Protein AF-A0A397FSR9-F1 (afdb_monomer)

Secondary structure (DSSP, 8-state):
--------HHHHHHH--GGGGG-HHHHHHHHHHHHHHHHHHHHHHHHHHHHTT--S--GGGG--GGGS-HHHHHHHHHHHHHHHHHHHHHHHHTT--TTHHHH--S-GGG---TTTT-HHHHHHHHHHHHHHHGGGGGS-HHHHHHHHHHHHHHHHHHT--TTTS-HHHHHHHHHHHHHHTT--HHHHHHHHHBPPSS-TTSHHHHHHHHHHHHHHHHHHHTTHHHHHHHHTTS---S-HHHHHHHHHHHHHTS-HHHHHH--SSPBPPHHHHHHHHHHHHHH---HHHHHHHHHHHHHHHHHHTSSSP--GGGS-GGGTTHHHHHHH---HHHHHHHHHHHHHHHHHHHHHHHHHHHHS-----TTSHHHHHHHHHHHHHHHHHHHHHHTT-

Sequence (393 aa):
MENEKKWCKHCKNEYFPEELNKNPETKKLKDKLKARNHDSWCLNCVKTAHDNNFQGEWAGNNLSPGDLPDDEYDHTHWQFRHVVMWLEKYIEVLSYYPDWPQRKQLDNSSIKRKDVNDPQKIERTFPTMLGFLRLLVYNPPWLLNELKEEFYKWINATGINADNCPERLKHYLFGIHEILEGETEKFDKERKNRKRELHPNSPEYAEKVKEGFNVINEILASGEVDKIKENEKGRFNGNVERGKETFQQIANSISNNDYQNFHFFPQMSSEEREEYKRKKGKDYISPILHGWRTNSINEITQALNQEPKITNNDLELNNQNWEEQINQTEDIIKIQNIKGAVLADIQTKRQEKKQAESISPKTNYVLWTGLGISGFLLISLIIWLATKKKNKQ

Mean predicted aligned error: 13.32 Å

Structure (mmCIF, N/CA/C/O backbone):
data_AF-A0A397FSR9-F1
#
_entry.id   AF-A0A397FSR9-F1
#
loop_
_atom_site.group_PDB
_atom_site.id
_atom_site.type_symbol
_atom_site.label_atom_id
_atom_site.label_alt_id
_atom_site.label_comp_id
_atom_site.label_asym_id
_atom_site.label_entity_id
_atom_site.label_seq_id
_atom_site.pdbx_PDB_ins_code
_atom_site.Cartn_x
_atom_site.Cartn_y
_atom_site.Cartn_z
_atom_site.occupancy
_atom_site.B_iso_or_equiv
_atom_site.auth_seq_id
_atom_site.auth_comp_id
_atom_site.auth_asym_id
_atom_site.auth_atom_id
_atom_site.pdbx_PDB_model_num
ATOM 1 N N . MET A 1 1 ? 20.168 14.176 34.497 1.00 34.56 1 MET A N 1
ATOM 2 C CA . MET A 1 1 ? 18.992 15.047 34.309 1.00 34.56 1 MET A CA 1
ATOM 3 C C . MET A 1 1 ? 19.287 15.996 33.165 1.00 34.56 1 MET A C 1
ATOM 5 O O . MET A 1 1 ? 19.690 17.113 33.417 1.00 34.56 1 MET A O 1
ATOM 9 N N . GLU A 1 2 ? 19.169 15.501 31.938 1.00 30.52 2 GLU A N 1
ATOM 10 C CA . GLU A 1 2 ? 18.970 16.240 30.681 1.00 30.52 2 GLU A CA 1
ATOM 11 C C . GLU A 1 2 ? 18.974 15.167 29.582 1.00 30.52 2 GLU A C 1
ATOM 13 O O . GLU A 1 2 ? 19.747 14.216 29.675 1.00 30.52 2 GLU A O 1
ATOM 18 N N . ASN A 1 3 ? 18.053 15.270 28.623 1.00 32.31 3 ASN A N 1
ATOM 19 C CA . ASN A 1 3 ? 17.619 14.251 27.644 1.00 32.31 3 ASN A CA 1
ATOM 20 C C . ASN A 1 3 ? 16.425 13.367 28.048 1.00 32.31 3 ASN A C 1
ATOM 22 O O . ASN A 1 3 ? 16.297 12.231 27.591 1.00 32.31 3 ASN A O 1
ATOM 26 N N . GLU A 1 4 ? 15.471 13.908 28.815 1.00 32.56 4 GLU A N 1
ATOM 27 C CA . GLU A 1 4 ? 14.097 13.398 28.749 1.00 32.56 4 GLU A CA 1
ATOM 28 C C . GLU A 1 4 ? 13.348 14.019 27.561 1.00 32.56 4 GLU A C 1
ATOM 30 O O . GLU A 1 4 ? 13.047 15.211 27.512 1.00 32.56 4 GLU A O 1
ATOM 35 N N . LYS A 1 5 ? 13.088 13.139 26.593 1.00 43.34 5 LYS A N 1
ATOM 36 C CA . LYS A 1 5 ? 12.301 13.271 25.365 1.00 43.34 5 LYS A CA 1
ATOM 37 C C . LYS A 1 5 ? 11.139 14.272 25.483 1.00 43.34 5 LYS A C 1
ATOM 39 O O . LYS A 1 5 ? 10.229 14.086 26.295 1.00 43.34 5 LYS A O 1
ATOM 44 N N . LYS A 1 6 ? 11.120 15.275 24.596 1.00 36.06 6 LYS A N 1
ATOM 45 C CA . LYS A 1 6 ? 9.954 16.134 24.327 1.00 36.06 6 LYS A CA 1
ATOM 46 C C . LYS A 1 6 ? 8.839 15.298 23.692 1.00 36.06 6 LYS A C 1
ATOM 48 O O . LYS A 1 6 ? 8.717 15.219 22.478 1.00 36.06 6 LYS A O 1
ATOM 53 N N . TRP A 1 7 ? 8.016 14.677 24.525 1.00 39.28 7 TRP A N 1
ATOM 54 C CA . TRP A 1 7 ? 6.690 14.222 24.116 1.00 39.28 7 TRP A CA 1
ATOM 55 C C . TRP A 1 7 ? 5.735 15.414 24.146 1.00 39.28 7 TRP A C 1
ATOM 57 O O . TRP A 1 7 ? 5.850 16.275 25.022 1.00 39.28 7 TRP A O 1
ATOM 67 N N . CYS A 1 8 ? 4.771 15.456 23.225 1.00 34.31 8 CYS A N 1
ATOM 68 C CA . CYS A 1 8 ? 3.673 16.411 23.305 1.00 34.31 8 CYS A CA 1
ATOM 69 C C . CYS A 1 8 ? 2.993 16.270 24.679 1.00 34.31 8 CYS A C 1
ATOM 71 O O . CYS A 1 8 ? 2.439 15.219 25.011 1.00 34.31 8 CYS A O 1
ATOM 73 N N . LYS A 1 9 ? 3.072 17.329 25.498 1.00 38.12 9 LYS A N 1
ATOM 74 C CA . LYS A 1 9 ? 2.559 17.387 26.880 1.00 38.12 9 LYS A CA 1
ATOM 75 C C . LYS A 1 9 ? 1.065 17.034 26.967 1.00 38.12 9 LYS A C 1
ATOM 77 O O . LYS A 1 9 ? 0.605 16.600 28.016 1.00 38.12 9 LYS A O 1
ATOM 82 N N . HIS A 1 10 ? 0.339 17.186 25.860 1.00 34.22 10 HIS A N 1
ATOM 83 C CA . HIS A 1 10 ? -1.078 16.865 25.742 1.00 34.22 10 HIS A CA 1
ATOM 84 C C . HIS A 1 10 ? -1.333 15.344 25.735 1.00 34.22 10 HIS A C 1
ATOM 86 O O . HIS A 1 10 ? -2.089 14.845 26.561 1.00 34.22 10 HIS A O 1
ATOM 92 N N . CYS A 1 11 ? -0.593 14.576 24.927 1.00 33.81 11 CYS A N 1
ATOM 93 C CA . CYS A 1 11 ? -0.803 13.128 24.789 1.00 33.81 11 CYS A CA 1
ATOM 94 C C . CYS A 1 11 ? -0.321 12.314 26.003 1.00 33.81 11 CYS A C 1
ATOM 96 O O . CYS A 1 11 ? -0.809 11.213 26.255 1.00 33.81 11 CYS A O 1
ATOM 98 N N . LYS A 1 12 ? 0.651 12.836 26.767 1.00 39.62 12 LYS A N 1
ATOM 99 C CA . LYS A 1 12 ? 1.211 12.142 27.941 1.00 39.62 12 LYS A CA 1
ATOM 100 C C . LYS A 1 12 ? 0.197 12.027 29.089 1.00 39.62 12 LYS A C 1
ATOM 102 O O . LYS A 1 12 ? 0.242 11.044 29.823 1.00 39.62 12 LYS A O 1
ATOM 107 N N . ASN A 1 13 ? -0.715 12.993 29.212 1.00 37.91 13 ASN A N 1
ATOM 108 C CA . ASN A 1 13 ? -1.638 13.088 30.343 1.00 37.91 13 ASN A CA 1
ATOM 109 C C . ASN A 1 13 ? -3.002 12.427 30.088 1.00 37.91 13 ASN A C 1
ATOM 111 O O . ASN A 1 13 ? -3.634 12.000 31.047 1.00 37.91 13 ASN A O 1
ATOM 115 N N . GLU A 1 14 ? -3.435 12.286 28.831 1.00 36.69 14 GLU A N 1
ATOM 116 C CA . GLU A 1 14 ? -4.731 11.666 28.499 1.00 36.69 14 GLU A CA 1
ATOM 117 C C . GLU A 1 14 ? -4.742 10.135 28.622 1.00 36.69 14 GLU A C 1
ATOM 119 O O . GLU A 1 14 ? -5.774 9.557 28.946 1.00 36.69 14 GLU A O 1
ATOM 124 N N . TYR A 1 15 ? -3.606 9.461 28.404 1.00 39.03 15 TYR A N 1
ATOM 125 C CA . TYR A 1 15 ? -3.593 7.997 28.249 1.00 39.03 15 TYR A CA 1
ATOM 126 C C . TYR A 1 15 ? -2.833 7.233 29.340 1.00 39.03 15 TYR A C 1
ATOM 128 O O . TYR A 1 15 ? -2.964 6.012 29.436 1.00 39.03 15 TYR A O 1
ATOM 136 N N . PHE A 1 16 ? -2.036 7.909 30.175 1.00 46.44 16 PHE A N 1
ATOM 137 C CA . PHE A 1 16 ? -1.234 7.250 31.212 1.00 46.44 16 PHE A CA 1
ATOM 138 C C . PHE A 1 16 ? -1.088 8.124 32.468 1.00 46.44 16 PHE A C 1
ATOM 140 O O . PHE A 1 16 ? -0.041 8.754 32.640 1.00 46.44 16 PHE A O 1
ATOM 147 N N . PRO A 1 17 ? -2.085 8.146 33.374 1.00 48.88 17 PRO A N 1
ATOM 148 C CA . PRO A 1 17 ? -1.955 8.849 34.649 1.00 48.88 17 PRO A CA 1
ATOM 149 C C . PRO A 1 17 ? -0.727 8.351 35.428 1.00 48.88 17 PRO A C 1
ATOM 151 O O . PRO A 1 17 ? -0.427 7.151 35.455 1.00 48.88 17 PRO A O 1
ATOM 154 N N . GLU A 1 18 ? -0.002 9.280 36.061 1.00 51.16 18 GLU A N 1
ATOM 155 C CA . GLU A 1 18 ? 1.285 9.037 36.738 1.00 51.16 18 GLU A CA 1
ATOM 156 C C . GLU A 1 18 ? 1.226 7.928 37.804 1.00 51.16 18 GLU A C 1
ATOM 158 O O . GLU A 1 18 ? 2.236 7.285 38.103 1.00 51.16 18 GLU A O 1
ATOM 163 N N . GLU A 1 19 ? 0.037 7.643 38.331 1.00 51.78 19 GLU A N 1
ATOM 164 C CA . GLU A 1 19 ? -0.209 6.624 39.351 1.00 51.78 19 GLU A CA 1
ATOM 165 C C . GLU A 1 19 ? 0.068 5.189 38.871 1.00 51.78 19 GLU A C 1
ATOM 167 O O . GLU A 1 19 ? 0.509 4.350 39.660 1.00 51.78 19 GLU A O 1
ATOM 172 N N . LEU A 1 20 ? -0.072 4.905 37.569 1.00 47.72 20 LEU A N 1
ATOM 173 C CA . LEU A 1 20 ? 0.173 3.571 36.998 1.00 47.72 20 LEU A CA 1
ATOM 174 C C . LEU A 1 20 ? 1.666 3.197 36.915 1.00 47.72 20 LEU A C 1
ATOM 176 O O . LEU A 1 20 ? 1.992 2.028 36.708 1.00 47.72 20 LEU A O 1
ATOM 180 N N . ASN A 1 21 ? 2.588 4.150 37.098 1.00 53.78 21 ASN A N 1
ATOM 181 C CA . ASN A 1 21 ? 4.035 3.900 37.027 1.00 53.78 21 ASN A CA 1
ATOM 182 C C . ASN A 1 21 ? 4.641 3.349 38.333 1.00 53.78 21 ASN A C 1
ATOM 184 O O . ASN A 1 21 ? 5.829 3.029 38.357 1.00 53.78 21 ASN A O 1
ATOM 188 N N . LYS A 1 22 ? 3.861 3.228 39.415 1.00 60.66 22 LYS A N 1
ATOM 189 C CA . LYS A 1 22 ? 4.370 2.783 40.726 1.00 60.66 22 LYS A CA 1
ATOM 190 C C . LYS A 1 22 ? 4.362 1.260 40.918 1.00 60.66 22 LYS A C 1
ATOM 192 O O . LYS A 1 22 ? 5.003 0.775 41.845 1.00 60.66 22 LYS A O 1
ATOM 197 N N . ASN A 1 23 ? 3.680 0.502 40.054 1.00 65.19 23 ASN A N 1
ATOM 198 C CA . ASN A 1 23 ? 3.584 -0.957 40.158 1.00 65.19 23 ASN A CA 1
ATOM 199 C C . ASN A 1 23 ? 4.460 -1.666 39.087 1.00 65.19 23 ASN A C 1
ATOM 201 O O . ASN A 1 23 ? 4.245 -1.461 37.886 1.00 65.19 23 ASN A O 1
ATOM 205 N N . PRO A 1 24 ? 5.429 -2.518 39.491 1.00 66.00 24 PRO A N 1
ATOM 206 C CA . PRO A 1 24 ? 6.317 -3.253 38.581 1.00 66.00 24 PRO A CA 1
ATOM 207 C C . PRO A 1 24 ? 5.605 -4.175 37.580 1.00 66.00 24 PRO A C 1
ATOM 209 O O . PRO A 1 24 ? 6.072 -4.333 36.450 1.00 66.00 24 PRO A O 1
ATOM 212 N N . GLU A 1 25 ? 4.473 -4.773 37.954 1.00 50.41 25 GLU A N 1
ATOM 213 C CA . GLU A 1 25 ? 3.711 -5.659 37.065 1.00 50.41 25 GLU A CA 1
ATOM 214 C C . GLU A 1 25 ? 2.961 -4.869 35.992 1.00 50.41 25 GLU A C 1
ATOM 216 O O . GLU A 1 25 ? 2.939 -5.258 34.822 1.00 50.41 25 GLU A O 1
ATOM 221 N N . THR A 1 26 ? 2.443 -3.697 36.359 1.00 51.66 26 THR A N 1
ATOM 222 C CA . THR A 1 26 ? 1.799 -2.761 35.432 1.00 51.66 26 THR A CA 1
ATOM 223 C C . THR A 1 26 ? 2.806 -2.173 34.448 1.00 51.66 26 THR A C 1
ATOM 225 O O . THR A 1 26 ? 2.486 -2.001 33.274 1.00 51.66 26 THR A O 1
ATOM 228 N N . LYS A 1 27 ? 4.056 -1.952 34.880 1.00 63.66 27 LYS A N 1
ATOM 229 C CA . LYS A 1 27 ? 5.170 -1.575 33.998 1.00 63.66 27 LYS A CA 1
ATOM 230 C C . LYS A 1 27 ? 5.466 -2.671 32.967 1.00 63.66 27 LYS A C 1
ATOM 232 O O . LYS A 1 27 ? 5.503 -2.392 31.775 1.00 63.66 27 LYS A O 1
ATOM 237 N N . LYS A 1 28 ? 5.556 -3.933 33.400 1.00 60.41 28 LYS A N 1
ATOM 238 C CA . LYS A 1 28 ? 5.797 -5.085 32.512 1.00 60.41 28 LYS A CA 1
ATOM 239 C C . LYS A 1 28 ? 4.648 -5.326 31.521 1.00 60.41 28 LYS A C 1
ATOM 241 O O . LYS A 1 28 ? 4.890 -5.706 30.376 1.00 60.41 28 LYS A O 1
ATOM 246 N N . LEU A 1 29 ? 3.401 -5.103 31.940 1.00 43.91 29 LEU A N 1
ATOM 247 C CA . LEU A 1 29 ? 2.222 -5.179 31.071 1.00 43.91 29 LEU A CA 1
ATOM 248 C C . LEU A 1 29 ? 2.177 -4.012 30.070 1.00 43.91 29 LEU A C 1
ATOM 250 O O . LEU A 1 29 ? 1.883 -4.229 28.898 1.00 43.91 29 LEU A O 1
ATOM 254 N N . LYS A 1 30 ? 2.538 -2.799 30.505 1.00 55.22 30 LYS A N 1
ATOM 255 C CA . LYS A 1 30 ? 2.681 -1.607 29.655 1.00 55.22 30 LYS A CA 1
ATOM 256 C C . LYS A 1 30 ? 3.757 -1.792 28.589 1.00 55.22 30 LYS A C 1
ATOM 258 O O . LYS A 1 30 ? 3.516 -1.430 27.445 1.00 55.22 30 LYS A O 1
ATOM 263 N N . ASP A 1 31 ? 4.891 -2.396 28.929 1.00 58.66 31 ASP A N 1
ATOM 264 C CA . ASP A 1 31 ? 5.962 -2.674 27.967 1.00 58.66 31 ASP A CA 1
ATOM 265 C C . ASP A 1 31 ? 5.518 -3.715 26.919 1.00 58.66 31 ASP A C 1
ATOM 267 O O . ASP A 1 31 ? 5.780 -3.553 25.729 1.00 58.66 31 ASP A O 1
ATOM 271 N N . LYS A 1 32 ? 4.732 -4.725 27.326 1.00 46.69 32 LYS A N 1
ATOM 272 C CA . LYS A 1 32 ? 4.120 -5.704 26.405 1.00 46.69 32 LYS A CA 1
ATOM 273 C C . LYS A 1 32 ? 3.010 -5.120 25.522 1.00 46.69 32 LYS A C 1
ATOM 275 O O . LYS A 1 32 ? 2.873 -5.537 24.376 1.00 46.69 32 LYS A O 1
ATOM 280 N N . LEU A 1 33 ? 2.203 -4.198 26.048 1.00 41.31 33 LEU A N 1
ATOM 281 C CA . LEU A 1 33 ? 1.117 -3.547 25.304 1.00 41.31 33 LEU A CA 1
ATOM 282 C C . LEU A 1 33 ? 1.637 -2.457 24.360 1.00 41.31 33 LEU A C 1
ATOM 284 O O . LEU A 1 33 ? 1.129 -2.338 23.250 1.00 41.31 33 LEU A O 1
ATOM 288 N N . LYS A 1 34 ? 2.685 -1.719 24.752 1.00 50.97 34 LYS A N 1
ATOM 289 C CA . LYS A 1 34 ? 3.392 -0.777 23.872 1.00 50.97 34 LYS A CA 1
ATOM 290 C C . LYS A 1 34 ? 3.928 -1.468 22.624 1.00 50.97 34 LYS A C 1
ATOM 292 O O . LYS A 1 34 ? 3.707 -0.958 21.540 1.00 50.97 34 LYS A O 1
ATOM 297 N N . ALA A 1 35 ? 4.537 -2.644 22.772 1.00 47.69 35 ALA A N 1
ATOM 298 C CA . ALA A 1 35 ? 5.074 -3.399 21.641 1.00 47.69 35 ALA A CA 1
ATOM 299 C C . ALA A 1 35 ? 3.998 -3.932 20.672 1.00 47.69 35 ALA A C 1
ATOM 301 O O . ALA A 1 35 ? 4.303 -4.180 19.517 1.00 47.69 35 ALA A O 1
ATOM 302 N N . ARG A 1 36 ? 2.746 -4.127 21.120 1.00 39.75 36 ARG A N 1
ATOM 303 C CA . ARG A 1 36 ? 1.662 -4.680 20.280 1.00 39.75 36 ARG A CA 1
ATOM 304 C C . ARG A 1 36 ? 0.735 -3.631 19.667 1.00 39.75 36 ARG A C 1
ATOM 306 O O . ARG A 1 36 ? 0.133 -3.898 18.636 1.00 39.75 36 ARG A O 1
ATOM 313 N N . ASN A 1 37 ? 0.591 -2.467 20.301 1.00 43.50 37 ASN A N 1
ATOM 314 C CA . ASN A 1 37 ? -0.313 -1.410 19.836 1.00 43.50 37 ASN A CA 1
ATOM 315 C C . ASN A 1 37 ? 0.381 -0.322 19.000 1.00 43.50 37 ASN A C 1
ATOM 317 O O . ASN A 1 37 ? -0.322 0.515 18.440 1.00 43.50 37 ASN A O 1
ATOM 321 N N . HIS A 1 38 ? 1.716 -0.319 18.903 1.00 41.62 38 HIS A N 1
ATOM 322 C CA . HIS A 1 38 ? 2.473 0.674 18.129 1.00 41.62 38 HIS A CA 1
ATOM 323 C C . HIS A 1 38 ? 2.137 0.606 16.626 1.00 41.62 38 HIS A C 1
ATOM 325 O O . HIS A 1 38 ? 1.745 1.613 16.035 1.00 41.62 38 HIS A O 1
ATOM 331 N N . ASP A 1 39 ? 2.103 -0.602 16.056 1.00 39.78 39 ASP A N 1
ATOM 332 C CA . ASP A 1 39 ? 1.809 -0.831 14.631 1.00 39.78 39 ASP A CA 1
ATOM 333 C C . ASP A 1 39 ? 0.393 -0.382 14.227 1.00 39.78 39 ASP A C 1
ATOM 335 O O . ASP A 1 39 ? 0.178 0.225 13.176 1.00 39.78 39 ASP A O 1
ATOM 339 N N . SER A 1 40 ? -0.598 -0.622 15.093 1.00 36.47 40 SER A N 1
ATOM 340 C CA . SER A 1 40 ? -1.979 -0.176 14.862 1.00 36.47 40 SER A CA 1
ATOM 341 C C . SER A 1 40 ? -2.153 1.337 15.041 1.00 36.47 40 SER A C 1
ATOM 343 O O . SER A 1 40 ? -3.137 1.896 14.548 1.00 36.47 40 SER A O 1
ATOM 345 N N . TRP A 1 41 ? -1.257 1.998 15.773 1.00 39.78 41 TRP A N 1
ATOM 346 C CA . TRP A 1 41 ? -1.346 3.422 16.083 1.00 39.78 41 TRP A CA 1
ATOM 347 C C . TRP A 1 41 ? -0.724 4.279 14.970 1.00 39.78 41 TRP A C 1
ATOM 349 O O . TRP A 1 41 ? -1.361 5.238 14.533 1.00 39.78 41 TRP A O 1
ATOM 359 N N . CYS A 1 42 ? 0.421 3.873 14.403 1.00 44.97 42 CYS A N 1
ATOM 360 C CA . CYS A 1 42 ? 1.050 4.579 13.275 1.00 44.97 42 CYS A CA 1
ATOM 361 C C . CYS A 1 42 ? 0.177 4.580 12.008 1.00 44.97 42 CYS A C 1
ATOM 363 O O . CYS A 1 42 ? -0.019 5.629 11.390 1.00 44.97 42 CYS A O 1
ATOM 365 N N . LEU A 1 43 ? -0.461 3.451 11.674 1.00 40.97 43 LEU A N 1
ATOM 366 C CA . LEU A 1 43 ? -1.416 3.374 10.556 1.00 40.97 43 LEU A CA 1
ATOM 367 C C . LEU A 1 43 ? -2.620 4.319 10.728 1.00 40.97 43 LEU A C 1
ATOM 369 O O . LEU A 1 43 ? -3.132 4.855 9.743 1.00 40.97 43 LEU A O 1
ATOM 373 N N . ASN A 1 44 ? -3.062 4.560 11.967 1.00 42.50 44 ASN A N 1
ATOM 374 C CA . ASN A 1 44 ? -4.160 5.481 12.262 1.00 42.50 44 ASN A CA 1
ATOM 375 C C . ASN A 1 44 ? -3.722 6.954 12.223 1.00 42.50 44 ASN A C 1
ATOM 377 O O . ASN A 1 44 ? -4.487 7.783 11.732 1.00 42.50 44 ASN A O 1
ATOM 381 N N . CYS A 1 45 ? -2.502 7.296 12.646 1.00 38.81 45 CYS A N 1
ATOM 382 C CA . CYS A 1 45 ? -1.976 8.665 12.556 1.00 38.81 45 CYS A CA 1
ATOM 383 C C . CYS A 1 45 ? -1.751 9.107 11.099 1.00 38.81 45 CYS A C 1
ATOM 385 O O . CYS A 1 45 ? -2.210 10.179 10.702 1.00 38.81 45 CYS A O 1
ATOM 387 N N . VAL A 1 46 ? -1.142 8.249 10.271 1.00 42.47 46 VAL A N 1
ATOM 388 C CA . VAL A 1 46 ? -0.919 8.517 8.835 1.00 42.47 46 VAL A CA 1
ATOM 389 C C . VAL A 1 46 ? -2.246 8.676 8.084 1.00 42.47 46 VAL A C 1
ATOM 391 O O . VAL A 1 46 ? -2.404 9.562 7.242 1.00 42.47 46 VAL A O 1
ATOM 394 N N . LYS A 1 47 ? -3.251 7.868 8.436 1.00 43.16 47 LYS A N 1
ATOM 395 C CA . LYS A 1 47 ? -4.600 7.968 7.869 1.00 43.16 47 LYS A CA 1
ATOM 396 C C . LYS A 1 47 ? -5.342 9.235 8.318 1.00 43.16 47 LYS A C 1
ATOM 398 O O . LYS A 1 47 ? -5.970 9.889 7.491 1.00 43.16 47 LYS A O 1
ATOM 403 N N . THR A 1 48 ? -5.210 9.623 9.588 1.00 42.28 48 THR A N 1
ATOM 404 C CA . THR A 1 48 ? -5.776 10.876 10.129 1.00 42.28 48 THR A CA 1
ATOM 405 C C . THR A 1 48 ? -5.239 12.107 9.392 1.00 42.28 48 THR A C 1
ATOM 407 O O . THR A 1 48 ? -5.979 13.060 9.161 1.00 42.28 48 THR A O 1
ATOM 410 N N . ALA A 1 49 ? -3.975 12.101 8.969 1.00 43.03 49 ALA A N 1
ATOM 411 C CA . ALA A 1 49 ? -3.414 13.195 8.179 1.00 43.03 49 ALA A CA 1
ATOM 412 C C . ALA A 1 49 ? -3.937 13.227 6.726 1.00 43.03 49 ALA A C 1
ATOM 414 O O . ALA A 1 49 ? -4.124 14.306 6.163 1.00 43.03 49 ALA A O 1
ATOM 415 N N . HIS A 1 50 ? -4.220 12.059 6.132 1.00 39.31 50 HIS A N 1
ATOM 416 C CA . HIS A 1 50 ? -4.758 11.934 4.768 1.00 39.31 50 HIS A CA 1
ATOM 417 C C . HIS A 1 50 ? -6.205 12.431 4.649 1.00 39.31 50 HIS A C 1
ATOM 419 O O . HIS A 1 50 ? -6.519 13.167 3.713 1.00 39.31 50 HIS A O 1
ATOM 425 N N . ASP A 1 51 ? -7.065 12.082 5.607 1.00 42.06 51 ASP A N 1
ATOM 426 C CA . ASP A 1 51 ? -8.493 12.430 5.561 1.00 42.06 51 ASP A CA 1
ATOM 427 C C . ASP A 1 51 ? -8.757 13.923 5.865 1.00 42.06 51 ASP A C 1
ATOM 429 O O . ASP A 1 51 ? -9.768 14.474 5.431 1.00 42.06 51 ASP A O 1
ATOM 433 N N . ASN A 1 52 ? -7.826 14.614 6.536 1.00 39.72 52 ASN A N 1
ATOM 434 C CA . ASN A 1 52 ? -7.998 16.011 6.956 1.00 39.72 52 ASN A CA 1
ATOM 435 C C . ASN A 1 52 ? -7.503 17.068 5.956 1.00 39.72 52 ASN A C 1
ATOM 437 O O . ASN A 1 52 ? -7.581 18.257 6.261 1.00 39.72 52 ASN A O 1
ATOM 441 N N . ASN A 1 53 ? -6.979 16.674 4.787 1.00 40.66 53 ASN A N 1
ATOM 442 C CA . ASN A 1 53 ? -6.394 17.605 3.808 1.00 40.66 53 ASN A CA 1
ATOM 443 C C . ASN A 1 53 ? -5.442 18.623 4.481 1.00 40.66 53 ASN A C 1
ATOM 445 O O . ASN A 1 53 ? -5.445 19.816 4.168 1.00 40.66 53 ASN A O 1
ATOM 449 N N . PHE A 1 54 ? -4.698 18.153 5.491 1.00 37.38 54 PHE A N 1
ATOM 450 C CA . PHE A 1 54 ? -3.912 18.994 6.382 1.00 37.38 54 PHE A CA 1
ATOM 451 C C . PHE A 1 54 ? -2.699 19.513 5.598 1.00 37.38 54 PHE A C 1
ATOM 453 O O . PHE A 1 54 ? -1.686 18.834 5.478 1.00 37.38 54 PHE A O 1
ATOM 460 N N . GLN A 1 55 ? -2.821 20.717 5.033 1.00 38.84 55 GLN A N 1
ATOM 461 C CA . GLN A 1 55 ? -1.707 21.480 4.450 1.00 38.84 55 GLN A CA 1
ATOM 462 C C . GLN A 1 55 ? -0.866 22.201 5.520 1.00 38.84 55 GLN A C 1
ATOM 464 O O . GLN A 1 55 ? -0.016 23.024 5.189 1.00 38.84 55 GLN A O 1
ATOM 469 N N . GLY A 1 56 ? -1.103 21.927 6.807 1.00 37.84 56 GLY A N 1
ATOM 470 C CA . GLY A 1 56 ? -0.224 22.400 7.870 1.00 37.84 56 GLY A CA 1
ATOM 471 C C . GLY A 1 56 ? 1.149 21.752 7.730 1.00 37.84 56 GLY A C 1
ATOM 472 O O . GLY A 1 56 ? 1.225 20.551 7.470 1.00 37.84 56 GLY A O 1
ATOM 473 N N . GLU A 1 57 ? 2.208 22.548 7.894 1.00 41.25 57 GLU A N 1
ATOM 474 C CA . GLU A 1 57 ? 3.592 22.079 7.983 1.00 41.25 57 GLU A CA 1
ATOM 475 C C . GLU A 1 57 ? 3.642 20.831 8.866 1.00 41.25 57 GLU A C 1
ATOM 477 O O . GLU A 1 57 ? 3.421 20.887 10.079 1.00 41.25 57 GLU A O 1
ATOM 482 N N . TRP A 1 58 ? 3.862 19.677 8.238 1.00 46.84 58 TRP A N 1
ATOM 483 C CA . TRP A 1 58 ? 4.024 18.430 8.958 1.00 46.84 58 TRP A CA 1
ATOM 484 C C . TRP A 1 58 ? 5.151 18.626 9.972 1.00 46.84 58 TRP A C 1
ATOM 486 O O . TRP A 1 58 ? 6.282 18.945 9.601 1.00 46.84 58 TRP A O 1
ATOM 496 N N . ALA A 1 59 ? 4.871 18.365 11.252 1.00 49.47 59 ALA A N 1
ATOM 497 C CA . ALA A 1 59 ? 5.894 18.334 12.300 1.00 49.47 59 ALA A CA 1
ATOM 498 C C . ALA A 1 59 ? 7.037 17.340 11.979 1.00 49.47 59 ALA A C 1
ATOM 500 O O . ALA A 1 59 ? 8.104 17.408 12.585 1.00 49.47 59 ALA A O 1
ATOM 501 N N . GLY A 1 60 ? 6.827 16.456 10.992 1.00 51.56 60 GLY A N 1
ATOM 502 C CA . GLY A 1 60 ? 7.816 15.542 10.429 1.00 51.56 60 GLY A CA 1
ATOM 503 C C . GLY A 1 60 ? 8.966 16.197 9.658 1.00 51.56 60 GLY A C 1
ATOM 504 O O . GLY A 1 60 ? 10.015 15.573 9.541 1.00 51.56 60 GLY A O 1
ATOM 505 N N . ASN A 1 61 ? 8.842 17.451 9.201 1.00 56.47 61 ASN A N 1
ATOM 506 C CA . ASN A 1 61 ? 9.939 18.136 8.496 1.00 56.47 61 ASN A CA 1
ATOM 507 C C . ASN A 1 61 ? 11.171 18.384 9.386 1.00 56.47 61 ASN A C 1
ATOM 509 O O . ASN A 1 61 ? 12.259 18.617 8.868 1.00 56.47 61 ASN A O 1
ATOM 513 N N . ASN A 1 62 ? 11.007 18.306 10.711 1.00 66.81 62 ASN A N 1
ATOM 514 C CA . ASN A 1 62 ? 12.084 18.481 11.685 1.00 66.81 62 ASN A CA 1
ATOM 515 C C . ASN A 1 62 ? 12.532 17.167 12.346 1.00 66.81 62 ASN A C 1
ATOM 517 O O . ASN A 1 62 ? 13.372 17.215 13.243 1.00 66.81 62 ASN A O 1
ATOM 521 N N . LEU A 1 63 ? 11.974 16.013 11.957 1.00 73.06 63 LEU A N 1
ATOM 522 C CA . LEU A 1 63 ? 12.421 14.723 12.484 1.00 73.06 63 LEU A CA 1
ATOM 523 C C . LEU A 1 63 ? 13.738 14.338 11.817 1.00 73.06 63 LEU A C 1
ATOM 525 O O . LEU A 1 63 ? 13.832 14.300 10.592 1.00 73.06 63 LEU A O 1
ATOM 529 N N . SER A 1 64 ? 14.744 14.035 12.626 1.00 79.62 64 SER A N 1
ATOM 530 C CA . SER A 1 64 ? 16.017 13.467 12.194 1.00 79.62 64 SER A CA 1
ATOM 531 C C . SER A 1 64 ? 15.968 11.930 12.222 1.00 79.62 64 SER A C 1
ATOM 533 O O . SER A 1 64 ? 15.074 11.360 12.853 1.00 79.62 64 SER A O 1
ATOM 535 N N . PRO A 1 65 ? 16.932 11.226 11.595 1.00 76.25 65 PRO A N 1
ATOM 536 C CA . PRO A 1 65 ? 16.990 9.762 11.632 1.00 76.25 65 PRO A CA 1
ATOM 537 C C . PRO A 1 65 ? 16.972 9.148 13.040 1.00 76.25 65 PRO A C 1
ATOM 539 O O . PRO A 1 65 ? 16.470 8.047 13.215 1.00 76.25 65 PRO A O 1
ATOM 542 N N . GLY A 1 66 ? 17.476 9.860 14.057 1.00 78.00 66 GLY A N 1
ATOM 543 C CA . GLY A 1 66 ? 17.484 9.383 15.446 1.00 78.00 66 GLY A CA 1
ATOM 544 C C . GLY A 1 66 ? 16.165 9.567 16.204 1.00 78.00 66 GLY A C 1
ATOM 545 O O . GLY A 1 66 ? 16.076 9.154 17.361 1.00 78.00 66 GLY A O 1
ATOM 546 N N . ASP A 1 67 ? 15.165 10.210 15.593 1.00 78.88 67 ASP A N 1
ATOM 547 C CA . ASP A 1 67 ? 13.883 10.505 16.238 1.00 78.88 67 ASP A CA 1
ATOM 548 C C . ASP A 1 67 ? 12.809 9.438 15.968 1.00 78.88 67 ASP A C 1
ATOM 550 O O . ASP A 1 67 ? 11.833 9.367 16.721 1.00 78.88 67 ASP A O 1
ATOM 554 N N . LEU A 1 68 ? 12.981 8.602 14.934 1.00 75.88 68 LEU A N 1
ATOM 555 C CA . LEU A 1 68 ? 12.076 7.485 14.660 1.00 75.88 68 LEU A CA 1
ATOM 556 C C . LEU A 1 68 ? 12.430 6.273 15.536 1.00 75.88 68 LEU A C 1
ATOM 558 O O . LEU A 1 68 ? 13.608 5.948 15.692 1.00 75.88 68 LEU A O 1
ATOM 562 N N . PRO A 1 69 ? 11.434 5.584 16.112 1.00 80.00 69 PRO A N 1
ATOM 563 C CA . PRO A 1 69 ? 11.633 4.267 16.702 1.00 80.00 69 PRO A CA 1
ATOM 564 C C . PRO A 1 69 ? 12.258 3.287 15.689 1.00 80.00 69 PRO A C 1
ATOM 566 O O . PRO A 1 69 ? 11.852 3.269 14.525 1.00 80.00 69 PRO A O 1
ATOM 569 N N . ASP A 1 70 ? 13.228 2.470 16.124 1.00 78.19 70 ASP A N 1
ATOM 570 C CA . ASP A 1 70 ? 13.951 1.518 15.256 1.00 78.19 70 ASP A CA 1
ATOM 571 C C . ASP A 1 70 ? 12.991 0.607 14.458 1.00 78.19 70 ASP A C 1
ATOM 573 O O . ASP A 1 70 ? 13.245 0.279 13.300 1.00 78.19 70 ASP A O 1
ATOM 577 N N . ASP A 1 71 ? 11.849 0.239 15.049 1.00 80.62 71 ASP A N 1
ATOM 578 C CA . ASP A 1 71 ? 10.811 -0.585 14.426 1.00 80.62 71 ASP A CA 1
ATOM 579 C C . ASP A 1 71 ? 10.108 0.105 13.249 1.00 80.62 71 ASP A C 1
ATOM 581 O O . ASP A 1 71 ? 9.791 -0.558 12.260 1.00 80.62 71 ASP A O 1
ATOM 585 N N . GLU A 1 72 ? 9.892 1.420 13.320 1.00 76.31 72 GLU A N 1
ATOM 586 C CA . GLU A 1 72 ? 9.228 2.198 12.267 1.00 76.31 72 GLU A CA 1
ATOM 587 C C . GLU A 1 72 ? 10.155 2.445 11.069 1.00 76.31 72 GLU A C 1
ATOM 589 O O . GLU A 1 72 ? 9.737 2.320 9.910 1.00 76.31 72 GLU A O 1
ATOM 594 N N . TYR A 1 73 ? 11.432 2.724 11.348 1.00 81.38 73 TYR A N 1
ATOM 595 C CA . TYR A 1 73 ? 12.473 2.822 10.327 1.00 81.38 73 TYR A CA 1
ATOM 596 C C . TYR A 1 73 ? 12.619 1.492 9.571 1.00 81.38 73 TYR A C 1
ATOM 598 O O . TYR A 1 73 ? 12.451 1.449 8.347 1.00 81.38 73 TYR A O 1
ATOM 606 N N . ASP A 1 74 ? 12.802 0.383 10.296 1.00 84.62 74 ASP A N 1
ATOM 607 C CA . ASP A 1 74 ? 12.920 -0.952 9.701 1.00 84.62 74 ASP A CA 1
ATOM 608 C C . ASP A 1 74 ? 11.656 -1.349 8.920 1.00 84.62 74 ASP A C 1
ATOM 610 O O . ASP A 1 74 ? 11.738 -1.976 7.860 1.00 84.62 74 ASP A O 1
ATOM 614 N N . HIS A 1 75 ? 10.469 -0.971 9.409 1.00 85.06 75 HIS A N 1
ATOM 615 C CA . HIS A 1 75 ? 9.210 -1.256 8.725 1.00 85.06 75 HIS A CA 1
ATOM 616 C C . HIS A 1 75 ? 9.095 -0.535 7.379 1.00 85.06 75 HIS A C 1
ATOM 618 O O . HIS A 1 75 ? 8.651 -1.138 6.401 1.00 85.06 75 HIS A O 1
ATOM 624 N N . THR A 1 76 ? 9.523 0.725 7.301 1.00 88.00 76 THR A N 1
ATOM 625 C CA . THR A 1 76 ? 9.480 1.509 6.059 1.00 88.00 76 THR A CA 1
ATOM 626 C C . THR A 1 76 ? 10.397 0.922 4.985 1.00 88.00 76 THR A C 1
ATOM 628 O O . THR A 1 76 ? 9.963 0.716 3.848 1.00 88.00 76 THR A O 1
ATOM 631 N N . HIS A 1 77 ? 11.640 0.588 5.345 1.00 89.81 77 HIS A N 1
ATOM 632 C CA . HIS A 1 77 ? 12.569 -0.075 4.424 1.00 89.81 77 HIS A CA 1
ATOM 633 C C . HIS A 1 77 ? 12.043 -1.442 3.979 1.00 89.81 77 HIS A C 1
ATOM 635 O O . HIS A 1 77 ? 12.096 -1.768 2.793 1.00 89.81 77 HIS A O 1
ATOM 641 N N . TRP A 1 78 ? 11.468 -2.216 4.903 1.00 88.56 78 TRP A N 1
ATOM 642 C CA . TRP A 1 78 ? 10.836 -3.493 4.578 1.00 88.56 78 TRP A CA 1
ATOM 643 C C . TRP A 1 78 ? 9.675 -3.330 3.587 1.00 88.56 78 TRP A C 1
ATOM 645 O O . TRP A 1 78 ? 9.608 -4.058 2.600 1.00 88.56 78 TRP A O 1
ATOM 655 N N . GLN A 1 79 ? 8.787 -2.347 3.781 1.00 88.94 79 GLN A N 1
ATOM 656 C CA . GLN A 1 79 ? 7.691 -2.086 2.841 1.00 88.94 79 GLN A CA 1
ATOM 657 C C . GLN A 1 79 ? 8.213 -1.735 1.442 1.00 88.94 79 GLN A C 1
ATOM 659 O O . GLN A 1 79 ? 7.707 -2.261 0.448 1.00 88.94 79 GLN A O 1
ATOM 664 N N . PHE A 1 80 ? 9.237 -0.882 1.353 1.00 93.94 80 PHE A N 1
ATOM 665 C CA . PHE A 1 80 ? 9.868 -0.541 0.080 1.00 93.94 80 PHE A CA 1
ATOM 666 C C . PHE A 1 80 ? 10.465 -1.776 -0.610 1.00 93.94 80 PHE A C 1
ATOM 668 O O . PHE A 1 80 ? 10.153 -2.051 -1.771 1.00 93.94 80 PHE A O 1
ATOM 675 N N . ARG A 1 81 ? 11.257 -2.577 0.111 1.00 92.50 81 ARG A N 1
ATOM 676 C CA . ARG A 1 81 ? 11.854 -3.812 -0.421 1.00 92.50 81 ARG A CA 1
ATOM 677 C C . ARG A 1 81 ? 10.800 -4.835 -0.811 1.00 92.50 81 ARG A C 1
ATOM 679 O O . ARG A 1 81 ? 10.956 -5.485 -1.837 1.00 92.50 81 ARG A O 1
ATOM 686 N N . HIS A 1 82 ? 9.682 -4.910 -0.095 1.00 90.75 82 HIS A N 1
ATOM 687 C CA . HIS A 1 82 ? 8.558 -5.755 -0.480 1.00 90.75 82 HIS A CA 1
ATOM 688 C C . HIS A 1 82 ? 7.988 -5.355 -1.851 1.00 90.75 82 HIS A C 1
ATOM 690 O O . HIS A 1 82 ? 7.708 -6.216 -2.686 1.00 90.75 82 HIS A O 1
ATOM 696 N N . VAL A 1 83 ? 7.862 -4.053 -2.128 1.00 94.75 83 VAL A N 1
ATOM 697 C CA . VAL A 1 83 ? 7.429 -3.553 -3.445 1.00 94.75 83 VAL A CA 1
ATOM 698 C C . VAL A 1 83 ? 8.447 -3.914 -4.528 1.00 94.75 83 VAL A C 1
ATOM 700 O O . VAL A 1 83 ? 8.051 -4.392 -5.594 1.00 94.75 83 VAL A O 1
ATOM 703 N N . VAL A 1 84 ? 9.746 -3.761 -4.246 1.00 96.44 84 VAL A N 1
ATOM 704 C CA . VAL A 1 84 ? 10.822 -4.180 -5.159 1.00 96.44 84 VAL A CA 1
ATOM 705 C C . VAL A 1 84 ? 10.788 -5.694 -5.393 1.00 96.44 84 VAL A C 1
ATOM 707 O O . VAL A 1 84 ? 10.859 -6.130 -6.532 1.00 96.44 84 VAL A O 1
ATOM 710 N N . MET A 1 85 ? 10.568 -6.513 -4.367 1.00 94.81 85 MET A N 1
ATOM 711 C CA . MET A 1 85 ? 10.457 -7.970 -4.488 1.00 94.81 85 MET A CA 1
ATOM 712 C C . MET A 1 85 ? 9.298 -8.384 -5.412 1.00 94.81 85 MET A C 1
ATOM 714 O O . MET A 1 85 ? 9.448 -9.284 -6.242 1.00 94.81 85 MET A O 1
ATOM 718 N N . TRP A 1 86 ? 8.149 -7.703 -5.329 1.00 95.44 86 TRP A N 1
ATOM 719 C CA . TRP A 1 86 ? 7.040 -7.902 -6.271 1.00 95.44 86 TRP A CA 1
ATOM 720 C C . TRP A 1 86 ? 7.375 -7.437 -7.692 1.00 95.44 86 TRP A C 1
ATOM 722 O O . TRP A 1 86 ? 6.939 -8.081 -8.649 1.00 95.44 86 TRP A O 1
ATOM 732 N N . LEU A 1 87 ? 8.158 -6.364 -7.847 1.00 97.25 87 LEU A N 1
ATOM 733 C CA . LEU A 1 87 ? 8.679 -5.936 -9.147 1.00 97.25 87 LEU A CA 1
ATOM 734 C C . LEU A 1 87 ? 9.619 -6.994 -9.740 1.00 97.25 87 LEU A C 1
ATOM 736 O O . LEU A 1 87 ? 9.475 -7.353 -10.906 1.00 97.25 87 LEU A O 1
ATOM 740 N N . GLU A 1 88 ? 10.533 -7.550 -8.940 1.00 97.44 88 GLU A N 1
ATOM 741 C CA . GLU A 1 88 ? 11.430 -8.618 -9.384 1.00 97.44 88 GLU A CA 1
ATOM 742 C C . GLU A 1 88 ? 10.659 -9.873 -9.788 1.00 97.44 88 GLU A C 1
ATOM 744 O O . GLU A 1 88 ? 10.989 -10.506 -10.792 1.00 97.44 88 GLU A O 1
ATOM 749 N N . LYS A 1 89 ? 9.595 -10.217 -9.051 1.00 96.75 89 LYS A N 1
ATOM 750 C CA . LYS A 1 89 ? 8.718 -11.331 -9.419 1.00 96.75 89 LYS A CA 1
ATOM 751 C C . LYS A 1 89 ? 7.949 -11.057 -10.713 1.00 96.75 89 LYS A C 1
ATOM 753 O O . LYS A 1 89 ? 7.811 -11.960 -11.531 1.00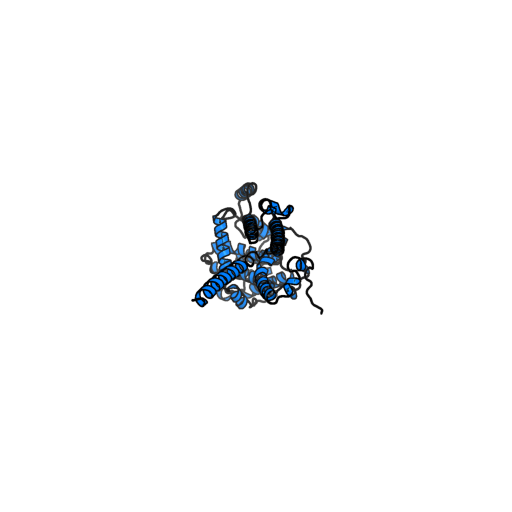 96.75 89 LYS A O 1
ATOM 758 N N . TYR A 1 90 ? 7.480 -9.829 -10.924 1.00 97.00 90 TYR A N 1
ATOM 759 C CA . TYR A 1 90 ? 6.857 -9.408 -12.181 1.00 97.00 90 TYR A CA 1
ATOM 760 C C . TYR A 1 90 ? 7.820 -9.552 -13.371 1.00 97.00 90 TYR A C 1
ATOM 762 O O . TYR A 1 90 ? 7.444 -10.128 -14.391 1.00 97.00 90 TYR A O 1
ATOM 770 N N . ILE A 1 91 ? 9.072 -9.109 -13.219 1.00 97.94 91 ILE A N 1
ATOM 771 C CA . ILE A 1 91 ? 10.122 -9.249 -14.238 1.00 97.94 91 ILE A CA 1
ATOM 772 C C . ILE A 1 91 ? 10.418 -10.730 -14.535 1.00 97.94 91 ILE A C 1
ATOM 774 O O . ILE A 1 91 ? 10.511 -11.114 -15.703 1.00 97.94 91 ILE A O 1
ATOM 778 N N . GLU A 1 92 ? 10.520 -11.560 -13.491 1.00 97.56 92 GLU A N 1
ATOM 779 C CA . GLU A 1 92 ? 10.754 -13.007 -13.595 1.00 97.56 92 GLU A CA 1
ATOM 780 C C . GLU A 1 92 ? 9.639 -13.705 -14.386 1.00 97.56 92 GLU A C 1
ATOM 782 O O . GLU A 1 92 ? 9.907 -14.420 -15.349 1.00 97.56 92 GLU A O 1
ATOM 787 N N . VAL A 1 93 ? 8.378 -13.469 -14.011 1.00 97.38 93 VAL A N 1
ATOM 788 C CA . VAL A 1 93 ? 7.211 -14.140 -14.607 1.00 97.38 93 VAL A CA 1
ATOM 789 C C . VAL A 1 93 ? 7.006 -13.734 -16.064 1.00 97.38 93 VAL A C 1
ATOM 791 O O . VAL A 1 93 ? 6.624 -14.568 -16.882 1.00 97.38 93 VAL A O 1
ATOM 794 N N . LEU A 1 94 ? 7.300 -12.480 -16.416 1.00 97.06 94 LEU A N 1
ATOM 795 C CA . LEU A 1 94 ? 7.240 -12.014 -17.804 1.00 97.06 94 LEU A CA 1
ATOM 796 C C . LEU A 1 94 ? 8.472 -12.380 -18.635 1.00 97.06 94 LEU A C 1
ATOM 798 O O . LEU A 1 94 ? 8.488 -12.103 -19.833 1.00 97.06 94 LEU A O 1
ATOM 802 N N . SER A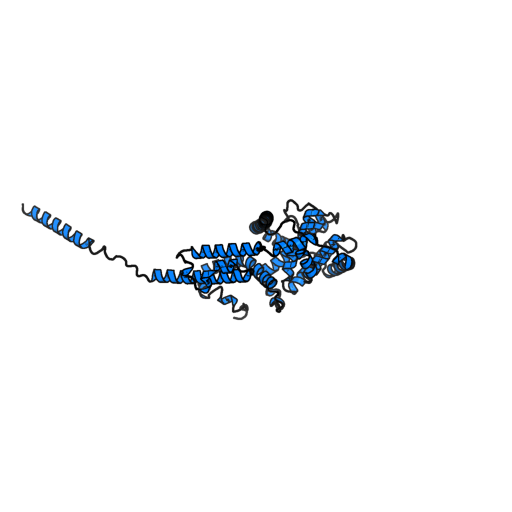 1 95 ? 9.475 -13.027 -18.031 1.00 97.12 95 SER A N 1
ATOM 803 C CA . SER A 1 95 ? 10.686 -13.493 -18.717 1.00 97.12 95 SER A CA 1
ATOM 804 C C . SER A 1 95 ? 11.390 -12.385 -19.512 1.00 97.12 95 SER A C 1
ATOM 806 O O . SER A 1 95 ? 11.919 -12.629 -20.594 1.00 97.12 95 SER A O 1
ATOM 808 N N . TYR A 1 96 ? 11.399 -11.154 -18.986 1.00 97.94 96 TYR A N 1
ATOM 809 C CA . TYR A 1 96 ? 12.016 -10.012 -19.672 1.00 97.94 96 TYR A CA 1
ATOM 810 C C . TYR A 1 96 ? 13.526 -10.171 -19.864 1.00 97.94 96 TYR A C 1
ATOM 812 O O . TYR A 1 96 ? 14.073 -9.668 -20.844 1.00 97.94 96 TYR A O 1
ATOM 820 N N . TYR A 1 97 ? 14.186 -10.892 -18.956 1.00 98.00 97 TYR A N 1
ATOM 821 C CA . TYR A 1 97 ? 15.624 -11.137 -18.997 1.00 98.00 97 TYR A CA 1
ATOM 822 C C . TYR A 1 97 ? 15.899 -12.636 -18.809 1.00 98.00 97 TYR A C 1
ATOM 824 O O . TYR A 1 97 ? 15.552 -13.182 -17.759 1.00 98.00 97 TYR A O 1
ATOM 832 N N . PRO A 1 98 ? 16.531 -13.322 -19.779 1.00 97.56 98 PRO A N 1
ATOM 833 C CA . PRO A 1 98 ? 16.880 -14.739 -19.640 1.00 97.56 98 PRO A CA 1
ATOM 834 C C . PRO A 1 98 ? 17.826 -15.034 -18.463 1.00 97.56 98 PRO A C 1
ATOM 836 O O . PRO A 1 98 ? 17.789 -16.118 -17.890 1.00 97.56 98 PRO A O 1
ATOM 839 N N . ASP A 1 99 ? 18.657 -14.061 -18.092 1.00 98.00 99 ASP A N 1
ATOM 840 C CA . ASP A 1 99 ? 19.618 -14.090 -16.985 1.00 98.00 99 ASP A CA 1
ATOM 841 C C . ASP A 1 99 ? 19.080 -13.404 -15.711 1.00 98.00 99 ASP A C 1
ATOM 843 O O . ASP A 1 99 ? 19.841 -13.021 -14.819 1.00 98.00 99 ASP A O 1
ATOM 847 N N . TRP A 1 100 ? 17.755 -13.232 -15.595 1.00 97.94 100 TRP A N 1
ATOM 848 C CA . TRP A 1 100 ? 17.139 -12.629 -14.410 1.00 97.94 100 TRP A CA 1
ATOM 849 C C . TRP A 1 100 ? 17.521 -13.298 -13.077 1.00 97.94 100 TRP A C 1
ATOM 851 O O . TRP A 1 100 ? 17.774 -12.566 -12.115 1.00 97.94 100 TRP A O 1
ATOM 861 N N . PRO A 1 101 ? 17.633 -14.642 -12.974 1.00 96.81 101 PRO A N 1
ATOM 862 C CA . PRO A 1 101 ? 18.029 -15.289 -11.724 1.00 96.81 101 PRO A CA 1
ATOM 863 C C . PRO A 1 101 ? 19.381 -14.821 -11.167 1.00 96.81 101 PRO A C 1
ATOM 865 O O . PRO A 1 101 ? 19.578 -14.887 -9.959 1.00 96.81 101 PRO A O 1
ATOM 868 N N . GLN A 1 102 ? 20.296 -14.349 -12.023 1.00 97.44 102 GLN A N 1
ATOM 869 C CA . GLN A 1 102 ? 21.604 -13.811 -11.634 1.00 97.44 102 GLN A CA 1
ATOM 870 C C . GLN A 1 102 ? 21.569 -12.303 -11.333 1.00 97.44 102 GLN A C 1
ATOM 872 O O . GLN A 1 102 ? 22.486 -11.791 -10.694 1.00 97.44 102 GLN A O 1
ATOM 877 N N . ARG A 1 103 ? 20.538 -11.592 -11.808 1.00 97.00 103 ARG A N 1
ATOM 878 C CA . ARG A 1 103 ? 20.370 -10.137 -11.643 1.00 97.00 103 ARG A CA 1
ATOM 879 C C . ARG A 1 103 ? 19.587 -9.766 -10.391 1.00 97.00 103 ARG A C 1
ATOM 881 O O . ARG A 1 103 ? 19.876 -8.731 -9.788 1.00 97.00 103 ARG A O 1
ATOM 888 N N . LYS A 1 104 ? 18.576 -10.566 -10.037 1.00 95.50 104 LYS A N 1
ATOM 889 C CA . LYS A 1 104 ? 17.667 -10.266 -8.925 1.00 95.50 104 LYS A CA 1
ATOM 890 C C . LYS A 1 104 ? 18.428 -10.121 -7.605 1.00 95.50 104 LYS A C 1
ATOM 892 O O . LYS A 1 104 ? 19.397 -10.837 -7.359 1.00 95.50 104 LYS A O 1
ATOM 897 N N . GLN A 1 105 ? 18.007 -9.171 -6.782 1.00 95.25 105 GLN A N 1
ATOM 898 C CA . GLN A 1 105 ? 18.677 -8.807 -5.535 1.00 95.25 105 GLN A CA 1
ATOM 899 C C . GLN A 1 105 ? 17.935 -9.320 -4.297 1.00 95.25 105 GLN A C 1
ATOM 901 O O . GLN A 1 105 ? 18.536 -9.379 -3.227 1.00 95.25 105 GLN A O 1
ATOM 906 N N . LEU A 1 106 ? 16.653 -9.682 -4.422 1.00 93.06 106 LEU A N 1
ATOM 907 C CA . LEU A 1 106 ? 15.823 -10.135 -3.310 1.00 93.06 106 LEU A CA 1
ATOM 908 C C . LEU A 1 106 ? 15.379 -11.588 -3.502 1.00 93.06 106 LEU A C 1
ATOM 910 O O . LEU A 1 106 ? 15.141 -12.072 -4.614 1.00 93.06 106 LEU A O 1
ATOM 914 N N . ASP A 1 107 ? 15.238 -12.297 -2.382 1.00 90.06 107 ASP A N 1
ATOM 915 C CA . ASP A 1 107 ? 14.601 -13.606 -2.383 1.00 90.06 107 ASP A CA 1
ATOM 916 C C . ASP A 1 107 ? 13.076 -13.448 -2.378 1.00 90.06 107 ASP A C 1
ATOM 918 O O . ASP A 1 107 ? 12.458 -13.089 -1.379 1.00 90.06 107 ASP A O 1
ATOM 922 N N . ASN A 1 108 ? 12.458 -13.764 -3.512 1.00 88.56 108 ASN A N 1
ATOM 923 C CA . ASN A 1 108 ? 11.012 -13.742 -3.692 1.00 88.56 108 ASN A CA 1
ATOM 924 C C . ASN A 1 108 ? 10.316 -15.055 -3.283 1.00 88.56 108 ASN A C 1
ATOM 926 O O . ASN A 1 108 ? 9.125 -15.220 -3.553 1.00 88.56 108 ASN A O 1
ATOM 930 N N . SER A 1 109 ? 11.007 -15.981 -2.605 1.00 87.50 109 SER A N 1
ATOM 931 C CA . SER A 1 109 ? 10.420 -17.232 -2.093 1.00 87.50 109 SER A CA 1
ATOM 932 C C . SER A 1 109 ? 9.270 -17.016 -1.096 1.00 87.50 109 SER A C 1
ATOM 934 O O . SER A 1 109 ? 8.405 -17.881 -0.936 1.00 87.50 109 SER A O 1
ATOM 936 N N . SER A 1 110 ? 9.219 -15.843 -0.456 1.00 82.81 110 SER A N 1
ATOM 937 C CA . SER A 1 110 ? 8.176 -15.467 0.503 1.00 82.81 110 SER A CA 1
ATOM 938 C C . SER A 1 110 ? 6.813 -15.185 -0.144 1.00 82.81 110 SER A C 1
ATOM 940 O O . SER A 1 110 ? 5.782 -15.290 0.526 1.00 82.81 110 SER A O 1
ATOM 942 N N . ILE A 1 111 ? 6.756 -14.881 -1.448 1.00 87.75 111 ILE A N 1
ATOM 943 C CA . ILE A 1 111 ? 5.484 -14.669 -2.143 1.00 87.75 111 ILE A CA 1
ATOM 944 C C . ILE A 1 111 ? 4.877 -16.024 -2.567 1.00 87.75 111 ILE A C 1
ATOM 946 O O . ILE A 1 111 ? 5.150 -16.595 -3.620 1.00 87.75 111 ILE A O 1
ATOM 950 N N . LYS A 1 112 ? 3.989 -16.532 -1.702 1.00 85.75 112 LYS A N 1
ATOM 951 C CA . LYS A 1 112 ? 3.343 -17.861 -1.786 1.00 85.75 112 LYS A CA 1
ATOM 952 C C . LYS A 1 112 ? 1.986 -17.873 -2.505 1.00 85.75 112 LYS A C 1
ATOM 954 O O . LYS A 1 112 ? 1.199 -18.808 -2.354 1.00 85.75 112 LYS A O 1
ATOM 959 N N . ARG A 1 113 ? 1.654 -16.824 -3.262 1.00 84.56 113 ARG A N 1
ATOM 960 C CA . ARG A 1 113 ? 0.360 -16.734 -3.957 1.00 84.56 113 ARG A CA 1
ATOM 961 C C . ARG A 1 113 ? 0.240 -17.810 -5.039 1.00 84.56 113 ARG A C 1
ATOM 963 O O . ARG A 1 113 ? 1.120 -17.944 -5.880 1.00 84.56 113 ARG A O 1
ATOM 970 N N . LYS A 1 114 ? -0.880 -18.545 -5.056 1.00 89.50 114 LYS A N 1
ATOM 971 C CA . LYS A 1 114 ? -1.127 -19.632 -6.030 1.00 89.50 114 LYS A CA 1
ATOM 972 C C . LYS A 1 114 ? -1.086 -19.153 -7.483 1.00 89.50 114 LYS A C 1
ATOM 974 O O . LYS A 1 114 ? -0.717 -19.912 -8.368 1.00 89.50 114 LYS A O 1
ATOM 979 N N . ASP A 1 115 ? -1.466 -17.901 -7.712 1.00 89.88 115 ASP A N 1
ATOM 980 C CA . ASP A 1 115 ? -1.533 -17.257 -9.020 1.00 89.88 115 ASP A CA 1
ATOM 981 C C . ASP A 1 115 ? -0.306 -16.383 -9.331 1.00 89.88 115 ASP A C 1
ATOM 983 O O . ASP A 1 115 ? -0.325 -15.633 -10.301 1.00 89.88 115 ASP A O 1
ATOM 987 N N . VAL A 1 116 ? 0.770 -16.458 -8.533 1.00 92.44 116 VAL A N 1
ATOM 988 C CA . VAL A 1 116 ? 1.944 -15.583 -8.705 1.00 92.44 116 VAL A CA 1
ATOM 989 C C . VAL A 1 116 ? 2.653 -15.793 -10.046 1.00 92.44 116 VAL A C 1
ATOM 991 O O . VAL A 1 116 ? 3.215 -14.850 -10.588 1.00 92.44 116 VAL A O 1
ATOM 994 N N . ASN A 1 117 ? 2.612 -17.009 -10.594 1.00 95.06 117 ASN A N 1
ATOM 995 C CA . ASN A 1 117 ? 3.264 -17.339 -11.862 1.00 95.06 117 ASN A CA 1
ATOM 996 C C . ASN A 1 117 ? 2.372 -17.071 -13.088 1.00 95.06 117 ASN A C 1
ATOM 998 O O . ASN A 1 117 ? 2.776 -17.397 -14.198 1.00 95.06 117 ASN A O 1
ATOM 1002 N N . ASP A 1 118 ? 1.171 -16.511 -12.908 1.00 96.44 118 ASP A N 1
ATOM 1003 C CA . ASP A 1 118 ? 0.311 -16.077 -14.011 1.00 96.44 118 ASP A CA 1
ATOM 1004 C C . ASP A 1 118 ? 0.680 -14.629 -14.410 1.00 96.44 118 ASP A C 1
ATOM 1006 O O . ASP A 1 118 ? 0.475 -13.707 -13.608 1.00 96.44 118 ASP A O 1
ATOM 1010 N N . PRO A 1 119 ? 1.181 -14.404 -15.644 1.00 95.12 119 PRO A N 1
ATOM 1011 C CA . PRO A 1 119 ? 1.527 -13.085 -16.177 1.00 95.12 119 PRO A CA 1
ATOM 1012 C C . PRO A 1 119 ? 0.449 -12.012 -15.993 1.00 95.12 119 PRO A C 1
ATOM 1014 O O . PRO A 1 119 ? 0.738 -10.889 -15.584 1.00 95.12 119 PRO A O 1
ATOM 1017 N N . GLN A 1 120 ? -0.816 -12.348 -16.242 1.00 93.44 120 GLN A N 1
ATOM 1018 C CA . GLN A 1 120 ? -1.904 -11.377 -16.162 1.00 93.44 120 GLN A CA 1
ATOM 1019 C C . GLN A 1 120 ? -2.226 -11.033 -14.708 1.00 93.44 120 GLN A C 1
ATOM 1021 O O . GLN A 1 120 ? -2.586 -9.897 -14.386 1.00 93.44 120 GLN A O 1
ATOM 1026 N N . LYS A 1 121 ? -2.112 -12.012 -13.806 1.00 93.12 121 LYS A N 1
ATOM 1027 C CA . LYS A 1 121 ? -2.382 -11.815 -12.376 1.00 93.12 121 LYS A CA 1
ATOM 1028 C C . LYS A 1 121 ? -1.276 -11.021 -11.703 1.00 93.12 121 LYS A C 1
ATOM 1030 O O . LYS A 1 121 ? -1.589 -10.132 -10.905 1.00 93.12 121 LYS A O 1
ATOM 1035 N N . ILE A 1 122 ? -0.013 -11.285 -12.036 1.00 92.81 122 ILE A N 1
ATOM 1036 C CA . ILE A 1 122 ? 1.117 -10.518 -11.504 1.00 92.81 122 ILE A CA 1
ATOM 1037 C C . ILE A 1 122 ? 1.070 -9.068 -12.002 1.00 92.81 122 ILE A C 1
ATOM 1039 O O . ILE A 1 122 ? 1.196 -8.141 -11.202 1.00 92.81 122 ILE A O 1
ATOM 1043 N N . GLU A 1 123 ? 0.740 -8.860 -13.279 1.00 92.31 123 GLU A N 1
ATOM 1044 C CA . GLU A 1 123 ? 0.596 -7.533 -13.883 1.00 92.31 123 GLU A CA 1
ATOM 1045 C C . GLU A 1 123 ? -0.529 -6.715 -13.236 1.00 92.31 123 GLU A C 1
ATOM 1047 O O . GLU A 1 123 ? -0.351 -5.532 -12.957 1.00 92.31 123 GLU A O 1
ATOM 1052 N N . ARG A 1 124 ? -1.675 -7.335 -12.920 1.00 90.44 124 ARG A N 1
ATOM 1053 C CA . ARG A 1 124 ? -2.760 -6.668 -12.172 1.00 90.44 124 ARG A CA 1
ATOM 1054 C C . ARG A 1 124 ? -2.411 -6.414 -10.707 1.00 90.44 124 ARG A C 1
ATOM 1056 O O . ARG A 1 124 ? -2.947 -5.492 -10.094 1.00 90.44 124 ARG A O 1
ATOM 1063 N N . THR A 1 125 ? -1.542 -7.239 -10.130 1.00 90.56 125 THR A N 1
ATOM 1064 C CA . THR A 1 125 ? -1.150 -7.131 -8.721 1.00 90.56 125 THR A CA 1
ATOM 1065 C C . THR A 1 125 ? -0.173 -5.990 -8.501 1.00 90.56 125 THR A C 1
ATOM 1067 O O . THR A 1 125 ? -0.315 -5.252 -7.529 1.00 90.56 125 THR A O 1
ATOM 1070 N N . PHE A 1 126 ? 0.806 -5.824 -9.388 1.00 91.31 126 PHE A N 1
ATOM 1071 C CA . PHE A 1 126 ? 1.902 -4.887 -9.172 1.00 91.31 126 PHE A CA 1
ATOM 1072 C C . PHE A 1 126 ? 1.459 -3.422 -8.926 1.00 91.31 126 PHE A C 1
ATOM 1074 O O . PHE A 1 126 ? 1.921 -2.819 -7.958 1.00 91.31 126 PHE A O 1
ATOM 1081 N N . PRO A 1 127 ? 0.473 -2.858 -9.652 1.00 93.19 127 PRO A N 1
ATOM 1082 C CA . PRO A 1 127 ? -0.118 -1.553 -9.329 1.00 93.19 127 PRO A CA 1
ATOM 1083 C C . PRO A 1 127 ? -0.674 -1.438 -7.900 1.00 93.19 127 PRO A C 1
ATOM 1085 O O . PRO A 1 127 ? -0.664 -0.362 -7.306 1.00 93.19 127 PRO A O 1
ATOM 1088 N N . THR A 1 128 ? -1.155 -2.540 -7.318 1.00 90.44 128 THR A N 1
ATOM 1089 C CA . THR A 1 128 ? -1.584 -2.568 -5.910 1.00 90.44 128 THR A CA 1
ATOM 1090 C C . THR A 1 128 ? -0.385 -2.414 -4.972 1.00 90.44 128 THR A C 1
ATOM 1092 O O . THR A 1 128 ? -0.504 -1.720 -3.965 1.00 90.44 128 THR A O 1
ATOM 1095 N N . MET A 1 129 ? 0.781 -2.966 -5.333 1.00 92.44 129 MET A N 1
ATOM 1096 C CA . MET A 1 129 ? 2.032 -2.796 -4.581 1.00 92.44 129 MET A CA 1
ATOM 1097 C C . MET A 1 129 ? 2.541 -1.358 -4.628 1.00 92.44 129 MET A C 1
ATOM 1099 O O . MET A 1 129 ? 2.921 -0.815 -3.594 1.00 92.44 129 MET A O 1
ATOM 1103 N N . LEU A 1 130 ? 2.413 -0.679 -5.771 1.00 92.69 130 LEU A N 1
ATOM 1104 C CA . LEU A 1 130 ? 2.633 0.772 -5.842 1.00 92.69 130 LEU A CA 1
ATOM 1105 C C . LEU A 1 130 ? 1.688 1.547 -4.910 1.00 92.69 130 LEU A C 1
ATOM 1107 O O . LEU A 1 130 ? 2.061 2.565 -4.336 1.00 92.69 130 LEU A O 1
ATOM 1111 N N . GLY A 1 131 ? 0.473 1.037 -4.695 1.00 90.19 131 GLY A N 1
ATOM 1112 C CA . GLY A 1 131 ? -0.465 1.588 -3.721 1.00 90.19 131 GLY A CA 1
ATOM 1113 C C . GLY A 1 131 ? 0.039 1.513 -2.278 1.00 90.19 131 GLY A C 1
ATOM 1114 O O . GLY A 1 131 ? -0.224 2.448 -1.523 1.00 90.19 131 GLY A O 1
ATOM 1115 N N . PHE A 1 132 ? 0.765 0.450 -1.913 1.00 87.81 132 PHE A N 1
ATOM 1116 C CA . PHE A 1 132 ? 1.450 0.346 -0.620 1.00 87.81 132 PHE A CA 1
ATOM 1117 C C . PHE A 1 132 ? 2.653 1.285 -0.554 1.00 87.81 132 PHE A C 1
ATOM 1119 O O . PHE A 1 132 ? 2.774 2.021 0.418 1.00 87.81 132 PHE A O 1
ATOM 1126 N N . LEU A 1 133 ? 3.464 1.357 -1.617 1.00 91.19 133 LEU A N 1
ATOM 1127 C CA . LEU A 1 133 ? 4.571 2.316 -1.700 1.00 91.19 133 LEU A CA 1
ATOM 1128 C C . LEU A 1 133 ? 4.093 3.759 -1.495 1.00 91.19 133 LEU A C 1
ATOM 1130 O O . LEU A 1 133 ? 4.710 4.530 -0.774 1.00 91.19 133 LEU A O 1
ATOM 1134 N N . ARG A 1 134 ? 2.944 4.111 -2.080 1.00 90.88 134 ARG A N 1
ATOM 1135 C CA . ARG A 1 134 ? 2.323 5.435 -1.952 1.00 90.88 134 ARG A CA 1
ATOM 1136 C C . ARG A 1 134 ? 1.940 5.790 -0.511 1.00 90.88 134 ARG A C 1
ATOM 1138 O O . ARG A 1 134 ? 1.761 6.967 -0.216 1.00 90.88 134 ARG A O 1
ATOM 1145 N N . LEU A 1 135 ? 1.811 4.819 0.395 1.00 86.06 135 LEU A N 1
ATOM 1146 C CA . LEU A 1 135 ? 1.626 5.098 1.824 1.00 86.06 135 LEU A CA 1
ATOM 1147 C C . LEU A 1 135 ? 2.917 5.590 2.492 1.00 86.06 135 LEU A C 1
ATOM 1149 O O . LEU A 1 135 ? 2.829 6.285 3.498 1.00 86.06 135 LEU A O 1
ATOM 1153 N N . LEU A 1 136 ? 4.087 5.305 1.914 1.00 84.75 136 LEU A N 1
ATOM 1154 C CA . LEU A 1 136 ? 5.375 5.779 2.424 1.00 84.75 136 LEU A CA 1
ATOM 1155 C C . LEU A 1 136 ? 5.613 7.268 2.158 1.00 84.75 136 LEU A C 1
ATOM 1157 O O . LEU A 1 136 ? 6.457 7.856 2.815 1.00 84.75 136 LEU A O 1
ATOM 1161 N N . VAL A 1 137 ? 4.870 7.903 1.243 1.00 82.00 137 VAL A N 1
ATOM 1162 C CA . VAL A 1 137 ? 5.022 9.339 0.907 1.00 82.00 137 VAL A CA 1
ATOM 1163 C C . VAL A 1 137 ? 4.751 10.258 2.099 1.00 82.00 137 VAL A C 1
ATOM 1165 O O . VAL A 1 137 ? 5.184 11.404 2.118 1.00 82.00 137 VAL A O 1
ATOM 1168 N N . TYR A 1 138 ? 4.061 9.752 3.118 1.00 81.06 138 TYR A N 1
ATOM 1169 C CA . TYR A 1 138 ? 3.817 10.477 4.363 1.00 81.06 138 TYR A CA 1
ATOM 1170 C C . TYR A 1 138 ? 4.998 10.424 5.343 1.00 81.06 138 TYR A C 1
ATOM 1172 O O . TYR A 1 138 ? 4.929 11.036 6.406 1.00 81.06 138 TYR A O 1
ATOM 1180 N N . ASN A 1 139 ? 6.067 9.703 5.004 1.00 83.38 139 ASN A N 1
ATOM 1181 C CA . ASN A 1 139 ? 7.284 9.673 5.799 1.00 83.38 139 ASN A CA 1
ATOM 1182 C C . ASN A 1 139 ? 8.090 10.974 5.665 1.00 83.38 139 ASN A C 1
ATOM 1184 O O . ASN A 1 139 ? 7.936 11.711 4.688 1.00 83.38 139 ASN A O 1
ATOM 1188 N N . PRO A 1 140 ? 8.996 11.252 6.622 1.00 83.12 140 PRO A N 1
ATOM 1189 C CA . PRO A 1 140 ? 9.894 12.395 6.534 1.00 83.12 140 PRO A CA 1
ATOM 1190 C C . PRO A 1 140 ? 10.704 12.414 5.220 1.00 83.12 140 PRO A C 1
ATOM 1192 O O . PRO A 1 140 ? 11.155 11.355 4.769 1.00 83.12 140 PRO A O 1
ATOM 1195 N N . PRO A 1 141 ? 10.984 13.596 4.631 1.00 89.62 141 PRO A N 1
ATOM 1196 C CA . PRO A 1 141 ? 11.703 13.703 3.355 1.00 89.62 141 PRO A CA 1
ATOM 1197 C C . PRO A 1 141 ? 13.071 13.009 3.323 1.00 89.62 141 PRO A C 1
ATOM 1199 O O . PRO A 1 141 ? 13.483 12.496 2.284 1.00 89.62 141 PRO A O 1
ATOM 1202 N N . TRP A 1 142 ? 13.787 12.968 4.452 1.00 89.25 142 TRP A N 1
ATOM 1203 C CA . TRP A 1 142 ? 15.080 12.284 4.535 1.00 89.25 142 TRP A CA 1
ATOM 1204 C C . TRP A 1 142 ? 14.945 10.769 4.332 1.00 89.25 142 TRP A C 1
ATOM 1206 O O . TRP A 1 142 ? 15.791 10.177 3.668 1.00 89.25 142 TRP A O 1
ATOM 1216 N N . LEU A 1 143 ? 13.866 10.161 4.836 1.00 88.62 143 LEU A N 1
ATOM 1217 C CA . LEU A 1 143 ? 13.613 8.728 4.700 1.00 88.62 143 LEU A CA 1
ATOM 1218 C C . LEU A 1 143 ? 13.226 8.400 3.257 1.00 88.62 143 LEU A C 1
ATOM 1220 O O . LEU A 1 143 ? 13.731 7.442 2.684 1.00 88.62 143 LEU A O 1
ATOM 1224 N N . LEU A 1 144 ? 12.419 9.255 2.620 1.00 91.81 144 LEU A N 1
ATOM 1225 C CA . LEU A 1 144 ? 12.136 9.144 1.185 1.00 91.81 144 LEU A CA 1
ATOM 1226 C C . LEU A 1 144 ? 13.409 9.241 0.337 1.00 91.81 144 LEU A C 1
ATOM 1228 O O . LEU A 1 144 ? 13.582 8.454 -0.590 1.00 91.81 144 LEU A O 1
ATOM 1232 N N . ASN A 1 145 ? 14.328 10.154 0.665 1.00 94.12 145 ASN A N 1
ATOM 1233 C CA . ASN A 1 145 ? 15.621 10.242 -0.015 1.00 94.12 145 ASN A CA 1
ATOM 1234 C C . ASN A 1 145 ? 16.454 8.965 0.154 1.00 94.12 145 ASN A C 1
ATOM 1236 O O . ASN A 1 145 ? 17.035 8.497 -0.821 1.00 94.12 145 ASN A O 1
ATOM 1240 N N . GLU A 1 146 ? 16.459 8.360 1.341 1.00 93.88 146 GLU A N 1
ATOM 1241 C CA . GLU A 1 146 ? 17.153 7.091 1.571 1.00 93.88 146 GLU A CA 1
ATOM 1242 C C . GLU A 1 146 ? 16.552 5.941 0.743 1.00 93.88 146 GLU A C 1
ATOM 1244 O O . GLU A 1 146 ? 17.281 5.184 0.098 1.00 93.88 146 GLU A O 1
ATOM 1249 N N . LEU A 1 147 ? 15.219 5.849 0.670 1.00 95.25 147 LEU A N 1
ATOM 1250 C CA . LEU A 1 147 ? 14.539 4.874 -0.189 1.00 95.25 147 LEU A CA 1
ATOM 1251 C C . LEU A 1 147 ? 14.825 5.114 -1.680 1.00 95.25 147 LEU A C 1
ATOM 1253 O O . LEU A 1 147 ? 14.985 4.155 -2.437 1.00 95.25 147 LEU A O 1
ATOM 1257 N N . LYS A 1 148 ? 14.945 6.377 -2.115 1.00 96.75 148 LYS A N 1
ATOM 1258 C CA . LYS A 1 148 ? 15.384 6.720 -3.480 1.00 96.75 148 LYS A CA 1
ATOM 1259 C C . LYS A 1 148 ? 16.804 6.246 -3.755 1.00 96.75 148 LYS A C 1
ATOM 1261 O O . LYS A 1 148 ? 17.061 5.684 -4.817 1.00 96.75 148 LYS A O 1
ATOM 1266 N N . GLU A 1 149 ? 17.723 6.422 -2.810 1.00 96.94 149 GLU A N 1
ATOM 1267 C CA . GLU A 1 149 ? 19.072 5.877 -2.950 1.00 96.94 149 GLU A CA 1
ATOM 1268 C C . GLU A 1 149 ? 19.053 4.351 -3.064 1.00 96.94 149 GLU A C 1
ATOM 1270 O O . GLU A 1 149 ? 19.737 3.801 -3.927 1.00 96.94 149 GLU A O 1
ATOM 1275 N N . GLU A 1 150 ? 18.257 3.653 -2.246 1.00 96.69 150 GLU A N 1
ATOM 1276 C CA . GLU A 1 150 ? 18.081 2.203 -2.377 1.00 96.69 150 GLU A CA 1
ATOM 1277 C C . GLU A 1 150 ? 17.510 1.815 -3.751 1.00 96.69 150 GLU A C 1
ATOM 1279 O O . GLU A 1 150 ? 18.038 0.902 -4.390 1.00 96.69 150 GLU A O 1
ATOM 1284 N N . PHE A 1 151 ? 16.506 2.539 -4.251 1.00 97.88 151 PHE A N 1
ATOM 1285 C CA . PHE A 1 151 ? 15.956 2.337 -5.592 1.00 97.88 151 PHE A CA 1
ATOM 1286 C C . PHE A 1 151 ? 17.035 2.447 -6.678 1.00 97.88 151 PHE A C 1
ATOM 1288 O O . PHE A 1 151 ? 17.153 1.561 -7.526 1.00 97.88 151 PHE A O 1
ATOM 1295 N N . TYR A 1 152 ? 17.887 3.474 -6.627 1.00 98.50 152 TYR A N 1
ATOM 1296 C CA . TYR A 1 152 ? 18.973 3.630 -7.597 1.00 98.50 152 TYR A CA 1
ATOM 1297 C C . TYR A 1 152 ? 20.043 2.542 -7.468 1.00 98.50 152 TYR A C 1
ATOM 1299 O O . TYR A 1 152 ? 20.514 2.024 -8.484 1.00 98.50 152 TYR A O 1
ATOM 1307 N N . LYS A 1 153 ? 20.395 2.121 -6.246 1.00 98.00 153 LYS A N 1
ATOM 1308 C CA . LYS A 1 153 ? 21.289 0.967 -6.047 1.00 98.00 153 LYS A CA 1
ATOM 1309 C C . LYS A 1 153 ? 20.702 -0.296 -6.679 1.00 98.00 153 LYS A C 1
ATOM 1311 O O . LYS A 1 153 ? 21.439 -1.038 -7.323 1.00 98.00 153 LYS A O 1
ATOM 1316 N N . TRP A 1 154 ? 19.397 -0.531 -6.544 1.00 98.19 154 TRP A N 1
ATOM 1317 C CA . TRP A 1 154 ? 18.724 -1.672 -7.169 1.00 98.19 154 TRP A CA 1
ATOM 1318 C C . TRP A 1 154 ? 18.758 -1.605 -8.705 1.00 98.19 154 TRP A C 1
ATOM 1320 O O . TRP A 1 154 ? 19.139 -2.584 -9.352 1.00 98.19 154 TRP A O 1
ATOM 1330 N N . ILE A 1 155 ? 18.458 -0.441 -9.298 1.00 98.50 155 ILE A N 1
ATOM 1331 C CA . ILE A 1 155 ? 18.559 -0.223 -10.754 1.00 98.50 155 ILE A CA 1
ATOM 1332 C C . ILE A 1 155 ? 19.970 -0.550 -11.255 1.00 98.50 155 ILE A C 1
ATOM 1334 O O . ILE A 1 155 ? 20.133 -1.307 -12.211 1.00 98.50 155 ILE A O 1
ATOM 1338 N N . ASN A 1 156 ? 21.005 -0.032 -10.585 1.00 98.44 156 ASN A N 1
ATOM 1339 C CA . ASN A 1 156 ? 22.382 -0.295 -10.993 1.00 98.44 156 ASN A CA 1
ATOM 1340 C C . ASN A 1 156 ? 22.768 -1.774 -10.849 1.00 98.44 156 ASN A C 1
ATOM 1342 O O . ASN A 1 156 ? 23.416 -2.318 -11.741 1.00 98.44 156 ASN A O 1
ATOM 1346 N N . ALA A 1 157 ? 22.372 -2.421 -9.751 1.00 97.94 157 ALA A N 1
ATOM 1347 C CA . ALA A 1 157 ? 22.731 -3.809 -9.469 1.00 97.94 157 ALA A CA 1
ATOM 1348 C C . ALA A 1 157 ? 22.085 -4.809 -10.443 1.00 97.94 157 ALA A C 1
ATOM 1350 O O . ALA A 1 157 ? 22.712 -5.798 -10.812 1.00 97.94 157 ALA A O 1
ATOM 1351 N N . THR A 1 158 ? 20.854 -4.546 -10.888 1.00 98.19 158 THR A N 1
ATOM 1352 C CA . THR A 1 158 ? 20.120 -5.430 -11.814 1.00 98.19 158 THR A CA 1
ATOM 1353 C C . THR A 1 158 ? 20.567 -5.299 -13.275 1.00 98.19 158 THR A C 1
ATOM 1355 O O . THR A 1 158 ? 20.231 -6.143 -14.113 1.00 98.19 158 THR A O 1
ATOM 1358 N N . GLY A 1 159 ? 21.320 -4.247 -13.614 1.00 98.12 159 GLY A N 1
ATOM 1359 C CA . GLY A 1 159 ? 21.784 -3.990 -14.981 1.00 98.12 159 GLY A CA 1
ATOM 1360 C C . GLY A 1 159 ? 20.655 -3.677 -15.972 1.00 98.12 159 GLY A C 1
ATOM 1361 O O . GLY A 1 159 ? 20.821 -3.880 -17.180 1.00 98.12 159 GLY A O 1
ATOM 1362 N N . ILE A 1 160 ? 19.498 -3.237 -15.471 1.00 98.31 160 ILE A N 1
ATOM 1363 C CA . ILE A 1 160 ? 18.404 -2.701 -16.287 1.00 98.31 160 ILE A CA 1
ATOM 1364 C C . ILE A 1 160 ? 18.808 -1.297 -16.743 1.00 98.31 160 ILE A C 1
ATOM 1366 O O . ILE A 1 160 ? 19.228 -0.485 -15.926 1.00 98.31 160 ILE A O 1
ATOM 1370 N N . ASN A 1 161 ? 18.687 -1.003 -18.035 1.00 98.56 161 ASN A N 1
ATOM 1371 C CA . ASN A 1 161 ? 19.042 0.285 -18.631 1.00 98.56 161 ASN A CA 1
ATOM 1372 C C . ASN A 1 161 ? 18.052 0.684 -19.736 1.00 98.56 161 ASN A C 1
ATOM 1374 O O . ASN A 1 161 ? 17.123 -0.058 -20.045 1.00 98.56 161 ASN A O 1
ATOM 1378 N N . ALA A 1 162 ? 18.226 1.866 -20.329 1.00 98.19 162 ALA A N 1
ATOM 1379 C CA . ALA A 1 162 ? 17.299 2.378 -21.340 1.00 98.19 162 ALA A CA 1
ATOM 1380 C C . ALA A 1 162 ? 17.158 1.460 -22.571 1.00 98.19 162 ALA A C 1
ATOM 1382 O O . ALA A 1 162 ? 16.059 1.348 -23.115 1.00 98.19 162 ALA A O 1
ATOM 1383 N N . ASP A 1 163 ? 18.236 0.773 -22.963 1.00 98.31 163 ASP A N 1
ATOM 1384 C CA . ASP A 1 163 ? 18.288 -0.062 -24.169 1.00 98.31 163 ASP A CA 1
ATOM 1385 C C . ASP A 1 163 ? 17.635 -1.437 -23.974 1.00 98.31 163 ASP A C 1
ATOM 1387 O O . ASP A 1 163 ? 17.136 -2.031 -24.929 1.00 98.31 163 ASP A O 1
ATOM 1391 N N . ASN A 1 164 ? 17.641 -1.961 -22.744 1.00 98.25 164 ASN A N 1
ATOM 1392 C CA . ASN A 1 164 ? 17.118 -3.291 -22.427 1.00 98.25 164 ASN A CA 1
ATOM 1393 C C . ASN A 1 164 ? 15.848 -3.279 -21.561 1.00 98.25 164 ASN A C 1
ATOM 1395 O O . ASN A 1 164 ? 15.360 -4.348 -21.202 1.00 98.25 164 ASN A O 1
ATOM 1399 N N . CYS A 1 165 ? 15.322 -2.112 -21.183 1.00 98.56 165 CYS A N 1
ATOM 1400 C CA . CYS A 1 165 ? 14.124 -2.006 -20.353 1.00 98.56 165 CYS A CA 1
ATOM 1401 C C . CYS A 1 165 ? 12.856 -2.073 -21.220 1.00 98.56 165 CYS A C 1
ATOM 1403 O O . CYS A 1 165 ? 12.624 -1.167 -22.025 1.00 98.56 165 CYS A O 1
ATOM 1405 N N . PRO A 1 166 ? 12.002 -3.105 -21.070 1.00 98.12 166 PRO A N 1
ATOM 1406 C CA . PRO A 1 166 ? 10.744 -3.187 -21.802 1.00 98.12 166 PRO A CA 1
ATOM 1407 C C . PRO A 1 166 ? 9.847 -1.992 -21.502 1.00 98.12 166 PRO A C 1
ATOM 1409 O O . PRO A 1 166 ? 9.761 -1.546 -20.359 1.00 98.12 166 PRO A O 1
ATOM 1412 N N . GLU A 1 167 ? 9.108 -1.526 -22.505 1.00 97.56 167 GLU A N 1
ATOM 1413 C CA . GLU A 1 167 ? 8.347 -0.275 -22.420 1.00 97.56 167 GLU A CA 1
ATOM 1414 C C . GLU A 1 167 ? 7.426 -0.214 -21.195 1.00 97.56 167 GLU A C 1
ATOM 1416 O O . GLU A 1 167 ? 7.416 0.754 -20.438 1.00 97.56 167 GLU A O 1
ATOM 1421 N N . ARG A 1 168 ? 6.712 -1.307 -20.916 1.00 96.75 168 ARG A N 1
ATOM 1422 C CA . ARG A 1 168 ? 5.839 -1.402 -19.744 1.00 96.75 168 ARG A CA 1
ATOM 1423 C C . ARG A 1 168 ? 6.601 -1.332 -18.416 1.00 96.75 168 ARG A C 1
ATOM 1425 O O . ARG A 1 168 ? 6.095 -0.763 -17.453 1.00 96.75 168 ARG A O 1
ATOM 1432 N N . LEU A 1 169 ? 7.800 -1.912 -18.350 1.00 97.94 169 LEU A N 1
ATOM 1433 C CA . LEU A 1 169 ? 8.647 -1.843 -17.162 1.00 97.94 169 LEU A CA 1
ATOM 1434 C C . LEU A 1 169 ? 9.134 -0.410 -16.927 1.00 97.94 169 LEU A C 1
ATOM 1436 O O . LEU A 1 169 ? 9.075 0.046 -15.789 1.00 97.94 169 LEU A O 1
ATOM 1440 N N . LYS A 1 170 ? 9.505 0.331 -17.981 1.00 98.31 170 LYS A N 1
ATOM 1441 C CA . LYS A 1 170 ? 9.906 1.744 -17.863 1.00 98.31 170 LYS A CA 1
ATOM 1442 C C . LYS A 1 170 ? 8.851 2.578 -17.133 1.00 98.31 170 LYS A C 1
ATOM 1444 O O . LYS A 1 170 ? 9.181 3.297 -16.197 1.00 98.31 170 LYS A O 1
ATOM 1449 N N . HIS A 1 171 ? 7.579 2.410 -17.496 1.00 98.12 171 HIS A N 1
ATOM 1450 C CA . HIS A 1 171 ? 6.460 3.111 -16.864 1.00 98.12 171 HIS A CA 1
ATOM 1451 C C . HIS A 1 171 ? 6.294 2.767 -15.379 1.00 98.12 171 HIS A C 1
ATOM 1453 O O . HIS A 1 171 ? 5.995 3.642 -14.569 1.00 98.12 171 HIS A O 1
ATOM 1459 N N . TYR A 1 172 ? 6.505 1.503 -15.001 1.00 97.94 172 TYR A N 1
ATOM 1460 C CA . TYR A 1 172 ? 6.477 1.091 -13.598 1.00 97.94 172 TYR A CA 1
ATOM 1461 C C . TYR A 1 172 ? 7.658 1.649 -12.801 1.00 97.94 172 TYR A C 1
ATOM 1463 O O . TYR A 1 172 ? 7.449 2.128 -11.689 1.00 97.94 172 TYR A O 1
ATOM 1471 N N . LEU A 1 173 ? 8.868 1.640 -13.368 1.00 98.25 173 LEU A N 1
ATOM 1472 C CA . LEU A 1 173 ? 10.045 2.252 -12.742 1.00 98.25 173 LEU A CA 1
ATOM 1473 C C . LEU A 1 173 ? 9.850 3.758 -12.551 1.00 98.25 173 LEU A C 1
ATOM 1475 O O . LEU A 1 173 ? 10.149 4.286 -11.484 1.00 98.25 173 LEU A O 1
ATOM 1479 N N . PHE A 1 174 ? 9.297 4.432 -13.560 1.00 97.88 174 PHE A N 1
ATOM 1480 C CA . PHE A 1 174 ? 8.978 5.852 -13.487 1.00 97.88 174 PHE A CA 1
ATOM 1481 C C . PHE A 1 174 ? 7.904 6.139 -12.426 1.00 97.88 174 PHE A C 1
ATOM 1483 O O . PHE A 1 174 ? 8.080 7.033 -11.608 1.00 97.88 174 PHE A O 1
ATOM 1490 N N . GLY A 1 175 ? 6.852 5.315 -12.348 1.00 96.81 175 GLY A N 1
ATOM 1491 C CA . GLY A 1 175 ? 5.822 5.434 -11.312 1.00 96.81 175 GLY A CA 1
ATOM 1492 C C . GLY A 1 175 ? 6.340 5.213 -9.883 1.00 96.81 175 GLY A C 1
ATOM 1493 O O . GLY A 1 175 ? 5.897 5.900 -8.968 1.00 96.81 175 GLY A O 1
ATOM 1494 N N . ILE A 1 176 ? 7.290 4.291 -9.669 1.00 97.75 176 ILE A N 1
ATOM 1495 C CA . ILE A 1 176 ? 7.977 4.141 -8.368 1.00 97.75 176 ILE A CA 1
ATOM 1496 C C . ILE A 1 176 ? 8.711 5.433 -8.015 1.00 97.75 176 ILE A C 1
ATOM 1498 O O . ILE A 1 176 ? 8.578 5.921 -6.895 1.00 97.75 176 ILE A O 1
ATOM 1502 N N . HIS A 1 177 ? 9.471 5.981 -8.963 1.00 97.88 177 HIS A N 1
ATOM 1503 C CA . HIS A 1 177 ? 10.234 7.202 -8.747 1.00 97.88 177 HIS A CA 1
ATOM 1504 C C . HIS A 1 177 ? 9.334 8.402 -8.428 1.00 97.88 177 HIS A C 1
ATOM 1506 O O . HIS A 1 177 ? 9.573 9.049 -7.415 1.00 97.88 177 HIS A O 1
ATOM 1512 N N . GLU A 1 178 ? 8.267 8.642 -9.200 1.00 96.69 178 GLU A N 1
ATOM 1513 C CA . GLU A 1 178 ? 7.291 9.707 -8.909 1.00 96.69 178 GLU A CA 1
ATOM 1514 C C . GLU A 1 178 ? 6.711 9.568 -7.497 1.00 96.69 178 GLU A C 1
ATOM 1516 O O . GLU A 1 178 ? 6.624 10.545 -6.756 1.00 96.69 178 GLU A O 1
ATOM 1521 N N . ILE A 1 179 ? 6.363 8.344 -7.077 1.00 95.69 179 ILE A N 1
ATOM 1522 C CA . ILE A 1 179 ? 5.881 8.102 -5.714 1.00 95.69 179 ILE A CA 1
ATOM 1523 C C . ILE A 1 179 ? 6.952 8.487 -4.687 1.00 95.69 179 ILE A C 1
ATOM 1525 O O . ILE A 1 179 ? 6.632 9.168 -3.719 1.00 95.69 179 ILE A O 1
ATOM 1529 N N . LEU A 1 180 ? 8.210 8.097 -4.890 1.00 95.69 180 LEU A N 1
ATOM 1530 C CA . LEU A 1 180 ? 9.303 8.433 -3.974 1.00 95.69 180 LEU A CA 1
ATOM 1531 C C . LEU A 1 180 ? 9.685 9.929 -3.984 1.00 95.69 180 LEU A C 1
ATOM 1533 O O . LEU A 1 180 ? 10.250 10.412 -3.004 1.00 95.69 180 LEU A O 1
ATOM 1537 N N . GLU A 1 181 ? 9.369 10.663 -5.053 1.00 95.06 181 GLU A N 1
ATOM 1538 C CA . GLU A 1 181 ? 9.444 12.133 -5.117 1.00 95.06 181 GLU A CA 1
ATOM 1539 C C . GLU A 1 181 ? 8.201 12.822 -4.516 1.00 95.06 181 GLU A C 1
ATOM 1541 O O . GLU A 1 181 ? 8.170 14.039 -4.353 1.00 95.06 181 GLU A O 1
ATOM 1546 N N . GLY A 1 182 ? 7.174 12.053 -4.143 1.00 91.69 182 GLY A N 1
ATOM 1547 C CA . GLY A 1 182 ? 5.904 12.561 -3.621 1.00 91.69 182 GLY A CA 1
ATOM 1548 C C . GLY A 1 182 ? 4.922 13.046 -4.695 1.00 91.69 182 GLY A C 1
ATOM 1549 O O . GLY A 1 182 ? 3.815 13.488 -4.372 1.00 91.69 182 GLY A O 1
ATOM 1550 N N . GLU A 1 183 ? 5.261 12.893 -5.973 1.00 94.75 183 GLU A N 1
ATOM 1551 C CA . GLU A 1 183 ? 4.480 13.300 -7.145 1.00 94.75 183 GLU A CA 1
ATOM 1552 C C . GLU A 1 183 ? 3.374 12.277 -7.478 1.00 94.75 183 GLU A C 1
ATOM 1554 O O . GLU A 1 183 ? 3.313 11.661 -8.536 1.00 94.75 183 GLU A O 1
ATOM 1559 N N . THR A 1 184 ? 2.448 12.062 -6.542 1.00 93.19 184 THR A N 1
ATOM 1560 C CA . THR A 1 184 ? 1.469 10.955 -6.612 1.00 93.19 184 THR A CA 1
ATOM 1561 C C . THR A 1 184 ? 0.182 11.257 -7.395 1.00 93.19 184 THR A C 1
ATOM 1563 O O . THR A 1 184 ? -0.718 10.411 -7.446 1.00 93.19 184 THR A O 1
ATOM 1566 N N . GLU A 1 185 ? 0.058 12.436 -8.018 1.00 93.81 185 GLU A N 1
ATOM 1567 C CA . GLU A 1 185 ? -1.202 12.929 -8.598 1.00 93.81 185 GLU A CA 1
ATOM 1568 C C . GLU A 1 185 ? -1.775 11.987 -9.666 1.00 93.81 185 GLU A C 1
ATOM 1570 O O . GLU A 1 185 ? -2.948 11.593 -9.591 1.00 93.81 185 GLU A O 1
ATOM 1575 N N . LYS A 1 186 ? -0.949 11.585 -10.641 1.00 94.94 186 LYS A N 1
ATOM 1576 C CA . LYS A 1 186 ? -1.370 10.680 -11.718 1.00 94.94 186 LYS A CA 1
ATOM 1577 C C . LYS A 1 186 ? -1.846 9.347 -11.146 1.00 94.94 186 LYS A C 1
ATOM 1579 O O . LYS A 1 186 ? -2.959 8.903 -11.446 1.00 94.94 186 LYS A O 1
ATOM 1584 N N . PHE A 1 187 ? -1.034 8.736 -10.284 1.00 94.38 187 PHE A N 1
ATOM 1585 C CA . PHE A 1 187 ? -1.356 7.458 -9.657 1.00 94.38 187 PHE A CA 1
ATOM 1586 C C . PHE A 1 187 ? -2.670 7.532 -8.865 1.00 94.38 187 PHE A C 1
ATOM 1588 O O . PHE A 1 187 ? -3.526 6.652 -8.986 1.00 94.38 187 PHE A O 1
ATOM 1595 N N . ASP A 1 188 ? -2.889 8.604 -8.099 1.00 91.88 188 ASP A N 1
ATOM 1596 C CA . ASP A 1 188 ? -4.119 8.797 -7.333 1.00 91.88 188 ASP A CA 1
ATOM 1597 C C . ASP A 1 188 ? -5.351 9.008 -8.217 1.00 91.88 188 ASP A C 1
ATOM 1599 O O . ASP A 1 188 ? -6.424 8.463 -7.919 1.00 91.88 188 ASP A O 1
ATOM 1603 N N . LYS A 1 189 ? -5.217 9.761 -9.314 1.00 93.50 189 LYS A N 1
ATOM 1604 C CA . LYS A 1 189 ? -6.282 9.950 -10.308 1.00 93.50 189 LYS A CA 1
ATOM 1605 C C . LYS A 1 189 ? -6.689 8.618 -10.936 1.00 93.50 189 LYS A C 1
ATOM 1607 O O . LYS A 1 189 ? -7.879 8.296 -10.977 1.00 93.50 189 LYS A O 1
ATOM 1612 N N . GLU A 1 190 ? -5.722 7.812 -11.356 1.00 95.19 190 GLU A N 1
ATOM 1613 C CA . GLU A 1 190 ? -5.990 6.500 -11.946 1.00 95.19 190 GLU A CA 1
ATOM 1614 C C . GLU A 1 190 ? -6.549 5.506 -10.937 1.00 95.19 190 GLU A C 1
ATOM 1616 O O . GLU A 1 190 ? -7.504 4.792 -11.236 1.00 95.19 190 GLU A O 1
ATOM 1621 N N . ARG A 1 191 ? -6.023 5.489 -9.710 1.00 92.38 191 ARG A N 1
ATOM 1622 C CA . ARG A 1 191 ? -6.532 4.637 -8.632 1.00 92.38 191 ARG A CA 1
ATOM 1623 C C . ARG A 1 191 ? -7.998 4.940 -8.322 1.00 92.38 191 ARG A C 1
ATOM 1625 O O . ARG A 1 191 ? -8.763 4.013 -8.050 1.00 92.38 191 ARG A O 1
ATOM 1632 N N . LYS A 1 192 ? -8.405 6.216 -8.370 1.00 89.75 192 LYS A N 1
ATOM 1633 C CA . LYS A 1 192 ? -9.809 6.645 -8.224 1.00 89.75 192 LYS A CA 1
ATOM 1634 C C . LYS A 1 192 ? -10.670 6.204 -9.410 1.00 89.75 192 LYS A C 1
ATOM 1636 O O . LYS A 1 192 ? -11.821 5.826 -9.196 1.00 89.75 192 LYS A O 1
ATOM 1641 N N . ASN A 1 193 ? -10.120 6.230 -10.625 1.00 93.38 193 ASN A N 1
ATOM 1642 C CA . ASN A 1 193 ? -10.817 5.850 -11.855 1.00 93.38 193 ASN A CA 1
ATOM 1643 C C . ASN A 1 193 ? -10.663 4.364 -12.245 1.00 93.38 193 ASN A C 1
ATOM 1645 O O . ASN A 1 193 ? -11.144 3.948 -13.299 1.00 93.38 193 ASN A O 1
ATOM 1649 N N . ARG A 1 194 ? -10.027 3.540 -11.407 1.00 94.00 194 ARG A N 1
ATOM 1650 C CA . ARG A 1 194 ? -9.820 2.125 -11.716 1.00 94.00 194 ARG A CA 1
ATOM 1651 C C . ARG A 1 194 ? -11.146 1.381 -11.855 1.00 94.00 194 ARG A C 1
ATOM 1653 O O . ARG A 1 194 ? -12.040 1.513 -11.012 1.00 94.00 194 ARG A O 1
ATOM 1660 N N . LYS A 1 195 ? -11.232 0.530 -12.869 1.00 93.19 195 LYS A N 1
ATOM 1661 C CA . LYS A 1 195 ? -12.285 -0.467 -13.014 1.00 93.19 195 LYS A CA 1
ATOM 1662 C C . LYS A 1 195 ? -12.181 -1.456 -11.862 1.00 93.19 195 LYS A C 1
ATOM 1664 O O . LYS A 1 195 ? -11.109 -1.979 -11.560 1.00 93.19 195 LYS A O 1
ATOM 1669 N N . ARG A 1 196 ? -13.299 -1.670 -11.173 1.00 87.50 196 ARG A N 1
ATOM 1670 C CA . ARG A 1 196 ? -13.381 -2.594 -10.041 1.00 87.50 196 ARG A CA 1
ATOM 1671 C C . ARG A 1 196 ? -14.006 -3.888 -10.528 1.00 87.50 196 ARG A C 1
ATOM 1673 O O . ARG A 1 196 ? -15.090 -3.856 -11.094 1.00 87.50 196 ARG A O 1
ATOM 1680 N N . GLU A 1 197 ? -13.326 -5.006 -10.293 1.00 87.88 197 GLU A N 1
ATOM 1681 C CA . GLU A 1 197 ? -13.884 -6.333 -10.587 1.00 87.88 197 GLU A CA 1
ATOM 1682 C C . GLU A 1 197 ? -15.075 -6.644 -9.668 1.00 87.88 197 GLU A C 1
ATOM 1684 O O . GLU A 1 197 ? -16.023 -7.300 -10.083 1.00 87.88 197 GLU A O 1
ATOM 1689 N N . LEU A 1 198 ? -15.046 -6.124 -8.436 1.00 86.44 198 LEU A N 1
ATOM 1690 C CA . LEU A 1 198 ? -16.082 -6.326 -7.430 1.00 86.44 198 LEU A CA 1
ATOM 1691 C C . LEU A 1 198 ? -16.592 -4.987 -6.900 1.00 86.44 198 LEU A C 1
ATOM 1693 O O . LEU A 1 198 ? -15.824 -4.048 -6.659 1.00 86.44 198 LEU A O 1
ATOM 1697 N N . HIS A 1 199 ? -17.902 -4.905 -6.681 1.00 82.38 199 HIS A N 1
ATOM 1698 C CA . HIS A 1 199 ? -18.505 -3.754 -6.022 1.00 82.38 199 HIS A CA 1
ATOM 1699 C C . HIS A 1 199 ? -18.077 -3.742 -4.543 1.00 82.38 199 HIS A C 1
ATOM 1701 O O . HIS A 1 199 ? -18.184 -4.783 -3.900 1.00 82.38 199 HIS A O 1
ATOM 1707 N N . PRO A 1 200 ? -17.637 -2.616 -3.949 1.00 78.56 200 PRO A N 1
ATOM 1708 C CA . PRO A 1 200 ? -17.129 -2.631 -2.572 1.00 78.56 200 PRO A CA 1
ATOM 1709 C C . PRO A 1 200 ? -18.146 -3.113 -1.532 1.00 78.56 200 PRO A C 1
ATOM 1711 O O . PRO A 1 200 ? -17.762 -3.689 -0.526 1.00 78.56 200 PRO A O 1
ATOM 1714 N N . ASN A 1 201 ? -19.442 -2.914 -1.789 1.00 75.62 201 ASN A N 1
ATOM 1715 C CA . ASN A 1 201 ? -20.514 -3.362 -0.890 1.00 75.62 201 ASN A CA 1
ATOM 1716 C C . ASN A 1 201 ? -21.028 -4.772 -1.222 1.00 75.62 201 ASN A C 1
ATOM 1718 O O . ASN A 1 201 ? -22.065 -5.176 -0.710 1.00 75.62 201 ASN A O 1
ATOM 1722 N N . SER A 1 202 ? -20.365 -5.493 -2.130 1.00 82.94 202 SER A N 1
ATOM 1723 C CA . SER A 1 202 ? -20.733 -6.876 -2.440 1.00 82.94 202 SER A CA 1
ATOM 1724 C C . SER A 1 202 ? -20.174 -7.835 -1.378 1.00 82.94 202 SER A C 1
ATOM 1726 O O . SER A 1 202 ? -19.051 -7.616 -0.905 1.00 82.94 202 SER A O 1
ATOM 1728 N N . PRO A 1 203 ? -20.910 -8.897 -1.002 1.00 83.75 203 PRO A N 1
ATOM 1729 C CA . PRO A 1 203 ? -20.388 -9.954 -0.134 1.00 83.75 203 PRO A CA 1
ATOM 1730 C C . PRO A 1 203 ? -19.078 -10.560 -0.657 1.00 83.75 203 PRO A C 1
ATOM 1732 O O . PRO A 1 203 ? -18.168 -10.837 0.119 1.00 83.75 203 PRO A O 1
ATOM 1735 N N . GLU A 1 204 ? -18.940 -10.690 -1.977 1.00 88.56 204 GLU A N 1
ATOM 1736 C CA . GLU A 1 204 ? -17.746 -11.217 -2.638 1.00 88.56 204 GLU A CA 1
ATOM 1737 C C . GLU A 1 204 ? -16.525 -10.321 -2.407 1.00 88.56 204 GLU A C 1
ATOM 1739 O O . GLU A 1 204 ? -15.424 -10.820 -2.171 1.00 88.56 204 GLU A O 1
ATOM 1744 N N . TYR A 1 205 ? -16.701 -8.995 -2.442 1.00 85.00 205 TYR A N 1
ATOM 1745 C CA . TYR A 1 205 ? -15.628 -8.061 -2.100 1.00 85.00 205 TYR A CA 1
ATOM 1746 C C . TYR A 1 205 ? -15.219 -8.200 -0.634 1.00 85.00 205 TYR A C 1
ATOM 1748 O O . TYR A 1 205 ? -14.025 -8.229 -0.338 1.00 85.00 205 TYR A O 1
ATOM 1756 N N . ALA A 1 206 ? -16.190 -8.306 0.277 1.00 79.44 206 ALA A N 1
ATOM 1757 C CA . ALA A 1 206 ? -15.915 -8.471 1.701 1.00 79.44 206 ALA A CA 1
ATOM 1758 C C . ALA A 1 206 ? -15.128 -9.762 1.982 1.00 79.44 206 ALA A C 1
ATOM 1760 O O . ALA A 1 206 ? -14.118 -9.714 2.686 1.00 79.44 206 ALA A O 1
ATOM 1761 N N . GLU A 1 207 ? -15.521 -10.887 1.376 1.00 82.38 207 GLU A N 1
ATOM 1762 C CA . GLU A 1 207 ? -14.773 -12.146 1.483 1.00 82.38 207 GLU A CA 1
ATOM 1763 C C . GLU A 1 207 ? -13.379 -12.036 0.851 1.00 82.38 207 GLU A C 1
ATOM 1765 O O . GLU A 1 207 ? -12.407 -12.448 1.473 1.00 82.38 207 GLU A O 1
ATOM 1770 N N . LYS A 1 208 ? -13.218 -11.385 -0.310 1.00 80.19 208 LYS A N 1
ATOM 1771 C CA . LYS A 1 208 ? -11.887 -11.167 -0.914 1.00 80.19 208 LYS A CA 1
ATOM 1772 C C . LYS A 1 208 ? -10.960 -10.321 -0.048 1.00 80.19 208 LYS A C 1
ATOM 1774 O O . LYS A 1 208 ? -9.768 -10.608 0.054 1.00 80.19 208 LYS A O 1
ATOM 1779 N N . VAL A 1 209 ? -11.492 -9.274 0.576 1.00 77.19 209 VAL A N 1
ATOM 1780 C CA . VAL A 1 209 ? -10.736 -8.439 1.514 1.00 77.19 209 VAL A CA 1
ATOM 1781 C C . VAL A 1 209 ? -10.332 -9.256 2.739 1.00 77.19 209 VAL A C 1
ATOM 1783 O O . VAL A 1 209 ? -9.171 -9.219 3.137 1.00 77.19 209 VAL A O 1
ATOM 1786 N N . LYS A 1 210 ? -11.258 -10.036 3.302 1.00 77.88 210 LYS A N 1
ATOM 1787 C CA . LYS A 1 210 ? -11.005 -10.932 4.436 1.00 77.88 210 LYS A CA 1
ATOM 1788 C C . LYS A 1 210 ? -9.967 -12.008 4.109 1.00 77.88 210 LYS A C 1
ATOM 1790 O O . LYS A 1 210 ? -9.064 -12.213 4.909 1.00 77.88 210 LYS A O 1
ATOM 1795 N N . GLU A 1 211 ? -10.036 -12.635 2.934 1.00 76.44 211 GLU A N 1
ATOM 1796 C CA . GLU A 1 211 ? -9.001 -13.549 2.428 1.00 76.44 211 GLU A CA 1
ATOM 1797 C C . GLU A 1 211 ? -7.629 -12.860 2.402 1.00 76.44 211 GLU A C 1
ATOM 1799 O O . GLU A 1 211 ? -6.656 -13.407 2.918 1.00 76.44 211 GLU A O 1
ATOM 1804 N N . GLY A 1 212 ? -7.555 -11.635 1.870 1.00 72.81 212 GLY A N 1
ATOM 1805 C CA . GLY A 1 212 ? -6.321 -10.844 1.854 1.00 72.81 212 GLY A CA 1
ATOM 1806 C C . GLY A 1 212 ? -5.775 -10.547 3.255 1.00 72.81 212 GLY A C 1
ATOM 1807 O O . GLY A 1 212 ? -4.585 -10.732 3.503 1.00 72.81 212 GLY A O 1
ATOM 1808 N N . PHE A 1 213 ? -6.640 -10.144 4.190 1.00 71.81 213 PHE A N 1
ATOM 1809 C CA . PHE A 1 213 ? -6.251 -9.904 5.584 1.00 71.81 213 PHE A CA 1
ATOM 1810 C C . PHE A 1 213 ? -5.818 -11.180 6.308 1.00 71.81 213 PHE A C 1
ATOM 1812 O O . PHE A 1 213 ? -4.870 -11.130 7.086 1.00 71.81 213 PHE A O 1
ATOM 1819 N N . ASN A 1 214 ? -6.461 -12.321 6.048 1.00 71.12 214 ASN A N 1
ATOM 1820 C CA . ASN A 1 214 ? -6.069 -13.599 6.641 1.00 71.12 214 ASN A CA 1
ATOM 1821 C C . ASN A 1 214 ? -4.653 -13.996 6.216 1.00 71.12 214 ASN A C 1
ATOM 1823 O O . ASN A 1 214 ? -3.858 -14.359 7.074 1.00 71.12 214 ASN A O 1
ATOM 1827 N N . VAL A 1 215 ? -4.305 -13.835 4.934 1.00 70.81 215 VAL A N 1
ATOM 1828 C CA . VAL A 1 215 ? -2.939 -14.094 4.446 1.00 70.81 215 VAL A CA 1
ATOM 1829 C C . VAL A 1 215 ? -1.920 -13.192 5.149 1.00 70.81 215 VAL A C 1
ATOM 1831 O O . VAL A 1 215 ? -0.877 -13.670 5.587 1.00 70.81 215 VAL A O 1
ATOM 1834 N N . ILE A 1 216 ? -2.223 -11.899 5.304 1.00 69.56 216 ILE A N 1
ATOM 1835 C CA . ILE A 1 216 ? -1.345 -10.964 6.028 1.00 69.56 216 ILE A CA 1
ATOM 1836 C C . ILE A 1 216 ? -1.191 -11.393 7.494 1.00 69.56 216 ILE A C 1
ATOM 1838 O O . ILE A 1 216 ? -0.074 -11.449 8.002 1.00 69.56 216 ILE A O 1
ATOM 1842 N N . ASN A 1 217 ? -2.291 -11.742 8.165 1.00 67.94 217 ASN A N 1
ATOM 1843 C CA . ASN A 1 217 ? -2.272 -12.186 9.559 1.00 67.94 217 ASN A CA 1
ATOM 1844 C C . ASN A 1 217 ? -1.491 -13.493 9.745 1.00 67.94 217 ASN A C 1
ATOM 1846 O O . ASN A 1 217 ? -0.770 -13.625 10.727 1.00 67.94 217 ASN A O 1
ATOM 1850 N N . GLU A 1 218 ? -1.599 -14.443 8.814 1.00 73.06 218 GLU A N 1
ATOM 1851 C CA . GLU A 1 218 ? -0.818 -15.686 8.829 1.00 73.06 218 GLU A CA 1
ATOM 1852 C C . GLU A 1 218 ? 0.685 -15.414 8.685 1.00 73.06 218 GLU A C 1
ATOM 1854 O O . GLU A 1 218 ? 1.481 -15.996 9.421 1.00 73.06 218 GLU A O 1
ATOM 1859 N N . ILE A 1 219 ? 1.077 -14.494 7.794 1.00 68.00 219 ILE A N 1
ATOM 1860 C CA . ILE A 1 219 ? 2.478 -14.076 7.613 1.00 68.00 219 ILE A CA 1
ATOM 1861 C C . ILE A 1 219 ? 3.014 -13.373 8.869 1.00 68.00 219 ILE A C 1
ATOM 1863 O O . ILE A 1 219 ? 4.136 -13.638 9.299 1.00 68.00 219 ILE A O 1
ATOM 1867 N N . LEU A 1 220 ? 2.212 -12.499 9.484 1.00 69.12 220 LEU A N 1
ATOM 1868 C CA . LEU A 1 220 ? 2.579 -11.837 10.738 1.00 69.12 220 LEU A CA 1
ATOM 1869 C C . LEU A 1 220 ? 2.697 -12.846 11.891 1.00 69.12 220 LEU A C 1
ATOM 1871 O O . LEU A 1 220 ? 3.631 -12.770 12.686 1.00 69.12 220 LEU A O 1
ATOM 1875 N N . ALA A 1 221 ? 1.786 -13.819 11.973 1.00 75.81 221 ALA A N 1
ATOM 1876 C CA . ALA A 1 221 ? 1.772 -14.826 13.033 1.00 75.81 221 ALA A CA 1
ATOM 1877 C C . ALA A 1 221 ? 2.875 -15.889 12.891 1.00 75.81 221 ALA A C 1
ATOM 1879 O O . ALA A 1 221 ? 3.287 -16.472 13.893 1.00 75.81 221 ALA A O 1
ATOM 1880 N N . SER A 1 222 ? 3.360 -16.158 11.674 1.00 77.50 222 SER A N 1
ATOM 1881 C CA . SER A 1 222 ? 4.389 -17.176 11.423 1.00 77.50 222 SER A CA 1
ATOM 1882 C C . SER A 1 222 ? 5.801 -16.745 11.843 1.00 77.50 222 SER A C 1
ATOM 1884 O O . SER A 1 222 ? 6.715 -17.575 11.851 1.00 77.50 222 SER A O 1
ATOM 1886 N N . GLY A 1 223 ? 6.002 -15.461 12.165 1.00 78.31 223 GLY A N 1
ATOM 1887 C CA . GLY A 1 223 ? 7.330 -14.880 12.374 1.00 78.31 223 GLY A CA 1
ATOM 1888 C C . GLY A 1 223 ? 8.173 -14.836 11.093 1.00 78.31 223 GLY A C 1
ATOM 1889 O O . GLY A 1 223 ? 9.375 -14.585 11.155 1.00 78.31 223 GLY A O 1
ATOM 1890 N N . GLU A 1 224 ? 7.579 -15.090 9.916 1.00 75.00 224 GLU A N 1
ATOM 1891 C CA . GLU A 1 224 ? 8.288 -14.957 8.639 1.00 75.00 224 GLU A CA 1
ATOM 1892 C C . GLU A 1 224 ? 8.717 -13.517 8.387 1.00 75.00 224 GLU A C 1
ATOM 1894 O O . GLU A 1 224 ? 9.780 -13.317 7.815 1.00 75.00 224 GLU A O 1
ATOM 1899 N N . VAL A 1 225 ? 7.963 -12.525 8.871 1.00 71.62 225 VAL A N 1
ATOM 1900 C CA . VAL A 1 225 ? 8.355 -11.112 8.762 1.00 71.62 225 VAL A CA 1
ATOM 1901 C C . VAL A 1 225 ? 9.702 -10.853 9.431 1.00 71.62 225 VAL A C 1
ATOM 1903 O O . VAL A 1 225 ? 10.538 -10.183 8.836 1.00 71.62 225 VAL A O 1
ATOM 1906 N N . ASP A 1 226 ? 9.958 -11.426 10.608 1.00 75.50 226 ASP A N 1
ATOM 1907 C CA . ASP A 1 226 ? 11.230 -11.230 11.312 1.00 75.50 226 ASP A CA 1
ATOM 1908 C C . ASP A 1 226 ? 12.390 -11.907 10.572 1.00 75.50 226 ASP A C 1
ATOM 1910 O O . ASP A 1 226 ? 13.453 -11.313 10.408 1.00 75.50 226 ASP A O 1
ATOM 1914 N N . LYS A 1 227 ? 12.166 -13.108 10.022 1.00 74.19 227 LYS A N 1
ATOM 1915 C CA . LYS A 1 227 ? 13.164 -13.802 9.186 1.00 74.19 227 LYS A CA 1
ATOM 1916 C C . LYS A 1 227 ? 13.466 -13.045 7.896 1.00 74.19 227 LYS A C 1
ATOM 1918 O O . LYS A 1 227 ? 14.618 -12.976 7.479 1.00 74.19 227 LYS A O 1
ATOM 1923 N N . ILE A 1 228 ? 12.431 -12.492 7.263 1.00 70.00 228 ILE A N 1
ATOM 1924 C CA . ILE A 1 228 ? 12.565 -11.657 6.068 1.00 70.00 228 ILE A CA 1
ATOM 1925 C C . ILE A 1 228 ? 13.366 -10.405 6.430 1.00 70.00 228 ILE A C 1
ATOM 1927 O O . ILE A 1 228 ? 14.369 -10.138 5.781 1.00 70.00 228 ILE A O 1
ATOM 1931 N N . LYS A 1 229 ? 13.017 -9.710 7.521 1.00 70.62 229 LYS A N 1
ATOM 1932 C CA . LYS A 1 229 ? 13.758 -8.539 8.011 1.00 70.62 229 LYS A CA 1
ATOM 1933 C C . LYS A 1 229 ? 15.230 -8.848 8.283 1.00 70.62 229 LYS A C 1
ATOM 1935 O O . LYS A 1 229 ? 16.080 -8.044 7.921 1.00 70.62 229 LYS A O 1
ATOM 1940 N N . GLU A 1 230 ? 15.551 -9.987 8.900 1.00 70.81 230 GLU A N 1
ATOM 1941 C CA . GLU A 1 230 ? 16.938 -10.386 9.179 1.00 70.81 230 GLU A CA 1
ATOM 1942 C C . GLU A 1 230 ? 17.735 -10.695 7.906 1.00 70.81 230 GLU A C 1
ATOM 1944 O O . GLU A 1 230 ? 18.867 -10.223 7.771 1.00 70.81 230 GLU A O 1
ATOM 1949 N N . ASN A 1 231 ? 17.140 -11.424 6.957 1.00 66.44 231 ASN A N 1
ATOM 1950 C CA . ASN A 1 231 ? 17.779 -11.763 5.683 1.00 66.44 231 ASN A CA 1
ATOM 1951 C C . ASN A 1 231 ? 17.902 -10.553 4.744 1.00 66.44 231 ASN A C 1
ATOM 1953 O O . ASN A 1 231 ? 18.848 -10.465 3.964 1.00 66.44 231 ASN A O 1
ATOM 1957 N N . GLU A 1 232 ? 16.980 -9.596 4.841 1.00 64.75 232 GLU A N 1
ATOM 1958 C CA . GLU A 1 232 ? 16.963 -8.378 4.032 1.00 64.75 232 GLU A CA 1
ATOM 1959 C C . GLU A 1 232 ? 17.877 -7.275 4.575 1.00 64.75 232 GLU A C 1
ATOM 1961 O O . GLU A 1 232 ? 17.968 -6.223 3.953 1.00 64.75 232 GLU A O 1
ATOM 1966 N N . LYS A 1 233 ? 18.618 -7.469 5.678 1.00 60.41 233 LYS A N 1
ATOM 1967 C CA . LYS A 1 233 ? 19.586 -6.459 6.169 1.00 60.41 233 LYS A CA 1
ATOM 1968 C C . LYS A 1 233 ? 20.705 -6.126 5.164 1.00 60.41 233 LYS A C 1
ATOM 1970 O O . LYS A 1 233 ? 21.455 -5.173 5.381 1.00 60.41 233 LYS A O 1
ATOM 1975 N N . GLY A 1 234 ? 20.806 -6.859 4.054 1.00 61.31 234 GLY A N 1
ATOM 1976 C CA . GLY A 1 234 ? 21.623 -6.487 2.904 1.00 61.31 234 GLY A CA 1
ATOM 1977 C C . GLY A 1 234 ? 21.021 -5.314 2.126 1.00 61.31 234 GLY A C 1
ATOM 1978 O O . GLY A 1 234 ? 19.971 -5.434 1.503 1.00 61.31 234 GLY A O 1
ATOM 1979 N N . ARG A 1 235 ? 21.720 -4.174 2.117 1.00 82.06 235 ARG A N 1
ATOM 1980 C CA . ARG A 1 235 ? 21.452 -3.084 1.164 1.00 82.06 235 ARG A CA 1
ATOM 1981 C C . ARG A 1 235 ? 21.676 -3.598 -0.263 1.00 82.06 235 ARG A C 1
ATOM 1983 O O . ARG A 1 235 ? 22.561 -4.421 -0.483 1.00 82.06 235 ARG A O 1
ATOM 1990 N N . PHE A 1 236 ? 20.937 -3.071 -1.239 1.00 94.00 236 PHE A N 1
ATOM 1991 C CA . PHE A 1 236 ? 21.239 -3.319 -2.651 1.00 94.00 236 PHE A CA 1
ATOM 1992 C C . PHE A 1 236 ? 22.700 -2.963 -2.963 1.00 94.00 236 PHE A C 1
ATOM 1994 O O . PHE A 1 236 ? 23.200 -1.926 -2.522 1.00 94.00 236 PHE A O 1
ATOM 2001 N N . ASN A 1 237 ? 23.377 -3.811 -3.739 1.00 94.31 237 ASN A N 1
ATOM 2002 C CA . ASN A 1 237 ? 24.832 -3.736 -3.926 1.00 94.31 237 ASN A CA 1
ATOM 2003 C C . ASN A 1 237 ? 25.288 -2.739 -5.008 1.00 94.31 237 ASN A C 1
ATOM 2005 O O . ASN A 1 237 ? 26.481 -2.638 -5.293 1.00 94.31 237 ASN A O 1
ATOM 2009 N N . GLY A 1 238 ? 24.359 -2.031 -5.652 1.00 96.44 238 GLY A N 1
ATOM 2010 C CA . GLY A 1 238 ? 24.679 -1.120 -6.747 1.00 96.44 238 GLY A CA 1
ATOM 2011 C C . GLY A 1 238 ? 25.269 0.214 -6.292 1.00 96.44 238 GLY A C 1
ATOM 2012 O O . GLY A 1 238 ? 25.230 0.595 -5.123 1.00 96.44 238 GLY A O 1
ATOM 2013 N N . ASN A 1 239 ? 25.808 0.954 -7.255 1.00 97.94 239 ASN A N 1
ATOM 2014 C CA . ASN A 1 239 ? 26.270 2.324 -7.081 1.00 97.94 239 ASN A CA 1
ATOM 2015 C C . ASN A 1 239 ? 25.109 3.313 -7.299 1.00 97.94 239 ASN A C 1
ATOM 2017 O O . ASN A 1 239 ? 24.465 3.277 -8.347 1.00 97.94 239 ASN A O 1
ATOM 2021 N N . VAL A 1 240 ? 24.873 4.203 -6.326 1.00 97.44 240 VAL A N 1
ATOM 2022 C CA . VAL A 1 240 ? 23.765 5.182 -6.348 1.00 97.44 240 VAL A CA 1
ATOM 2023 C C . VAL A 1 240 ? 23.836 6.088 -7.574 1.00 97.44 240 VAL A C 1
ATOM 2025 O O . VAL A 1 240 ? 22.861 6.175 -8.313 1.00 97.44 240 VAL A O 1
ATOM 2028 N N . GLU A 1 241 ? 24.984 6.724 -7.820 1.00 98.31 241 GLU A N 1
ATOM 2029 C CA . GLU A 1 241 ? 25.133 7.708 -8.900 1.00 98.31 241 GLU A CA 1
ATOM 2030 C C . GLU A 1 241 ? 24.925 7.073 -10.276 1.00 98.31 241 GLU A C 1
ATOM 2032 O O . GLU A 1 241 ? 24.118 7.554 -11.067 1.00 98.31 241 GLU A O 1
ATOM 2037 N N . ARG A 1 242 ? 25.546 5.913 -10.530 1.00 98.38 242 ARG A N 1
ATOM 2038 C CA . ARG A 1 242 ? 25.319 5.162 -11.776 1.00 98.38 242 ARG A CA 1
ATOM 2039 C C . ARG A 1 242 ? 23.867 4.718 -11.920 1.00 98.38 242 ARG A C 1
ATOM 2041 O O . ARG A 1 242 ? 23.336 4.707 -13.027 1.00 98.38 242 ARG A O 1
ATOM 2048 N N . GLY A 1 243 ? 23.225 4.327 -10.822 1.00 98.44 243 GLY A N 1
ATOM 2049 C CA . GLY A 1 243 ? 21.812 3.955 -10.803 1.00 98.44 243 GLY A CA 1
ATOM 2050 C C . GLY A 1 243 ? 20.897 5.117 -11.161 1.00 98.44 243 GLY A C 1
ATOM 2051 O O . GLY A 1 243 ? 19.989 4.955 -11.973 1.00 98.44 243 GLY A O 1
ATOM 2052 N N . LYS A 1 244 ? 21.186 6.300 -10.618 1.00 98.56 244 LYS A N 1
ATOM 2053 C CA . LYS A 1 244 ? 20.484 7.548 -10.915 1.00 98.56 244 LYS A CA 1
ATOM 2054 C C . LYS A 1 244 ? 20.661 7.961 -12.375 1.00 98.56 244 LYS A C 1
ATOM 2056 O O . LYS A 1 244 ? 19.674 8.252 -13.043 1.00 98.56 244 LYS A O 1
ATOM 2061 N N . GLU A 1 245 ? 21.888 7.922 -12.897 1.00 98.62 245 GLU A N 1
ATOM 2062 C CA . GLU A 1 245 ? 22.174 8.172 -14.318 1.00 98.62 245 GLU A CA 1
ATOM 2063 C C . GLU A 1 245 ? 21.417 7.192 -15.227 1.00 98.62 245 GLU A C 1
ATOM 2065 O O . GLU A 1 245 ? 20.772 7.601 -16.192 1.00 98.62 245 GLU A O 1
ATOM 2070 N N . THR A 1 246 ? 21.445 5.901 -14.887 1.00 98.69 246 THR A N 1
ATOM 2071 C CA . THR A 1 246 ? 20.749 4.846 -15.638 1.00 98.69 246 THR A CA 1
ATOM 2072 C C . THR A 1 246 ? 19.236 5.055 -15.618 1.00 98.69 246 THR A C 1
ATOM 2074 O O . THR A 1 246 ? 18.579 4.962 -16.655 1.00 98.69 246 THR A O 1
ATOM 2077 N N . PHE A 1 247 ? 18.669 5.391 -14.457 1.00 98.62 247 PHE A N 1
ATOM 2078 C CA . PHE A 1 247 ? 17.252 5.714 -14.342 1.00 98.62 247 PHE A CA 1
ATOM 2079 C C . PHE A 1 247 ? 16.888 6.953 -15.167 1.00 98.62 247 PHE A C 1
ATOM 2081 O O . PHE A 1 247 ? 15.888 6.925 -15.877 1.00 98.62 247 PHE A O 1
ATOM 2088 N N . GLN A 1 248 ? 17.712 8.004 -15.153 1.00 98.62 248 GLN A N 1
ATOM 2089 C CA . GLN A 1 248 ? 17.467 9.196 -15.965 1.00 98.62 248 GLN A CA 1
ATOM 2090 C C . GLN A 1 248 ? 17.433 8.865 -17.463 1.00 98.62 248 GLN A C 1
ATOM 2092 O O . GLN A 1 248 ? 16.600 9.400 -18.192 1.00 98.62 248 GLN A O 1
ATOM 2097 N N . GLN A 1 249 ? 18.300 7.965 -17.934 1.00 98.62 249 GLN A N 1
ATOM 2098 C CA . GLN A 1 249 ? 18.261 7.485 -19.319 1.00 98.62 249 GLN A CA 1
ATOM 2099 C C . GLN A 1 249 ? 16.961 6.726 -19.617 1.00 98.62 249 GLN A C 1
ATOM 2101 O O . GLN A 1 249 ? 16.344 6.963 -20.654 1.00 98.62 249 GLN A O 1
ATOM 2106 N N . ILE A 1 250 ? 16.515 5.854 -18.703 1.00 98.44 250 ILE A N 1
ATOM 2107 C CA . ILE A 1 250 ? 15.230 5.146 -18.820 1.00 98.44 250 ILE A CA 1
ATOM 2108 C C . ILE A 1 250 ? 14.078 6.155 -18.893 1.00 98.44 250 ILE A C 1
ATOM 2110 O O . ILE A 1 250 ? 13.275 6.083 -19.821 1.00 98.44 250 ILE A O 1
ATOM 2114 N N . ALA A 1 251 ? 14.025 7.110 -17.965 1.00 98.00 251 ALA A N 1
ATOM 2115 C CA . ALA A 1 251 ? 13.006 8.152 -17.895 1.00 98.00 251 ALA A CA 1
ATOM 2116 C C . ALA A 1 251 ? 12.961 9.001 -19.174 1.00 98.00 251 ALA A C 1
ATOM 2118 O O . ALA A 1 251 ? 11.897 9.174 -19.760 1.00 98.00 251 ALA A O 1
ATOM 2119 N N . ASN A 1 252 ? 14.120 9.451 -19.665 1.00 98.19 252 ASN A N 1
ATOM 2120 C CA . ASN A 1 252 ? 14.230 10.237 -20.897 1.00 98.19 252 ASN A CA 1
ATOM 2121 C C . ASN A 1 252 ? 13.829 9.452 -22.157 1.00 98.19 252 ASN A C 1
ATOM 2123 O O . ASN A 1 252 ? 13.566 10.061 -23.192 1.00 98.19 252 ASN A O 1
ATOM 2127 N N . SER A 1 253 ? 13.800 8.117 -22.094 1.00 98.12 253 SER A N 1
ATOM 2128 C CA . SER A 1 253 ? 13.347 7.273 -23.204 1.00 98.12 253 SER A CA 1
ATOM 2129 C C . SER A 1 253 ? 11.821 7.150 -23.300 1.00 98.12 253 SER A C 1
ATOM 2131 O O . SER A 1 253 ? 11.333 6.604 -24.287 1.00 98.12 253 SER A O 1
ATOM 2133 N N . ILE A 1 254 ? 11.075 7.641 -22.301 1.00 97.62 254 ILE A N 1
ATOM 2134 C CA . ILE A 1 254 ? 9.609 7.672 -22.294 1.00 97.62 254 ILE A CA 1
ATOM 2135 C C . ILE A 1 254 ? 9.169 9.076 -22.712 1.00 97.62 254 ILE A C 1
ATOM 2137 O O . ILE A 1 254 ? 9.544 10.066 -22.080 1.00 97.62 254 ILE A O 1
ATOM 2141 N N . SER A 1 255 ? 8.354 9.201 -23.761 1.00 97.19 255 SER A N 1
ATOM 2142 C CA . SER A 1 255 ? 7.783 10.511 -24.081 1.00 97.19 255 SER A CA 1
ATOM 2143 C C . SER A 1 255 ? 6.723 10.893 -23.042 1.00 97.19 255 SER A C 1
ATOM 2145 O O . SER A 1 255 ? 6.002 10.038 -22.527 1.00 97.19 255 SER A O 1
ATOM 2147 N N . ASN A 1 256 ? 6.563 12.191 -22.758 1.00 95.25 256 ASN A N 1
ATOM 2148 C CA . ASN A 1 256 ? 5.509 12.643 -21.842 1.00 95.25 256 ASN A CA 1
ATOM 2149 C C . ASN A 1 256 ? 4.119 12.165 -22.304 1.00 95.25 256 ASN A C 1
ATOM 2151 O O . ASN A 1 256 ? 3.290 11.788 -21.485 1.00 95.25 256 ASN A O 1
ATOM 2155 N N . ASN A 1 257 ? 3.865 12.124 -23.615 1.00 97.00 257 ASN A N 1
ATOM 2156 C CA . ASN A 1 257 ? 2.598 11.625 -24.143 1.00 97.00 257 ASN A CA 1
ATOM 2157 C C . ASN A 1 257 ? 2.411 10.122 -23.880 1.00 97.00 257 ASN A C 1
ATOM 2159 O O . ASN A 1 257 ? 1.327 9.716 -23.466 1.00 97.00 257 ASN A O 1
ATOM 2163 N N . ASP A 1 258 ? 3.445 9.304 -24.083 1.00 97.44 258 ASP A N 1
ATOM 2164 C CA . ASP A 1 258 ? 3.367 7.862 -23.812 1.00 97.44 258 ASP A CA 1
ATOM 2165 C C . ASP A 1 258 ? 3.110 7.615 -22.329 1.00 97.44 258 ASP A C 1
ATOM 2167 O O . ASP A 1 258 ? 2.187 6.877 -21.975 1.00 97.44 258 ASP A O 1
ATOM 2171 N N . TYR A 1 259 ? 3.822 8.346 -21.464 1.00 96.50 259 TYR A N 1
ATOM 2172 C CA . TYR A 1 259 ? 3.599 8.256 -20.033 1.00 96.50 259 TYR A CA 1
ATOM 2173 C C . TYR A 1 259 ? 2.173 8.659 -19.655 1.00 96.50 259 TYR A C 1
ATOM 2175 O O . TYR A 1 259 ? 1.506 7.901 -18.961 1.00 96.50 259 TYR A O 1
ATOM 2183 N N . GLN A 1 260 ? 1.658 9.806 -20.106 1.00 94.94 260 GLN A N 1
ATOM 2184 C CA . GLN A 1 260 ? 0.305 10.256 -19.743 1.00 94.94 260 GLN A CA 1
ATOM 2185 C C . GLN A 1 260 ? -0.807 9.313 -20.238 1.00 94.94 260 GLN A C 1
ATOM 2187 O O . GLN A 1 260 ? -1.858 9.229 -19.601 1.00 94.94 260 GLN A O 1
ATOM 2192 N N . ASN A 1 261 ? -0.575 8.582 -21.333 1.00 96.81 261 ASN A N 1
ATOM 2193 C CA . ASN A 1 261 ? -1.522 7.605 -21.880 1.00 96.81 261 ASN A CA 1
ATOM 2194 C C . ASN A 1 261 ? -1.370 6.197 -21.277 1.00 96.81 261 ASN A C 1
ATOM 2196 O O . ASN A 1 261 ? -2.249 5.350 -21.453 1.00 96.81 261 ASN A O 1
ATOM 2200 N N . PHE A 1 262 ? -0.279 5.925 -20.561 1.00 97.06 262 PHE A N 1
ATOM 2201 C CA . PHE A 1 262 ? -0.109 4.678 -19.830 1.00 97.06 262 PHE A CA 1
ATOM 2202 C C . PHE A 1 262 ? -0.924 4.673 -18.540 1.00 97.06 262 PHE A C 1
ATOM 2204 O O . PHE A 1 262 ? -0.756 5.556 -17.695 1.00 97.06 262 PHE A O 1
ATOM 2211 N N . HIS A 1 263 ? -1.708 3.610 -18.351 1.00 97.19 263 HIS A N 1
ATOM 2212 C CA . HIS A 1 263 ? -2.501 3.392 -17.149 1.00 97.19 263 HIS A CA 1
ATOM 2213 C C . HIS A 1 263 ? -1.979 2.223 -16.315 1.00 97.19 263 HIS A C 1
ATOM 221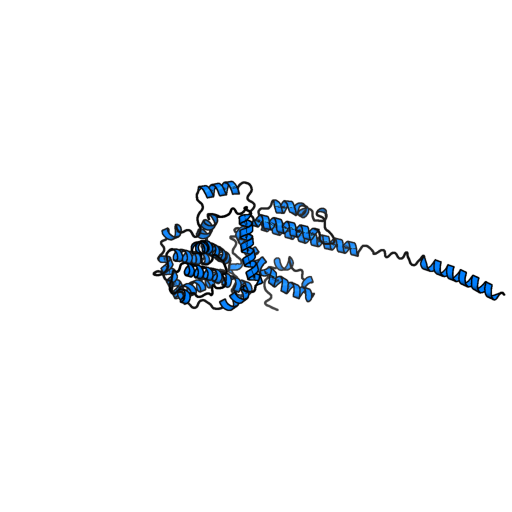5 O O . HIS A 1 263 ? -1.909 1.086 -16.785 1.00 97.19 263 HIS A O 1
ATOM 2221 N N . PHE A 1 264 ? -1.703 2.485 -15.037 1.00 95.88 264 PHE A N 1
ATOM 2222 C CA . PHE A 1 264 ? -1.324 1.465 -14.058 1.00 95.88 264 PHE A CA 1
ATOM 2223 C C . PHE A 1 264 ? -2.476 0.495 -13.795 1.00 95.88 264 PHE A C 1
ATOM 2225 O O . PHE A 1 264 ? -2.255 -0.687 -13.554 1.00 95.88 264 PHE A O 1
ATOM 2232 N N . PHE A 1 265 ? -3.714 0.987 -13.853 1.00 94.94 265 PHE A N 1
ATOM 2233 C CA . PHE A 1 265 ? -4.919 0.194 -13.627 1.00 94.94 265 PHE A CA 1
ATOM 2234 C C . PHE A 1 265 ? -5.795 0.166 -14.880 1.00 94.94 265 PHE A C 1
ATOM 2236 O O . PHE A 1 265 ? -5.879 1.179 -15.578 1.00 94.94 265 PHE A O 1
ATOM 2243 N N . PRO A 1 266 ? -6.558 -0.915 -15.118 1.00 94.56 266 PRO A N 1
ATOM 2244 C CA . PRO A 1 266 ? -7.686 -0.857 -16.039 1.00 94.56 266 PRO A CA 1
ATOM 2245 C C . PRO A 1 266 ? -8.607 0.304 -15.646 1.00 94.56 266 PRO A C 1
ATOM 2247 O O . PRO A 1 266 ? -9.001 0.407 -14.483 1.00 94.56 266 PRO A O 1
ATOM 2250 N N . GLN A 1 267 ? -8.923 1.195 -16.581 1.00 95.31 267 GLN A N 1
ATOM 2251 C CA . GLN A 1 267 ? -9.742 2.381 -16.318 1.00 95.31 267 GLN A CA 1
ATOM 2252 C C . GLN A 1 267 ? -11.231 2.072 -16.517 1.00 95.31 267 GLN A C 1
ATOM 2254 O O . GLN A 1 267 ? -11.594 1.279 -17.384 1.00 95.31 267 GLN A O 1
ATOM 2259 N N . MET A 1 268 ? -12.098 2.697 -15.715 1.00 94.56 268 MET A N 1
ATOM 2260 C CA . MET A 1 268 ? -13.541 2.690 -15.970 1.00 94.56 268 MET A CA 1
ATOM 2261 C C . MET A 1 268 ? -13.854 3.440 -17.266 1.00 94.56 268 MET A C 1
ATOM 2263 O O . MET A 1 268 ? -13.290 4.511 -17.518 1.00 94.56 268 MET A O 1
ATOM 2267 N N . SER A 1 269 ? -14.803 2.906 -18.030 1.00 94.81 269 SER A N 1
ATOM 2268 C CA . SER A 1 269 ? -15.488 3.632 -19.103 1.00 94.81 269 SER A CA 1
ATOM 2269 C C . SER A 1 269 ? -16.279 4.831 -18.561 1.00 94.81 269 SER A C 1
ATOM 2271 O O . SER A 1 269 ? -16.530 4.949 -17.354 1.00 94.81 269 SER A O 1
ATOM 2273 N N . SER A 1 270 ? -16.684 5.739 -19.453 1.00 93.62 270 SER A N 1
ATOM 2274 C CA . SER A 1 270 ? -17.586 6.849 -19.122 1.00 93.62 270 SER A CA 1
ATOM 2275 C C . SER A 1 270 ? -18.888 6.3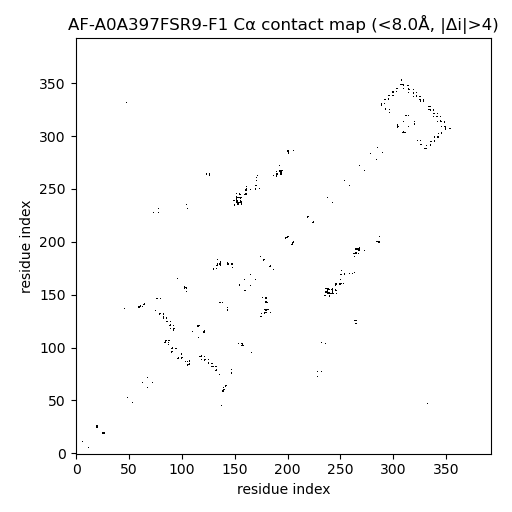46 -18.502 1.00 93.62 270 SER A C 1
ATOM 2277 O O . SER A 1 270 ? -19.335 6.889 -17.492 1.00 93.62 270 SER A O 1
ATOM 2279 N N . GLU A 1 271 ? -19.455 5.279 -19.060 1.00 94.50 271 GLU A N 1
ATOM 2280 C CA . GLU A 1 271 ? -20.725 4.700 -18.629 1.00 94.50 271 GLU A CA 1
ATOM 2281 C C . GLU A 1 271 ? -20.597 4.084 -17.230 1.00 94.50 271 GLU A C 1
ATOM 2283 O O . GLU A 1 271 ? -21.383 4.416 -16.341 1.00 94.50 271 GLU A O 1
ATOM 2288 N N . GLU A 1 272 ? -19.559 3.268 -16.994 1.00 91.81 272 GLU A N 1
ATOM 2289 C CA . GLU A 1 272 ? -19.275 2.676 -15.674 1.00 91.81 272 GLU A CA 1
ATOM 2290 C C . GLU A 1 272 ? -19.044 3.757 -14.608 1.00 91.81 272 GLU A C 1
ATOM 2292 O O . GLU A 1 272 ? -19.478 3.616 -13.461 1.00 91.81 272 GLU A O 1
ATOM 2297 N N . ARG A 1 273 ? -18.382 4.864 -14.971 1.00 90.25 273 ARG A N 1
ATOM 2298 C CA . ARG A 1 273 ? -18.125 5.982 -14.055 1.00 90.25 273 ARG A CA 1
ATOM 2299 C C . ARG A 1 273 ? -19.416 6.699 -13.658 1.00 90.25 273 ARG A C 1
ATOM 2301 O O . ARG A 1 273 ? -19.590 7.015 -12.479 1.00 90.25 273 ARG A O 1
ATOM 2308 N N . GLU A 1 274 ? -20.307 6.970 -14.607 1.00 90.69 274 GLU A N 1
ATOM 2309 C CA . GLU A 1 274 ? -21.598 7.602 -14.315 1.00 90.69 274 GLU A CA 1
ATOM 2310 C C . GLU A 1 274 ? -22.520 6.664 -13.529 1.00 90.69 274 GLU A C 1
ATOM 2312 O O . GLU A 1 274 ? -23.155 7.090 -12.562 1.00 90.69 274 GLU A O 1
ATOM 2317 N N . GLU A 1 275 ? -22.527 5.368 -13.843 1.00 88.69 275 GLU A N 1
ATOM 2318 C CA . GLU A 1 275 ? -23.239 4.366 -13.047 1.00 88.69 275 GLU A CA 1
ATOM 2319 C C . GLU A 1 275 ? -22.714 4.319 -11.604 1.00 88.69 275 GLU A C 1
ATOM 2321 O O . GLU A 1 275 ? -23.499 4.344 -10.650 1.00 88.69 275 GLU A O 1
ATOM 2326 N N . TYR A 1 276 ? -21.389 4.329 -11.426 1.00 84.56 276 TYR A N 1
ATOM 2327 C CA . TYR A 1 276 ? -20.757 4.379 -10.110 1.00 84.56 276 TYR A CA 1
ATOM 2328 C C . TYR A 1 276 ? -21.160 5.635 -9.328 1.00 84.56 276 TYR A C 1
ATOM 2330 O O . TYR A 1 276 ? -21.516 5.532 -8.153 1.00 84.56 276 TYR A O 1
ATOM 2338 N N . LYS A 1 277 ? -21.171 6.817 -9.962 1.00 85.25 277 LYS A N 1
ATOM 2339 C CA . LYS A 1 277 ? -21.642 8.063 -9.327 1.00 85.25 277 LYS A CA 1
ATOM 2340 C C . LYS A 1 277 ? -23.113 7.972 -8.913 1.00 85.25 277 LYS A C 1
ATOM 2342 O O . LYS A 1 277 ? -23.445 8.354 -7.792 1.00 85.25 277 LYS A O 1
ATOM 2347 N N . ARG A 1 278 ? -23.981 7.420 -9.773 1.00 85.44 278 ARG A N 1
ATOM 2348 C CA . ARG A 1 278 ? -25.414 7.232 -9.476 1.00 85.44 278 ARG A CA 1
ATOM 2349 C C . ARG A 1 278 ? -25.642 6.283 -8.303 1.00 85.44 278 ARG A C 1
ATOM 2351 O O . ARG A 1 278 ? -26.487 6.571 -7.461 1.00 85.44 278 ARG A O 1
ATOM 2358 N N . LYS A 1 279 ? -24.884 5.184 -8.227 1.00 80.62 279 LYS A N 1
ATOM 2359 C CA . LYS A 1 279 ? -24.944 4.221 -7.113 1.00 80.62 279 LYS A CA 1
ATOM 2360 C C . LYS A 1 279 ? -24.381 4.799 -5.814 1.00 80.62 279 LYS A C 1
ATOM 2362 O O . LYS A 1 279 ? -24.956 4.582 -4.751 1.00 80.62 279 LYS A O 1
ATOM 2367 N N . LYS A 1 280 ? -23.291 5.572 -5.889 1.00 74.00 280 LYS A N 1
ATOM 2368 C CA . LYS A 1 280 ? -22.659 6.189 -4.713 1.00 74.00 280 LYS A CA 1
ATOM 2369 C C . LYS A 1 280 ? -23.579 7.200 -4.016 1.00 74.00 280 LYS A C 1
ATOM 2371 O O . LYS A 1 280 ? -23.516 7.322 -2.801 1.00 74.00 280 LYS A O 1
ATOM 2376 N N . GLY A 1 281 ? -24.433 7.894 -4.769 1.00 67.56 281 GLY A N 1
ATOM 2377 C CA . GLY A 1 281 ? -25.278 8.976 -4.258 1.00 67.56 281 GLY A CA 1
ATOM 2378 C C . GLY A 1 281 ? -26.528 8.573 -3.470 1.00 67.56 281 GLY A C 1
ATOM 2379 O O . GLY A 1 281 ? -27.271 9.476 -3.104 1.00 67.56 281 GLY A O 1
ATOM 2380 N N . LYS A 1 282 ? -26.810 7.279 -3.241 1.00 60.94 282 LYS A N 1
ATOM 2381 C CA . LYS A 1 282 ? -28.023 6.876 -2.501 1.00 60.94 282 LYS A CA 1
ATOM 2382 C C . LYS A 1 282 ? -27.773 6.123 -1.196 1.00 60.94 282 LYS A C 1
ATOM 2384 O O . LYS A 1 282 ? -28.362 6.526 -0.211 1.00 60.94 282 LYS A O 1
ATOM 2389 N N . ASP A 1 283 ? -26.869 5.141 -1.138 1.00 65.38 283 ASP A N 1
ATOM 2390 C CA . ASP A 1 283 ? -26.724 4.299 0.073 1.00 65.38 283 ASP A CA 1
ATOM 2391 C C . ASP A 1 283 ? -25.296 3.751 0.285 1.00 65.38 283 ASP A C 1
ATOM 2393 O O . ASP A 1 283 ? -25.084 2.725 0.937 1.00 65.38 283 ASP A O 1
ATOM 2397 N N . TYR A 1 284 ? -24.272 4.376 -0.309 1.00 67.75 284 TYR A N 1
ATOM 2398 C CA . TYR A 1 284 ? -22.909 3.849 -0.206 1.00 67.75 284 TYR A CA 1
ATOM 2399 C C . TYR A 1 284 ? -22.263 4.213 1.138 1.00 67.75 284 TYR A C 1
ATOM 2401 O O . TYR A 1 284 ? -21.552 5.209 1.256 1.00 67.75 284 TYR A O 1
ATOM 2409 N N . ILE A 1 285 ? -22.439 3.353 2.140 1.00 72.69 285 ILE A N 1
ATOM 2410 C CA . ILE A 1 285 ? -21.567 3.332 3.318 1.00 72.69 285 ILE A CA 1
ATOM 2411 C C . ILE A 1 285 ? -20.299 2.569 2.923 1.00 72.69 285 ILE A C 1
ATOM 2413 O O . ILE A 1 285 ? -20.365 1.408 2.527 1.00 72.69 285 ILE A O 1
ATOM 2417 N N . SER A 1 286 ? -19.135 3.219 3.008 1.00 76.94 286 SER A N 1
ATOM 2418 C CA . SER A 1 286 ? -17.846 2.555 2.771 1.00 76.94 286 SER A CA 1
ATOM 2419 C C . SER A 1 286 ? -17.724 1.310 3.667 1.00 76.94 286 SER A C 1
ATOM 2421 O O . SER A 1 286 ? -17.932 1.442 4.872 1.00 76.94 286 SER A O 1
ATOM 2423 N N . PRO A 1 287 ? -17.330 0.127 3.154 1.00 74.75 287 PRO A N 1
ATOM 2424 C CA . PRO A 1 287 ? -17.165 -1.078 3.978 1.00 74.75 287 PRO A CA 1
ATOM 2425 C C . PRO A 1 287 ? -16.230 -0.863 5.171 1.00 74.75 287 PRO A C 1
ATOM 2427 O O . PRO A 1 287 ? -16.447 -1.405 6.250 1.00 74.75 287 PRO A O 1
ATOM 2430 N N . ILE A 1 288 ? -15.216 -0.009 4.992 1.00 75.25 288 ILE A N 1
ATOM 2431 C CA . ILE A 1 288 ? -14.305 0.401 6.062 1.00 75.25 288 ILE A CA 1
ATOM 2432 C C . ILE A 1 288 ? -15.076 1.173 7.137 1.00 75.25 288 ILE A C 1
ATOM 2434 O O . ILE A 1 288 ? -14.984 0.830 8.310 1.00 75.25 288 ILE A O 1
ATOM 2438 N N . LEU A 1 289 ? -15.860 2.182 6.746 1.00 83.88 289 LEU A N 1
ATOM 2439 C CA . LEU A 1 289 ? -16.682 2.970 7.668 1.00 83.88 289 LEU A CA 1
ATOM 2440 C C . LEU A 1 289 ? -17.690 2.079 8.409 1.00 83.88 289 LEU A C 1
ATOM 2442 O O . LEU A 1 289 ? -17.809 2.178 9.626 1.00 83.88 289 LEU A O 1
ATOM 2446 N N . HIS A 1 290 ? -18.351 1.161 7.700 1.00 86.19 290 HIS A N 1
ATOM 2447 C CA . HIS A 1 290 ? -19.252 0.176 8.299 1.00 86.19 290 HIS A CA 1
ATOM 2448 C C . HIS A 1 290 ? -18.535 -0.706 9.334 1.00 86.19 290 HIS A C 1
ATOM 2450 O O . HIS A 1 290 ? -19.046 -0.907 10.436 1.00 86.19 290 HIS A O 1
ATOM 2456 N N . GLY A 1 291 ? -17.333 -1.197 9.009 1.00 79.94 291 GLY A N 1
ATOM 2457 C CA . GLY A 1 291 ? -16.495 -1.953 9.941 1.00 79.94 291 GLY A CA 1
ATOM 2458 C C . GLY A 1 291 ? -16.140 -1.150 11.195 1.00 79.94 291 GLY A C 1
ATOM 2459 O O . GLY A 1 291 ? -16.272 -1.661 12.304 1.00 79.94 291 GLY A O 1
ATOM 2460 N N . TRP A 1 292 ? -15.776 0.127 11.043 1.00 85.19 292 TRP A N 1
ATOM 2461 C CA . TRP A 1 292 ? -15.501 1.026 12.171 1.00 85.19 292 TRP A CA 1
ATOM 2462 C C . TRP A 1 292 ? -16.725 1.265 13.055 1.00 85.19 2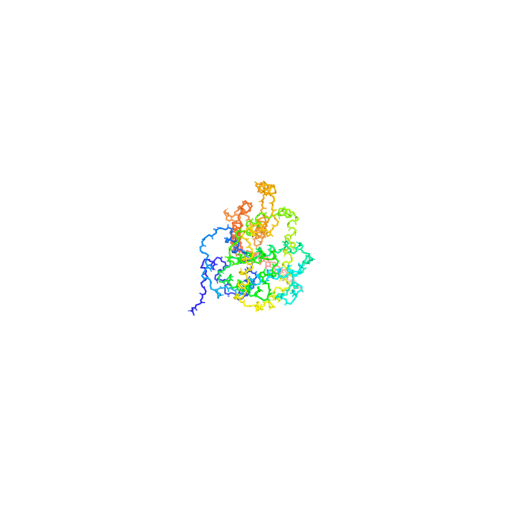92 TRP A C 1
ATOM 2464 O O . TRP A 1 292 ? -16.598 1.200 14.278 1.00 85.19 292 TRP A O 1
ATOM 2474 N N . ARG A 1 293 ? -17.902 1.495 12.459 1.00 92.88 293 ARG A N 1
ATOM 2475 C CA . ARG A 1 293 ? -19.168 1.627 13.198 1.00 92.88 293 ARG A CA 1
ATOM 2476 C C . ARG A 1 293 ? -19.461 0.358 13.993 1.00 92.88 293 ARG A C 1
ATOM 2478 O O . ARG A 1 293 ? -19.585 0.418 15.210 1.00 92.88 293 ARG A O 1
ATOM 2485 N N . THR A 1 294 ? -19.461 -0.789 13.315 1.00 89.94 294 THR A N 1
ATOM 2486 C CA . THR A 1 294 ? -19.760 -2.101 13.911 1.00 89.94 294 THR A CA 1
ATOM 2487 C C . THR A 1 294 ? -18.818 -2.424 15.071 1.00 89.94 294 THR A C 1
ATOM 2489 O O . THR A 1 294 ? -19.275 -2.761 16.161 1.00 89.94 294 THR A O 1
ATOM 2492 N N . ASN A 1 295 ? -17.504 -2.282 14.873 1.00 85.56 295 ASN A N 1
ATOM 2493 C CA . ASN A 1 295 ? -16.519 -2.576 15.915 1.00 85.56 295 ASN A CA 1
ATOM 2494 C C . ASN A 1 295 ? -16.659 -1.635 17.114 1.00 85.56 295 ASN A C 1
ATOM 2496 O O . ASN A 1 295 ? -16.648 -2.095 18.251 1.00 85.56 295 ASN A O 1
ATOM 2500 N N . SER A 1 296 ? -16.848 -0.335 16.871 1.00 92.44 296 SER A N 1
ATOM 2501 C CA . SER A 1 296 ? -17.003 0.647 17.949 1.00 92.44 296 SER A CA 1
ATOM 2502 C C . SER A 1 296 ? -18.268 0.390 18.768 1.00 92.44 296 SER A C 1
ATOM 2504 O O . SER A 1 296 ? -18.209 0.405 19.995 1.00 92.44 296 SER A O 1
ATOM 2506 N N . ILE A 1 297 ? -19.386 0.077 18.102 1.00 96.25 297 ILE A N 1
ATOM 2507 C CA . ILE A 1 297 ? -20.647 -0.281 18.763 1.00 96.25 297 ILE A CA 1
ATOM 2508 C C . ILE A 1 297 ? -20.483 -1.554 19.598 1.00 96.25 297 ILE A C 1
ATOM 2510 O O . ILE A 1 297 ? -20.897 -1.587 20.758 1.00 96.25 297 ILE A O 1
ATOM 2514 N N . ASN A 1 298 ? -19.833 -2.583 19.050 1.00 93.44 298 ASN A N 1
ATOM 2515 C CA . ASN A 1 298 ? -19.585 -3.835 19.764 1.00 93.44 298 ASN A CA 1
ATOM 2516 C C . ASN A 1 298 ? -18.695 -3.634 20.998 1.00 93.44 298 ASN A C 1
ATOM 2518 O O . ASN A 1 298 ? -19.018 -4.158 22.061 1.00 93.44 298 ASN A O 1
ATOM 2522 N N . GLU A 1 299 ? -17.606 -2.867 20.888 1.00 92.56 299 GLU A N 1
ATOM 2523 C CA . GLU A 1 299 ? -16.710 -2.570 22.014 1.00 92.56 299 GLU A CA 1
ATOM 2524 C C . GLU A 1 299 ? -17.436 -1.818 23.139 1.00 92.56 299 GLU A C 1
ATOM 2526 O O . GLU A 1 299 ? -17.334 -2.211 24.302 1.00 92.56 299 GLU A O 1
ATOM 2531 N N . ILE A 1 300 ? -18.217 -0.782 22.808 1.00 97.44 300 ILE A N 1
ATOM 2532 C CA . ILE A 1 300 ? -19.011 -0.028 23.792 1.00 97.44 300 ILE A CA 1
ATOM 2533 C C . ILE A 1 300 ? -20.064 -0.933 24.440 1.00 97.44 300 ILE A C 1
ATOM 2535 O O . ILE A 1 300 ? -20.205 -0.950 25.661 1.00 97.44 300 ILE A O 1
ATOM 2539 N N . THR A 1 301 ? -20.764 -1.744 23.645 1.00 97.75 301 THR A N 1
ATOM 2540 C CA . THR A 1 301 ? -21.784 -2.682 24.140 1.00 97.75 301 THR A CA 1
ATOM 2541 C C . THR A 1 301 ? -21.179 -3.724 25.080 1.00 97.75 301 THR A C 1
ATOM 2543 O O . THR A 1 301 ? -21.742 -4.022 26.136 1.00 97.75 301 THR A O 1
ATOM 2546 N N . GLN A 1 302 ? -20.014 -4.275 24.735 1.00 95.75 302 GLN A N 1
ATOM 2547 C CA . GLN A 1 302 ? -19.274 -5.177 25.616 1.00 95.75 302 GLN A CA 1
ATOM 2548 C C . GLN A 1 302 ? -18.863 -4.464 26.904 1.00 95.75 302 GLN A C 1
ATOM 2550 O O . GLN A 1 302 ? -19.055 -5.014 27.987 1.00 95.75 302 GLN A O 1
ATOM 2555 N N . ALA A 1 303 ? -18.351 -3.235 26.800 1.00 96.31 303 ALA A N 1
ATOM 2556 C CA . ALA A 1 303 ? -17.954 -2.441 27.951 1.00 96.31 303 ALA A CA 1
ATOM 2557 C C . ALA A 1 303 ? -19.138 -2.143 28.878 1.00 96.31 303 ALA A C 1
ATOM 2559 O O . ALA A 1 303 ? -18.976 -2.311 30.080 1.00 96.31 303 ALA A O 1
ATOM 2560 N N . LEU A 1 304 ? -20.322 -1.783 28.374 1.00 98.00 304 LEU A N 1
ATOM 2561 C CA . LEU A 1 304 ? -21.535 -1.555 29.181 1.00 98.00 304 LEU A CA 1
ATOM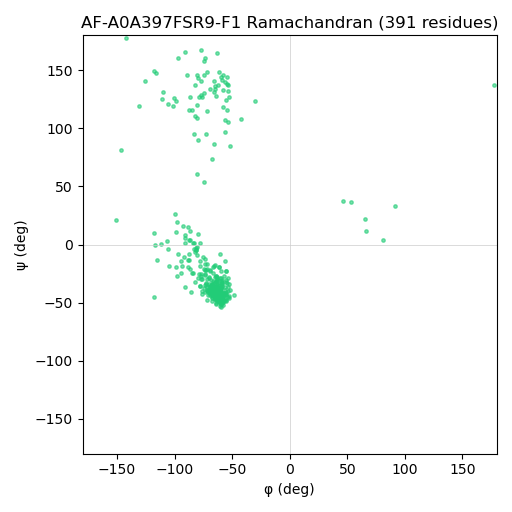 2562 C C . LEU A 1 304 ? -21.966 -2.804 29.970 1.00 98.00 304 LEU A C 1
ATOM 2564 O O . LEU A 1 304 ? -22.383 -2.707 31.126 1.00 98.00 304 LEU A O 1
ATOM 2568 N N . ASN A 1 305 ? -21.811 -3.989 29.373 1.00 97.56 305 ASN A N 1
ATOM 2569 C CA . ASN A 1 305 ? -22.235 -5.262 29.961 1.00 97.56 305 ASN A CA 1
ATOM 2570 C C . ASN A 1 305 ? -21.247 -5.869 30.979 1.00 97.56 305 ASN A C 1
ATOM 2572 O O . ASN A 1 305 ? -21.571 -6.883 31.593 1.00 97.56 305 ASN A O 1
ATOM 2576 N N . GLN A 1 306 ? -20.063 -5.283 31.182 1.00 97.00 306 GLN A N 1
ATOM 2577 C CA . GLN A 1 306 ? -19.121 -5.729 32.220 1.00 97.00 306 GLN A CA 1
ATOM 2578 C C . GLN A 1 306 ? -19.570 -5.311 33.627 1.00 97.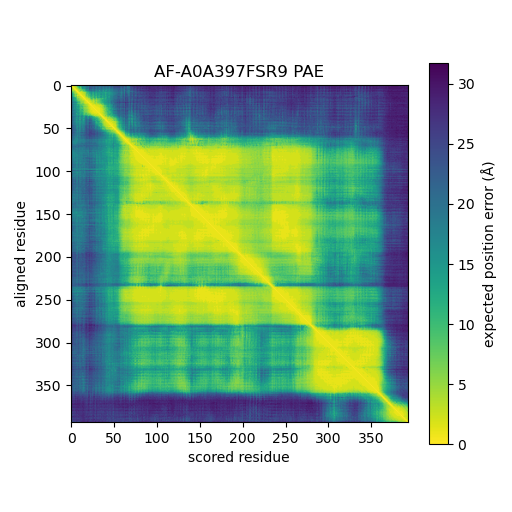00 306 GLN A C 1
ATOM 2580 O O . GLN A 1 306 ? -20.076 -4.204 33.811 1.00 97.00 306 GLN A O 1
ATOM 2585 N N . GLU A 1 307 ? -19.293 -6.150 34.631 1.00 96.50 307 GLU A N 1
ATOM 2586 C CA . GLU A 1 307 ? -19.681 -5.898 36.025 1.00 96.50 307 GLU A CA 1
ATOM 2587 C C . GLU A 1 307 ? -18.779 -4.868 36.757 1.00 96.50 307 GLU A C 1
ATOM 2589 O O . GLU A 1 307 ? -17.547 -4.891 36.608 1.00 96.50 307 GLU A O 1
ATOM 2594 N N . PRO A 1 308 ? -19.351 -3.980 37.598 1.00 96.94 308 PRO A N 1
ATOM 2595 C CA . PRO A 1 308 ? -20.784 -3.746 37.774 1.00 96.94 308 PRO A CA 1
ATOM 2596 C C . PRO A 1 308 ? -21.413 -3.180 36.499 1.00 96.94 308 PRO A C 1
ATOM 2598 O O . PRO A 1 308 ? -20.849 -2.273 35.872 1.00 96.94 308 PRO A O 1
ATOM 2601 N N . LYS A 1 309 ? -22.565 -3.744 36.118 1.00 97.56 309 LYS A N 1
ATOM 2602 C CA . LYS A 1 309 ? -23.265 -3.400 34.877 1.00 97.56 309 LYS A CA 1
ATOM 2603 C C . LYS A 1 309 ? -23.613 -1.910 34.821 1.00 97.56 309 LYS A C 1
ATOM 2605 O O . LYS A 1 309 ? -24.161 -1.342 35.774 1.00 97.56 309 LYS A O 1
ATOM 2610 N N . ILE A 1 310 ? -23.325 -1.285 33.681 1.00 98.31 310 ILE A N 1
ATOM 2611 C CA . ILE A 1 310 ? -23.651 0.114 33.383 1.00 98.31 310 ILE A CA 1
ATOM 2612 C C . ILE A 1 310 ? -24.745 0.129 32.317 1.00 98.31 310 ILE A C 1
ATOM 2614 O O . ILE A 1 310 ? -24.671 -0.584 31.318 1.00 98.31 310 ILE A O 1
ATOM 2618 N N . THR A 1 311 ? -25.796 0.904 32.553 1.00 98.00 311 THR A N 1
ATOM 2619 C CA . THR A 1 311 ? -26.877 1.124 31.590 1.00 98.00 311 THR A CA 1
ATOM 2620 C C . THR A 1 311 ? -26.643 2.423 30.833 1.00 98.00 311 THR A C 1
ATOM 2622 O O . THR A 1 311 ? -25.918 3.297 31.294 1.00 98.00 311 THR A O 1
ATOM 2625 N N . ASN A 1 312 ? -27.285 2.581 29.679 1.00 98.25 312 ASN A N 1
ATOM 2626 C CA . ASN A 1 312 ? -27.146 3.801 28.888 1.00 98.25 312 ASN A CA 1
ATOM 2627 C C . ASN A 1 312 ? -27.589 5.064 29.655 1.00 98.25 312 ASN A C 1
ATOM 2629 O O . ASN A 1 312 ? -27.000 6.122 29.490 1.00 98.25 312 ASN A O 1
ATOM 2633 N N . ASN A 1 313 ? -28.570 4.933 30.553 1.00 98.25 313 ASN A N 1
ATOM 2634 C CA . ASN A 1 313 ? -29.048 6.030 31.401 1.00 98.25 313 ASN A CA 1
ATOM 2635 C C . ASN A 1 313 ? -28.058 6.418 32.511 1.00 98.25 313 ASN A C 1
ATOM 2637 O O . ASN A 1 313 ? -28.208 7.486 33.097 1.00 98.25 313 ASN A O 1
ATOM 2641 N N . ASP A 1 314 ? -27.077 5.561 32.817 1.00 97.94 314 ASP A N 1
ATOM 2642 C CA . ASP A 1 314 ? -26.023 5.874 33.787 1.00 97.94 314 ASP A CA 1
ATOM 2643 C C . ASP A 1 314 ? -24.947 6.798 33.181 1.00 97.94 314 ASP A C 1
ATOM 2645 O O . ASP A 1 314 ? -24.185 7.408 33.930 1.00 97.94 314 ASP A O 1
ATOM 2649 N N . LEU A 1 315 ? -24.868 6.887 31.846 1.00 98.31 315 LEU A N 1
ATOM 2650 C CA . LEU A 1 315 ? -23.896 7.716 31.128 1.00 98.31 315 LEU A CA 1
ATOM 2651 C C . LEU A 1 315 ? -24.250 9.208 31.203 1.00 98.31 315 LEU A C 1
ATOM 2653 O O . LEU A 1 315 ? -25.414 9.588 31.376 1.00 98.31 315 LEU A O 1
ATOM 2657 N N . GLU A 1 316 ? -23.248 10.063 31.004 1.00 98.00 316 GLU A N 1
ATOM 2658 C CA . GLU A 1 316 ? -23.430 11.499 30.812 1.00 98.00 316 GLU A CA 1
ATOM 2659 C C . GLU A 1 316 ? -24.346 11.794 29.619 1.00 98.00 316 GLU A C 1
ATOM 2661 O O . GLU A 1 316 ? -24.311 11.110 28.597 1.00 98.00 316 GLU A O 1
ATOM 2666 N N . LEU A 1 317 ? -25.143 12.864 29.722 1.00 97.94 317 LEU A N 1
ATOM 2667 C CA . LEU A 1 317 ? -26.190 13.211 28.752 1.00 97.94 317 LEU A CA 1
ATOM 2668 C C . LEU A 1 317 ? -25.689 13.248 27.295 1.00 97.94 317 LEU A C 1
ATOM 2670 O O . LEU A 1 317 ? -26.372 12.766 26.395 1.00 97.94 317 LEU A O 1
ATOM 2674 N N . ASN A 1 318 ? -24.478 13.766 27.066 1.00 97.38 318 ASN A N 1
ATOM 2675 C CA . ASN A 1 318 ? -23.877 13.862 25.730 1.00 97.38 318 ASN A CA 1
ATOM 2676 C C . ASN A 1 318 ? -23.505 12.495 25.134 1.00 97.38 318 ASN A C 1
ATOM 2678 O O . ASN A 1 318 ? -23.430 12.353 23.912 1.00 97.38 318 ASN A O 1
ATOM 2682 N N . ASN A 1 319 ? -23.308 11.493 25.990 1.00 98.12 319 ASN A N 1
ATOM 2683 C CA . ASN A 1 319 ? -22.928 10.145 25.607 1.00 98.12 319 ASN A CA 1
ATOM 2684 C C . ASN A 1 319 ? -24.134 9.222 25.448 1.00 98.12 319 ASN A C 1
ATOM 2686 O O . ASN A 1 319 ? -23.976 8.184 24.834 1.00 98.12 319 ASN A O 1
ATOM 2690 N N . GLN A 1 320 ? -25.339 9.563 25.914 1.00 98.06 320 GLN A N 1
ATOM 2691 C CA . GLN A 1 320 ? -26.488 8.639 25.885 1.00 98.06 320 GLN A CA 1
ATOM 2692 C C . GLN A 1 320 ? -26.946 8.252 24.465 1.00 98.06 320 GLN A C 1
ATOM 2694 O O . GLN A 1 320 ? -27.454 7.155 24.264 1.00 98.06 320 GLN A O 1
ATOM 2699 N N . ASN A 1 321 ? -26.729 9.095 23.453 1.00 97.81 321 ASN A N 1
ATOM 2700 C CA . ASN A 1 321 ? -27.116 8.802 22.062 1.00 97.81 321 ASN A CA 1
ATOM 2701 C C . ASN A 1 321 ? -25.935 8.312 21.204 1.00 97.81 321 ASN A C 1
ATOM 2703 O O . ASN A 1 321 ? -25.920 8.508 19.988 1.00 97.81 321 ASN A O 1
ATOM 2707 N N . TRP A 1 322 ? -24.916 7.711 21.825 1.00 98.19 322 TRP A N 1
ATOM 2708 C CA . TRP A 1 322 ? -23.665 7.338 21.159 1.00 98.19 322 TRP A CA 1
ATOM 2709 C C . TRP A 1 322 ? -23.859 6.433 19.934 1.00 98.19 322 TRP A C 1
ATOM 2711 O O . TRP A 1 322 ? -23.185 6.620 18.923 1.00 98.19 322 TRP A O 1
ATOM 2721 N N . GLU A 1 323 ? -24.787 5.475 19.990 1.00 98.12 323 GLU A N 1
ATOM 2722 C CA . GLU A 1 323 ? -25.007 4.517 18.899 1.00 98.12 323 GLU A CA 1
ATOM 2723 C C . GLU A 1 323 ? -25.550 5.212 17.643 1.00 98.12 323 GLU A C 1
ATOM 2725 O O . GLU A 1 323 ? -25.060 4.988 16.533 1.00 98.12 323 GLU A O 1
ATOM 2730 N N . GLU A 1 324 ? -26.513 6.118 17.819 1.00 97.62 324 GLU A N 1
ATOM 2731 C CA . GLU A 1 324 ? -27.058 6.934 16.735 1.00 97.62 324 GLU A CA 1
ATOM 2732 C C . GLU A 1 324 ? -25.985 7.866 16.153 1.00 97.62 324 GLU A C 1
ATOM 2734 O O . GLU A 1 324 ? -25.813 7.920 14.933 1.00 97.62 324 GLU A O 1
ATOM 2739 N N . GLN A 1 325 ? -25.194 8.523 17.010 1.00 97.12 325 GLN A N 1
ATOM 2740 C CA . GLN A 1 325 ? -24.105 9.405 16.576 1.00 97.12 325 GLN A CA 1
ATOM 2741 C C . GLN A 1 325 ? -23.047 8.657 15.747 1.00 97.12 325 GLN A C 1
ATOM 2743 O O . GLN A 1 325 ? -22.593 9.169 14.717 1.00 97.12 325 GLN A O 1
ATOM 2748 N N . ILE A 1 326 ? -22.675 7.434 16.148 1.00 95.44 326 ILE A N 1
ATOM 2749 C CA . ILE A 1 326 ? -21.753 6.577 15.385 1.00 95.44 326 ILE A CA 1
ATOM 2750 C C . ILE A 1 326 ? -22.367 6.196 14.030 1.00 95.44 326 ILE A C 1
ATOM 2752 O O . ILE A 1 326 ? -21.689 6.269 13.001 1.00 95.44 326 ILE A O 1
ATOM 2756 N N . ASN A 1 327 ? -23.649 5.822 14.004 1.00 94.81 327 ASN A N 1
ATOM 2757 C CA . ASN A 1 327 ? -24.333 5.391 12.784 1.00 94.81 327 ASN A CA 1
ATOM 2758 C C . ASN A 1 327 ? -24.586 6.523 11.777 1.00 94.81 327 ASN A C 1
ATOM 2760 O O . ASN A 1 327 ? -24.604 6.266 10.573 1.00 94.81 327 ASN A O 1
ATOM 2764 N N . GLN A 1 328 ? -24.740 7.764 12.236 1.00 94.56 328 GLN A N 1
ATOM 2765 C CA . GLN A 1 328 ? -24.951 8.931 11.370 1.00 94.56 328 GLN A CA 1
ATOM 2766 C C . GLN A 1 328 ? -23.644 9.559 10.874 1.00 94.56 328 GLN A C 1
ATOM 2768 O O . GLN A 1 328 ? -23.619 10.244 9.854 1.00 94.56 328 GLN A O 1
ATOM 2773 N N . THR A 1 329 ? -22.536 9.313 11.565 1.00 93.50 329 THR A N 1
ATOM 2774 C CA . THR A 1 329 ? -21.246 9.924 11.247 1.00 93.50 329 THR A CA 1
ATOM 2775 C C . THR A 1 329 ? -20.564 9.244 10.057 1.00 93.50 329 THR A C 1
ATOM 2777 O O . THR A 1 329 ? -20.342 8.034 10.070 1.00 93.50 329 THR A O 1
ATOM 2780 N N . GLU A 1 330 ? -20.172 10.015 9.038 1.00 90.19 330 GLU A N 1
ATOM 2781 C CA . GLU A 1 330 ? -19.382 9.529 7.886 1.00 90.19 330 GLU A CA 1
ATOM 2782 C C . GLU A 1 330 ? -17.858 9.569 8.107 1.00 90.19 330 GLU A C 1
ATOM 2784 O O . GLU A 1 330 ? -17.088 9.037 7.308 1.00 90.19 330 GLU A O 1
ATOM 2789 N N . ASP A 1 331 ? -17.429 10.183 9.207 1.00 87.69 331 ASP A N 1
ATOM 2790 C CA . ASP A 1 331 ? -16.035 10.440 9.554 1.00 87.69 331 ASP A CA 1
ATOM 2791 C C . ASP A 1 331 ? -15.526 9.426 10.594 1.00 87.69 331 ASP A C 1
ATOM 2793 O O . ASP A 1 331 ? -16.020 9.338 11.721 1.00 87.69 331 ASP A O 1
ATOM 2797 N N . ILE A 1 332 ? -14.504 8.656 10.218 1.00 82.75 332 ILE A N 1
ATOM 2798 C CA . ILE A 1 332 ? -13.915 7.615 11.069 1.00 82.75 332 ILE A CA 1
ATOM 2799 C C . ILE A 1 332 ? -13.319 8.204 12.358 1.00 82.75 332 ILE A C 1
ATOM 2801 O O . ILE A 1 332 ? -13.410 7.569 13.408 1.00 82.75 332 ILE A O 1
ATOM 2805 N N . ILE A 1 333 ? -12.756 9.413 12.313 1.00 77.88 333 ILE A N 1
ATOM 2806 C CA . ILE A 1 333 ? -12.146 10.062 13.481 1.00 77.88 333 ILE A CA 1
ATOM 2807 C C . ILE A 1 333 ? -13.220 10.468 14.481 1.00 77.88 333 ILE A C 1
ATOM 2809 O O . ILE A 1 333 ? -13.089 10.222 15.678 1.00 77.88 333 ILE A O 1
ATOM 2813 N N . LYS A 1 334 ? -14.342 11.009 13.998 1.00 91.06 334 LYS A N 1
ATOM 2814 C CA . LYS A 1 334 ? -15.491 11.300 14.863 1.00 91.06 334 LYS A CA 1
ATOM 2815 C C . LYS A 1 334 ? -16.032 10.034 15.528 1.00 91.06 334 LYS A C 1
ATOM 2817 O O . LYS A 1 334 ? -16.308 10.075 16.722 1.00 91.06 334 LYS A O 1
ATOM 2822 N N . ILE A 1 335 ? -16.103 8.905 14.814 1.00 90.81 335 ILE A N 1
ATOM 2823 C CA . ILE A 1 335 ? -16.482 7.608 15.410 1.00 90.81 335 ILE A CA 1
ATOM 2824 C C . ILE A 1 335 ? -15.518 7.217 16.538 1.00 90.81 335 ILE A C 1
ATOM 2826 O O . ILE A 1 335 ? -15.964 6.829 17.617 1.00 90.81 335 ILE A O 1
ATOM 2830 N N . GLN A 1 336 ? -14.206 7.332 16.315 1.00 80.62 336 GLN A N 1
ATOM 2831 C CA . GLN A 1 336 ? -13.202 7.029 17.339 1.00 80.62 336 GLN A CA 1
ATOM 2832 C C . GLN A 1 336 ? -13.319 7.950 18.558 1.00 80.62 336 GLN A C 1
ATOM 2834 O O . GLN A 1 336 ? -13.238 7.465 19.684 1.00 80.62 336 GLN A O 1
ATOM 2839 N N . ASN A 1 337 ? -13.556 9.245 18.344 1.00 88.50 337 ASN A N 1
ATOM 2840 C CA . ASN A 1 337 ? -13.725 10.222 19.418 1.00 88.50 337 ASN A CA 1
ATOM 2841 C C . ASN A 1 337 ? -14.981 9.934 20.250 1.00 88.50 337 ASN A C 1
ATOM 2843 O O . ASN A 1 337 ? -14.897 9.913 21.476 1.00 88.50 337 ASN A O 1
ATOM 2847 N N . ILE A 1 338 ? -16.116 9.636 19.598 1.00 96.62 338 ILE A N 1
ATOM 2848 C CA . ILE A 1 338 ? -17.349 9.209 20.284 1.00 96.62 338 ILE A CA 1
ATOM 2849 C C . ILE A 1 338 ? -17.064 7.952 21.112 1.00 96.62 338 ILE A C 1
ATOM 2851 O O . ILE A 1 338 ? -17.379 7.908 22.299 1.00 96.62 338 ILE A O 1
ATOM 2855 N N . LYS A 1 339 ? -16.398 6.950 20.521 1.00 96.81 339 LYS A N 1
ATOM 2856 C CA . LYS A 1 339 ? -16.015 5.724 21.231 1.00 96.81 339 LYS A CA 1
ATOM 2857 C C . LYS A 1 339 ? -15.151 6.012 22.459 1.00 96.81 339 LYS A C 1
ATOM 2859 O O . LYS A 1 339 ? -15.436 5.490 23.532 1.00 96.81 339 LYS A O 1
ATOM 2864 N N . GLY A 1 340 ? -14.110 6.829 22.312 1.00 89.75 340 GLY A N 1
ATOM 2865 C CA . GLY A 1 340 ? -13.205 7.191 23.402 1.00 89.75 340 GLY A CA 1
ATOM 2866 C C . GLY A 1 340 ? -13.929 7.876 24.561 1.00 89.75 340 GLY A C 1
ATOM 2867 O O . GLY A 1 340 ? -13.762 7.463 25.708 1.00 89.75 340 GLY A O 1
ATOM 2868 N N . ALA A 1 341 ? -14.784 8.857 24.257 1.00 96.62 341 ALA A N 1
ATOM 2869 C CA . ALA A 1 341 ? -15.573 9.577 25.256 1.00 96.62 341 ALA A CA 1
ATOM 2870 C C . ALA A 1 341 ? -16.516 8.643 26.033 1.00 96.62 341 ALA A C 1
ATOM 2872 O O . ALA A 1 341 ? -16.522 8.647 27.264 1.00 96.62 341 ALA A O 1
ATOM 2873 N N . VAL A 1 342 ? -17.249 7.780 25.324 1.00 98.00 342 VAL A N 1
ATOM 2874 C CA . VAL A 1 342 ? -18.203 6.844 25.936 1.00 98.00 342 VAL A CA 1
ATOM 2875 C C . VAL A 1 342 ? -17.489 5.799 26.795 1.00 98.00 342 VAL A C 1
ATOM 2877 O O . VAL A 1 342 ? -17.938 5.495 27.897 1.00 98.00 342 VAL A O 1
ATOM 2880 N N . LEU A 1 343 ? -16.355 5.258 26.338 1.00 96.81 343 LEU A N 1
ATOM 2881 C CA . LEU A 1 343 ? -15.582 4.288 27.121 1.00 96.81 343 LEU A CA 1
ATOM 2882 C C . LEU A 1 343 ? -15.001 4.905 28.405 1.00 96.81 343 LEU A C 1
ATOM 2884 O O . LEU A 1 343 ? -15.005 4.244 29.447 1.00 96.81 343 LEU A O 1
ATOM 2888 N N . ALA A 1 344 ? -14.538 6.157 28.352 1.00 95.88 344 ALA A N 1
ATOM 2889 C CA . ALA A 1 344 ? -14.050 6.876 29.529 1.00 95.88 344 ALA A CA 1
ATOM 2890 C C . ALA A 1 344 ? -15.167 7.128 30.559 1.00 95.88 344 ALA A C 1
ATOM 2892 O O . ALA A 1 344 ? -14.967 6.933 31.762 1.00 95.88 344 ALA A O 1
ATOM 2893 N N . ASP A 1 345 ? -16.361 7.490 30.092 1.00 98.31 345 ASP A N 1
ATOM 2894 C CA . ASP A 1 345 ? -17.546 7.670 30.933 1.00 98.31 345 ASP A CA 1
ATOM 2895 C C . ASP A 1 345 ? -17.990 6.345 31.582 1.00 98.31 345 ASP A C 1
ATOM 2897 O O . ASP A 1 345 ? -18.105 6.257 32.806 1.00 98.31 345 ASP A O 1
ATOM 2901 N N . ILE A 1 346 ? -18.075 5.252 30.806 1.00 98.00 346 ILE A N 1
ATOM 2902 C CA . ILE A 1 346 ? -18.351 3.898 31.331 1.00 98.00 346 ILE A CA 1
ATOM 2903 C C . ILE A 1 346 ? -17.372 3.528 32.450 1.00 98.00 346 ILE A C 1
ATOM 2905 O O . ILE A 1 346 ? -17.778 2.993 33.487 1.00 98.00 346 ILE A O 1
ATOM 2909 N N . GLN A 1 347 ? -16.078 3.795 32.258 1.00 97.75 347 GLN A N 1
ATOM 2910 C CA . GLN A 1 347 ? -15.060 3.513 33.267 1.00 97.75 347 GLN A CA 1
ATOM 2911 C C . GLN A 1 347 ? -15.283 4.334 34.544 1.00 97.75 347 GLN A C 1
ATOM 2913 O O . GLN A 1 347 ? -15.182 3.780 35.643 1.00 97.75 347 GLN A O 1
ATOM 2918 N N . THR A 1 348 ? -15.622 5.614 34.405 1.00 97.88 348 THR A N 1
ATOM 2919 C CA . THR A 1 348 ? -15.892 6.529 35.523 1.00 97.88 348 THR A CA 1
ATOM 2920 C C . THR A 1 348 ? -17.117 6.068 36.317 1.00 97.88 348 THR A C 1
ATOM 2922 O O . THR A 1 348 ? -17.012 5.804 37.517 1.00 97.88 348 THR A O 1
ATOM 2925 N N . LYS A 1 349 ? -18.248 5.806 35.646 1.00 98.12 349 LYS A N 1
ATOM 2926 C CA . LYS A 1 349 ? -19.479 5.285 36.276 1.00 98.12 349 LYS A CA 1
ATOM 2927 C C . LYS A 1 349 ? -19.278 3.944 36.961 1.00 98.12 349 LYS A C 1
ATOM 2929 O O . LYS A 1 349 ? -19.825 3.683 38.034 1.00 98.12 349 LYS A O 1
ATOM 2934 N N . ARG A 1 350 ? -18.439 3.087 36.385 1.00 97.88 350 ARG A N 1
ATOM 2935 C CA . ARG A 1 350 ? -18.077 1.811 37.002 1.00 97.88 350 ARG A CA 1
ATOM 2936 C C . ARG A 1 350 ? -17.282 1.990 38.293 1.00 97.88 350 ARG A C 1
ATOM 2938 O O . ARG A 1 350 ? -17.491 1.227 39.236 1.00 97.88 350 ARG A O 1
ATOM 2945 N N . GLN A 1 351 ? -16.371 2.958 38.351 1.00 97.69 351 GLN A N 1
ATOM 2946 C CA . GLN A 1 351 ? -15.630 3.263 39.576 1.00 97.69 351 GLN A CA 1
ATOM 2947 C C . GLN A 1 351 ? -16.557 3.824 40.661 1.00 97.69 351 GLN A C 1
ATOM 2949 O O . GLN A 1 351 ? -16.482 3.363 41.799 1.00 97.69 351 GLN A O 1
ATOM 2954 N N . GLU A 1 352 ? -17.477 4.723 40.301 1.00 97.12 352 GLU A N 1
ATOM 2955 C CA . GLU A 1 352 ? -18.491 5.271 41.214 1.00 97.12 352 GLU A CA 1
ATOM 2956 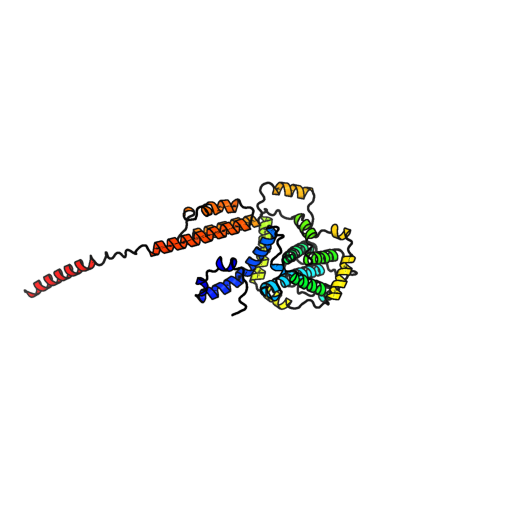C C . GLU A 1 352 ? -19.360 4.162 41.835 1.00 97.12 352 GLU A C 1
ATOM 2958 O O . GLU A 1 352 ? -19.504 4.102 43.058 1.00 97.12 352 GLU A O 1
ATOM 2963 N N . LYS A 1 353 ? -19.868 3.216 41.025 1.00 96.81 353 LYS A N 1
ATOM 2964 C CA . LYS A 1 353 ? -20.660 2.079 41.536 1.00 96.81 353 LYS A CA 1
ATOM 2965 C C . LYS A 1 353 ? -19.860 1.187 42.489 1.00 96.81 353 LYS A C 1
ATOM 2967 O O . LYS A 1 353 ? -20.351 0.857 43.566 1.00 96.81 353 LYS A O 1
ATOM 2972 N N . LYS A 1 354 ? -18.607 0.857 42.153 1.00 96.12 354 LYS A N 1
ATOM 2973 C CA . LYS A 1 354 ? -17.726 0.070 43.041 1.00 96.12 354 LYS A CA 1
ATOM 2974 C C . LYS A 1 354 ? -17.469 0.776 44.374 1.00 96.12 354 LYS A C 1
ATOM 2976 O O . LYS A 1 354 ? -17.409 0.124 45.415 1.00 96.12 354 LYS A O 1
ATOM 2981 N N . GLN A 1 355 ? -17.321 2.100 44.359 1.00 96.00 355 GLN A N 1
ATOM 2982 C CA . GLN A 1 355 ? -17.156 2.881 45.584 1.00 96.00 355 GLN A CA 1
ATOM 2983 C C . GLN A 1 355 ? -18.441 2.861 46.421 1.00 96.00 355 GLN A C 1
ATOM 2985 O O . GLN A 1 355 ? -18.372 2.552 47.611 1.00 96.00 355 GLN A O 1
ATOM 2990 N N . ALA A 1 356 ? -19.609 3.071 45.807 1.00 94.88 356 ALA A N 1
ATOM 2991 C CA . ALA A 1 356 ? -20.903 3.001 46.490 1.00 94.88 356 ALA A CA 1
ATOM 2992 C C . ALA A 1 356 ? -21.156 1.627 47.146 1.00 94.88 356 ALA A C 1
ATOM 2994 O O . ALA A 1 356 ? -21.592 1.558 48.297 1.00 94.88 356 ALA A O 1
ATOM 2995 N N . GLU A 1 357 ? -20.805 0.535 46.463 1.00 93.00 357 GLU A N 1
ATOM 2996 C CA . GLU A 1 357 ? -20.905 -0.832 46.996 1.00 93.00 357 GLU A CA 1
ATOM 2997 C C . GLU A 1 357 ? -19.974 -1.084 48.191 1.00 93.00 357 GLU A C 1
ATOM 2999 O O . GLU A 1 357 ? -20.320 -1.847 49.092 1.00 93.00 357 GLU A O 1
ATOM 3004 N N . SER A 1 358 ? -18.806 -0.433 48.234 1.00 91.19 358 SER A N 1
ATOM 3005 C CA . SER A 1 358 ? -17.868 -0.566 49.357 1.00 91.19 358 SER A CA 1
ATOM 3006 C C . SER A 1 358 ? -18.254 0.271 50.582 1.00 91.19 358 SER A C 1
ATOM 3008 O O . SER A 1 358 ? -17.897 -0.093 51.703 1.00 91.19 358 SER A O 1
ATOM 3010 N N . ILE A 1 359 ? -19.004 1.360 50.379 1.00 89.31 359 ILE A N 1
ATOM 3011 C CA . ILE A 1 359 ? -19.491 2.248 51.446 1.00 89.31 359 ILE A CA 1
ATOM 3012 C C . ILE A 1 359 ? -20.787 1.724 52.070 1.00 89.31 359 ILE A C 1
ATOM 3014 O O . ILE A 1 359 ? -21.045 2.025 53.234 1.00 89.31 359 ILE A O 1
ATOM 3018 N N . SER A 1 360 ? -21.578 0.913 51.353 1.00 72.94 360 SER A N 1
ATOM 3019 C CA . SER A 1 360 ? -22.734 0.225 51.937 1.00 72.94 360 SER A CA 1
ATOM 3020 C C . SER A 1 360 ? -22.256 -0.606 53.134 1.00 72.94 360 SER A C 1
ATOM 3022 O O . SER A 1 360 ? -21.591 -1.628 52.924 1.00 72.94 360 SER A O 1
ATOM 3024 N N . PRO A 1 361 ? -22.547 -0.195 54.388 1.00 66.56 361 PRO A N 1
ATOM 3025 C CA . PRO A 1 361 ? -22.057 -0.901 55.554 1.00 66.56 361 PRO A CA 1
ATOM 3026 C C . PRO A 1 361 ? -22.567 -2.324 55.431 1.00 66.56 361 PRO A C 1
ATOM 3028 O O . PRO A 1 361 ? -23.779 -2.544 55.376 1.00 66.56 361 PRO A O 1
ATOM 3031 N N . LYS A 1 362 ? -21.643 -3.290 55.344 1.00 59.38 362 LYS A N 1
ATOM 3032 C CA . LYS A 1 362 ? -21.986 -4.696 55.514 1.00 59.38 362 LYS A CA 1
ATOM 3033 C C . LYS A 1 362 ? -22.643 -4.769 56.878 1.00 59.38 362 LYS A C 1
ATOM 3035 O O . LYS A 1 362 ? -21.964 -4.808 57.903 1.00 59.38 362 LYS A O 1
ATOM 3040 N N . THR A 1 363 ? -23.969 -4.736 56.889 1.00 58.81 363 THR A N 1
ATOM 3041 C CA . THR A 1 363 ? -24.808 -5.108 58.013 1.00 58.81 363 THR A CA 1
ATOM 3042 C C . THR A 1 363 ? -24.586 -6.604 58.140 1.00 58.81 363 THR A C 1
ATOM 3044 O O . THR A 1 363 ? -25.390 -7.431 57.724 1.00 58.81 363 THR A O 1
ATOM 3047 N N . ASN A 1 364 ? -23.400 -6.962 58.641 1.00 55.03 364 ASN A N 1
ATOM 3048 C CA . ASN A 1 364 ? -23.150 -8.253 59.223 1.00 55.03 364 ASN A CA 1
ATOM 3049 C C . ASN A 1 364 ? -24.239 -8.367 60.272 1.00 55.03 364 ASN A C 1
ATOM 3051 O O . ASN A 1 364 ? -24.224 -7.653 61.273 1.00 55.03 364 ASN A O 1
ATOM 3055 N N . TYR A 1 365 ? -25.231 -9.192 59.958 1.00 50.91 365 TYR A N 1
ATOM 3056 C CA . TYR A 1 365 ? -26.247 -9.668 60.866 1.00 50.91 365 TYR A CA 1
ATOM 3057 C C . TYR A 1 365 ? -25.535 -10.253 62.096 1.00 50.91 365 TYR A C 1
ATOM 3059 O O . TYR A 1 365 ? -25.331 -11.458 62.213 1.00 50.91 365 TYR A O 1
ATOM 3067 N N . VAL A 1 366 ? -25.187 -9.398 63.061 1.00 49.88 366 VAL A N 1
ATOM 3068 C CA . VAL A 1 366 ? -24.954 -9.753 64.466 1.00 49.88 366 VAL A CA 1
ATOM 3069 C C . VAL A 1 366 ? -26.333 -9.999 65.089 1.00 49.88 366 VAL A C 1
ATOM 3071 O O . VAL A 1 366 ? -26.741 -9.367 66.053 1.00 49.88 366 VAL A O 1
ATOM 3074 N N . LEU A 1 367 ? -27.107 -10.887 64.464 1.00 49.22 367 LEU A N 1
ATOM 3075 C CA . LEU A 1 367 ? -28.441 -11.295 64.906 1.00 49.22 367 LEU A CA 1
ATOM 3076 C C . LEU A 1 367 ? -28.474 -12.790 65.265 1.00 49.22 367 LEU A C 1
ATOM 3078 O O . LEU A 1 367 ? -29.487 -13.282 65.744 1.00 49.22 367 LEU A O 1
ATOM 3082 N N . TRP A 1 368 ? -27.342 -13.497 65.133 1.00 49.59 368 TRP A N 1
ATOM 3083 C CA . TRP A 1 368 ? -27.219 -14.919 65.483 1.00 49.59 368 TRP A CA 1
ATOM 3084 C C . TRP A 1 368 ? -26.450 -15.226 66.778 1.00 49.59 368 TRP A C 1
ATOM 3086 O O . TRP A 1 368 ? -26.446 -16.374 67.210 1.00 49.59 368 TRP A O 1
ATOM 3096 N N . THR A 1 369 ? -25.874 -14.240 67.474 1.00 51.66 369 THR A N 1
ATOM 3097 C CA . THR A 1 369 ? -25.252 -14.477 68.798 1.00 51.66 369 THR A CA 1
ATOM 3098 C C . THR A 1 369 ? -26.210 -14.263 69.979 1.00 51.66 369 THR A C 1
ATOM 3100 O O . THR A 1 369 ? -25.900 -14.684 71.090 1.00 51.66 369 THR A O 1
ATOM 3103 N N . GLY A 1 370 ? -27.402 -13.694 69.755 1.00 47.66 370 GLY A N 1
ATOM 3104 C CA . GLY A 1 370 ? -28.402 -13.451 70.809 1.00 47.66 370 GLY A CA 1
ATOM 3105 C C . GLY A 1 370 ? -29.329 -14.633 71.133 1.00 47.66 370 GLY A C 1
ATOM 3106 O O . GLY A 1 370 ? -29.821 -14.725 72.254 1.00 47.66 370 GLY A O 1
ATOM 3107 N N . LEU A 1 371 ? -29.548 -15.563 70.194 1.00 50.25 371 LEU A N 1
ATOM 3108 C CA . LEU A 1 371 ? -30.450 -16.717 70.387 1.00 50.25 371 LEU A CA 1
ATOM 3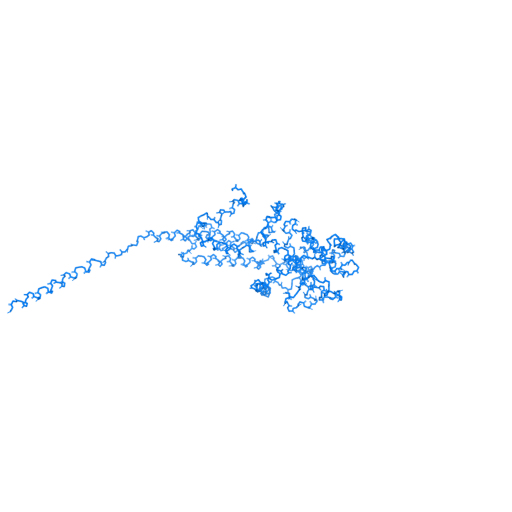109 C C . LEU A 1 371 ? -29.725 -18.026 70.753 1.00 50.25 371 LEU A C 1
ATOM 3111 O O . LEU A 1 371 ? -30.339 -18.922 71.325 1.00 50.25 371 LEU A O 1
ATOM 3115 N N . GLY A 1 372 ? -28.416 -18.137 70.498 1.00 49.38 372 GLY A N 1
ATOM 3116 C CA . GLY A 1 372 ? -27.631 -19.327 70.866 1.00 49.38 372 GLY A CA 1
ATOM 3117 C C . GLY A 1 372 ? -27.269 -19.410 72.356 1.00 49.38 372 GLY A C 1
ATOM 3118 O O . GLY A 1 372 ? -27.170 -20.504 72.908 1.00 49.38 372 GLY A O 1
ATOM 3119 N N . ILE A 1 373 ? -27.113 -18.267 73.035 1.00 53.28 373 ILE A N 1
ATOM 3120 C CA . ILE A 1 373 ? -26.673 -18.223 74.442 1.00 53.28 373 ILE A CA 1
ATOM 3121 C C . ILE A 1 373 ? -27.844 -18.476 75.412 1.00 53.28 373 ILE A C 1
ATOM 3123 O O . ILE A 1 373 ? -27.654 -19.117 76.447 1.00 53.28 373 ILE A O 1
ATOM 3127 N N . SER A 1 374 ? -29.076 -18.075 75.071 1.00 52.94 374 SER A N 1
ATOM 3128 C CA . SER A 1 374 ? -30.252 -18.344 75.916 1.00 52.94 374 SER A CA 1
ATOM 3129 C C . SER A 1 374 ? -30.681 -19.820 75.889 1.00 52.94 374 SER A C 1
ATOM 3131 O O . SER A 1 374 ? -31.079 -20.357 76.923 1.00 52.94 374 SER A O 1
ATOM 3133 N N . GLY A 1 375 ? -30.518 -20.513 74.755 1.00 54.78 375 GLY A N 1
ATOM 3134 C CA . GLY A 1 375 ? -30.810 -21.948 74.636 1.00 54.78 375 GLY A CA 1
ATOM 3135 C C . GLY A 1 375 ? -29.859 -22.841 75.446 1.00 54.78 375 GLY A C 1
ATOM 3136 O O . GLY A 1 375 ? -30.302 -23.780 76.109 1.00 54.78 375 GLY A O 1
ATOM 3137 N N . PHE A 1 376 ? -28.559 -22.521 75.469 1.00 57.66 376 PHE A N 1
ATOM 3138 C CA . PHE A 1 376 ? -27.560 -23.309 76.206 1.00 57.66 376 PHE A CA 1
ATOM 3139 C C . PHE A 1 376 ? -27.695 -23.195 77.733 1.00 57.66 376 PHE A C 1
ATOM 3141 O O . PHE A 1 376 ? -27.489 -24.183 78.447 1.00 57.66 376 PHE A O 1
ATOM 3148 N N . LEU A 1 377 ? -28.095 -22.028 78.252 1.00 61.53 377 LEU A N 1
ATOM 3149 C CA . LEU A 1 377 ? -28.342 -21.852 79.689 1.00 61.53 377 LEU A CA 1
ATOM 3150 C C . LEU A 1 377 ? -29.583 -22.624 80.160 1.00 61.53 377 LEU A C 1
ATOM 3152 O O . LEU A 1 377 ? -29.571 -23.198 81.249 1.00 61.53 377 LEU A O 1
ATOM 3156 N N . LEU A 1 378 ? -30.622 -22.715 79.325 1.00 67.12 378 LEU A N 1
ATOM 3157 C CA . LEU A 1 378 ? -31.856 -23.426 79.667 1.00 67.12 378 LEU A CA 1
ATOM 3158 C C . LEU A 1 378 ? -31.656 -24.951 79.692 1.00 67.12 378 LEU A C 1
ATOM 3160 O O . LEU A 1 378 ? -32.127 -25.622 80.610 1.00 67.12 378 LEU A O 1
ATOM 3164 N N . ILE A 1 379 ? -30.879 -25.496 78.749 1.00 72.75 379 ILE A N 1
ATOM 3165 C CA . ILE A 1 379 ? -30.523 -26.926 78.723 1.00 72.75 379 ILE A CA 1
ATOM 3166 C C . ILE A 1 379 ? -29.632 -27.291 79.922 1.00 72.75 379 ILE A C 1
ATOM 3168 O O . ILE A 1 379 ? -29.859 -28.312 80.574 1.00 72.75 379 ILE A O 1
ATOM 3172 N N . SER A 1 380 ? -28.671 -26.433 80.277 1.00 71.75 380 SER A N 1
ATOM 3173 C CA . SER A 1 380 ? -27.789 -26.653 81.434 1.00 71.75 380 SER A CA 1
ATOM 3174 C C . SER A 1 380 ? -28.562 -26.657 82.762 1.00 71.75 380 SER A C 1
ATOM 3176 O O . SER A 1 380 ? -28.296 -27.488 83.634 1.00 71.75 380 SER A O 1
ATOM 3178 N N . LEU A 1 381 ? -29.576 -25.792 82.899 1.00 75.81 381 LEU A N 1
ATOM 3179 C CA . LEU A 1 381 ? -30.454 -25.751 84.073 1.00 75.81 381 LEU A CA 1
ATOM 3180 C C . LEU A 1 381 ? -31.293 -27.036 84.212 1.00 75.81 381 LEU A C 1
ATOM 3182 O O . LEU A 1 381 ? -31.441 -27.565 85.316 1.00 75.81 381 LEU A O 1
ATOM 3186 N N . ILE A 1 382 ? -31.804 -27.572 83.098 1.00 79.12 382 ILE A N 1
ATOM 3187 C CA . ILE A 1 382 ? -32.591 -28.816 83.083 1.00 79.12 382 ILE A CA 1
ATOM 3188 C C . ILE A 1 382 ? -31.723 -30.018 83.488 1.00 79.12 382 ILE A C 1
ATOM 3190 O O . ILE A 1 382 ? -32.146 -30.831 84.314 1.00 79.12 382 ILE A O 1
ATOM 3194 N N . ILE A 1 383 ? -30.489 -30.111 82.977 1.00 78.25 383 ILE A N 1
ATOM 3195 C CA . ILE A 1 383 ? -29.551 -31.192 83.328 1.00 78.25 383 ILE A CA 1
ATOM 3196 C C . ILE A 1 383 ? -29.162 -31.129 84.816 1.00 78.25 383 ILE A C 1
ATOM 3198 O O . ILE A 1 383 ? -29.111 -32.163 85.495 1.00 78.25 383 ILE A O 1
ATOM 3202 N N . TRP A 1 384 ? -28.943 -29.929 85.361 1.00 78.88 384 TRP A N 1
ATOM 3203 C CA . TRP A 1 384 ? -28.635 -29.745 86.782 1.00 78.88 384 TRP A CA 1
ATOM 3204 C C . TRP A 1 384 ? -29.804 -30.136 87.704 1.00 78.88 384 TRP A C 1
ATOM 3206 O O . TRP A 1 384 ? -29.614 -30.817 88.715 1.00 78.88 384 TRP A O 1
ATOM 3216 N N . LEU A 1 385 ? -31.041 -29.782 87.341 1.00 77.81 385 LEU A N 1
ATOM 3217 C CA . LEU A 1 385 ? -32.226 -30.182 88.110 1.00 77.81 385 LEU A CA 1
ATOM 3218 C C . LEU A 1 385 ? -32.463 -31.701 88.073 1.00 77.81 385 LEU A C 1
ATOM 3220 O O . LEU A 1 385 ? -32.838 -32.289 89.092 1.00 77.81 385 LEU A O 1
ATOM 3224 N N . ALA A 1 386 ? -32.197 -32.356 86.938 1.00 73.50 386 ALA A N 1
ATOM 3225 C CA . ALA A 1 386 ? -32.338 -33.806 86.800 1.00 73.50 386 ALA A CA 1
ATOM 3226 C C . ALA A 1 386 ? -31.297 -34.586 87.627 1.00 73.50 386 ALA A C 1
ATOM 3228 O O . ALA A 1 386 ? -31.628 -35.595 88.253 1.00 73.50 386 ALA A O 1
ATOM 3229 N N . THR A 1 387 ? -30.053 -34.104 87.685 1.00 75.50 387 THR A N 1
ATOM 3230 C CA . THR A 1 387 ? -28.975 -34.736 88.468 1.00 75.50 387 THR A CA 1
ATOM 3231 C C . THR A 1 387 ? -29.169 -34.556 89.974 1.00 75.50 387 THR A C 1
ATOM 3233 O O . THR A 1 387 ? -28.975 -35.506 90.733 1.00 75.50 387 THR A O 1
ATOM 3236 N N . LYS A 1 388 ? -29.676 -33.402 90.428 1.00 75.12 388 LYS A N 1
ATOM 3237 C CA . LYS A 1 388 ? -29.984 -33.166 91.851 1.00 75.12 388 LYS A CA 1
ATOM 3238 C C . LYS A 1 388 ? -31.089 -34.083 92.398 1.00 75.12 388 LYS A C 1
ATOM 3240 O O . LYS A 1 388 ? -31.098 -34.376 93.592 1.00 75.12 388 LYS A O 1
ATOM 3245 N N . LYS A 1 389 ? -32.006 -34.557 91.545 1.00 69.69 389 LYS A N 1
ATOM 3246 C CA . LYS A 1 389 ? -33.089 -35.475 91.943 1.00 69.69 389 LYS A CA 1
ATOM 3247 C C . LYS A 1 389 ? -32.611 -36.922 92.134 1.00 69.69 389 LYS A C 1
ATOM 3249 O O . LYS A 1 389 ? -33.199 -37.630 92.941 1.00 69.69 389 LYS A O 1
ATOM 3254 N N . LYS A 1 390 ? -31.537 -37.344 91.451 1.00 65.94 390 LYS A N 1
ATOM 3255 C CA . LYS A 1 390 ? -30.958 -38.694 91.598 1.00 65.94 390 LYS A CA 1
ATOM 3256 C C . LYS A 1 390 ? -30.121 -38.880 92.867 1.00 65.94 390 LYS A C 1
ATOM 3258 O O . LYS A 1 390 ? -30.054 -39.992 93.357 1.00 65.94 390 LYS A O 1
ATOM 3263 N N . ASN A 1 391 ? -29.561 -37.814 93.437 1.00 59.94 391 ASN A N 1
ATOM 3264 C CA . ASN A 1 391 ? -28.733 -37.894 94.653 1.00 59.94 391 ASN A CA 1
ATOM 3265 C C . ASN A 1 391 ? -29.536 -37.787 95.969 1.00 59.94 391 ASN A C 1
ATOM 3267 O O . ASN A 1 391 ? -28.964 -37.494 97.016 1.00 59.94 391 ASN A O 1
ATOM 3271 N N . LYS A 1 392 ? -30.867 -37.940 95.919 1.00 55.97 392 LYS A N 1
ATOM 3272 C CA . LYS A 1 392 ? -31.766 -37.918 97.093 1.00 55.97 392 LYS A CA 1
ATOM 3273 C C . LYS A 1 392 ? -32.524 -39.238 97.319 1.00 55.97 392 LYS A C 1
ATOM 3275 O O . LYS A 1 392 ? -33.434 -39.267 98.144 1.00 55.97 392 LYS A O 1
ATOM 3280 N N . GLN A 1 393 ? -32.162 -40.292 96.594 1.00 48.12 393 GLN A N 1
ATOM 3281 C CA . GLN A 1 393 ? -32.471 -41.688 96.920 1.00 48.12 393 GLN A CA 1
ATOM 3282 C C . GLN A 1 393 ? -31.163 -42.364 97.301 1.00 48.12 393 GLN A C 1
ATOM 3284 O O . GLN A 1 393 ? -31.216 -43.220 98.206 1.00 48.12 393 GLN A O 1
#

Solvent-accessible surface area (backbone atoms only — not comparable to full-atom values): 22915 Å² total; per-residue (Å²): 144,81,86,80,77,89,64,63,75,69,66,55,61,77,77,51,60,77,76,59,73,76,42,72,66,52,46,56,49,48,57,58,47,52,72,66,48,49,70,66,46,54,60,48,54,59,47,56,49,61,78,61,72,62,82,62,83,59,78,47,80,75,59,53,87,87,70,55,58,71,67,60,55,52,47,53,55,48,52,49,49,51,39,50,34,50,49,51,47,43,44,57,54,64,54,76,47,95,63,39,87,80,29,60,88,66,85,55,81,78,69,76,56,92,55,56,78,37,57,70,54,32,58,64,44,49,49,55,39,52,56,56,51,51,63,55,53,79,50,38,68,70,58,36,51,52,52,48,43,48,51,17,6,42,39,39,50,45,68,58,35,53,92,74,46,54,72,72,54,46,54,51,56,47,52,52,49,32,30,54,72,57,60,43,64,67,61,54,52,45,64,72,42,37,54,67,96,54,56,73,86,35,71,67,34,50,52,52,52,49,54,53,50,49,54,52,50,51,44,62,72,68,47,50,57,58,54,48,54,64,70,54,69,64,72,59,86,26,51,42,67,63,6,46,54,35,47,50,46,33,53,71,71,51,51,72,66,59,54,75,71,56,68,77,50,65,64,49,51,75,66,58,48,52,51,49,53,62,54,52,75,76,76,63,67,51,60,66,56,50,50,53,38,54,52,46,52,49,53,51,53,54,58,31,68,40,86,69,70,50,54,62,85,71,43,57,80,89,45,52,55,46,68,59,54,36,72,70,49,91,46,69,65,60,40,51,51,54,44,53,55,45,52,53,44,53,53,51,51,38,50,53,52,56,51,54,63,69,65,51,74,79,76,71,74,85,69,66,71,73,63,58,57,60,54,53,54,52,53,52,53,52,53,52,57,56,54,61,60,64,78,75,118

pLDDT: mean 80.69, std 19.71, range [30.52, 98.69]

Foldseek 3Di:
DPPDDPDPPVVCPPPDPPVQVPDPVSVVVVVVVCVVCVVVVVVVVLVVCVVVVPPPDPPQQPDDPVNDDPVVLLVLLLLLVVLVLLLLLLCVLVPLDVCSVVQDDADNPPPPDPCSSPNVVSLQCSLVSLVSLLSCLSHHLVSLVVSLLLLLLSQQSNVDFQVSQPPVNLLSSVSSVCSSVVVCVLSVVLVVQFDDPDDQPDPVVVVVVVVVVVVVVCCVVVCVSVVSSVVPPDRRRGDSVVSVVRNVRSNVSADPVNSSPDHSHHGDDPVRVVVVVVVCPPDDQRVVLVVLLVVLVVVLVVLQCDPVHHDLVLFDPVLSCLNVQSVPDSDSVSNVVSSVRSSVRSVVSRVVVVVVVVPPPPVPPPVPVPPPVVVVVVVVVVVVVVVVVVVPD

Nearest PDB structures (foldseek):
  8sqz-assembly1_D  TM=2.017E-01  e=7.008E+00  Homo sapiens
  8vp6-assembly1_A  TM=1.165E-01  e=5.860E+00  Acetivibrio thermocellus ATCC 27405

Radius of gyration: 32.9 Å; Cα contacts (8 Å, |Δi|>4): 261; chains: 1; bounding box: 59×64×121 Å